Protein AF-A0A961AL95-F1 (afdb_monomer)

Nearest PDB structures (foldseek):
  3e0y-assembly1_A  TM=6.939E-01  e=6.080E-04  Geobacter sulfurreducens
  4g3v-assembly1_B  TM=6.421E-01  e=4.701E-04  Aquifex aeolicus VF5
  6zxc-assembly2_D  TM=5.792E-01  e=2.768E-01  Leptospira biflexa serovar Patoc strain 'Patoc 1 (Paris)'
  1lxj-assembly1_A  TM=4.535E-01  e=5.756E+00  Saccharomyces cerevisiae

Radius of gyration: 49.33 Å; Cα contacts (8 Å, |Δi|>4): 599; chains: 1; bounding box: 103×54×129 Å

Mean predicted aligned error: 15.71 Å

Sequence (423 aa):
MRSSLPSASALIRDTLVLAALLAGLNAWLDAGDPGWSELNPSPWLALPLVLGLRYGLVPGVTTGLLSAVGIGLWIAQHAEHSLPRVFDDQGYLLVCIVLAGLVGGEAHRRLGGRGKQLNEENHRLAADVDRLRAEVDLGHEYRSRLQRQLTLWQAPLAGLDEALRQSVSLEEEAFGPHLLQMLYQSCQVVSSAIYRVEGQRLVRWCSLHPVAALPEQLEVGASPLLEEALEKEVMTAAAMTTDESSEDPLLAVIPLALPNERRAVVILADMPWEAFHWGNLSVAETLVTWCGRLRGHVASLLAGRSSRGEVRPEVFRQLLKEALDLEARHQVTSTALRLETTTPGGPALRPMRRRLVQDLPAHAVWTHLPADRGYAVLCVATPGSQTAPLTLAVAEEPDWRAASFVVSEAATLDHLTEQLLEA

Foldseek 3Di:
DPPPQPDVVVLVVVLVVLLVVLQVVQCVVPVVDSQQPPDVVGSLLVRLLVLCLPRAQVSSLVSLQVSLVVSLVVCCVPVVDDSVVSCVVCVVNSVSSNVSNRVSRVNNVVVVVVVVVVVVVVVVVVVVVVVVVVVVVVVVVVVVVVVVVCVVVVVLVVVLLVLLLVLQLDDPLVNQVSLVVNCCSQLVQQWKFKWWDDPQKTATSDIHPDDPLHDRIDGCPNAPQSVCCVVVVAKGADDPDPPPPDPNQWGIKAWAAAAPRITMIMTGRDGDPVSPDPVSVVVSNVSRHSSRVSNNLLCVLCPPPQLQDADELVNVLVSLVSLLVCCVVPVQKKKKKAKFFPDFPDPVQVVVSVCSSVVPRSSKYKYAAPRRGHIMIIGRSDDVVSCVVVQVVQVVDPGMHMDMDMSHNVADSVRCSCVRHPD

Solvent-accessible surface area (backbone atoms only — not comparable to full-atom values): 22630 Å² total; per-residue (Å²): 132,82,76,77,71,72,56,67,69,59,56,53,49,54,50,51,54,51,50,52,51,52,50,52,54,28,48,70,76,37,80,87,49,90,37,80,84,85,46,84,80,40,71,67,39,52,55,11,21,54,41,0,41,72,71,21,41,68,54,0,32,53,46,8,48,52,49,32,52,53,52,54,53,49,50,31,69,75,66,77,43,58,66,71,56,52,46,73,78,42,37,66,59,42,50,48,22,28,48,31,0,44,52,18,7,54,49,25,52,54,52,53,50,50,53,51,53,52,50,53,50,50,55,49,52,52,52,52,51,55,51,52,51,54,54,50,52,52,52,52,51,53,50,51,52,51,48,52,51,47,53,69,56,46,65,61,44,66,58,43,57,54,51,53,39,49,51,56,71,43,54,77,83,54,30,54,57,49,53,50,50,47,36,29,74,77,44,49,40,59,17,36,36,36,27,36,60,58,89,70,35,28,42,53,73,39,68,38,66,77,49,90,83,58,56,68,63,44,53,50,83,73,40,72,49,48,40,52,11,68,74,68,68,39,74,27,59,60,68,96,60,89,68,88,80,68,88,61,69,54,46,34,26,31,50,28,54,44,58,90,84,40,49,30,36,39,38,34,52,41,58,53,72,92,49,68,43,70,73,41,52,52,49,47,48,48,51,46,43,49,50,20,49,52,36,29,50,55,44,56,78,39,59,98,45,68,72,63,33,83,42,55,63,70,58,48,54,51,52,52,48,52,40,43,53,41,18,70,76,66,74,40,41,18,24,33,37,30,38,35,40,80,55,63,72,46,82,66,56,59,62,50,52,51,46,52,72,68,73,46,59,60,71,28,39,32,25,72,28,68,80,54,30,37,38,28,36,39,30,64,50,31,55,63,78,77,48,43,64,58,44,50,61,41,52,72,38,91,58,39,46,56,48,82,43,77,45,42,85,92,56,50,70,65,57,53,44,39,70,49,56,67,116

Structure (mmCIF, N/CA/C/O backbone):
data_AF-A0A961AL95-F1
#
_entry.id   AF-A0A961AL95-F1
#
loop_
_atom_site.group_PDB
_atom_site.id
_atom_site.type_symbol
_atom_site.label_atom_id
_atom_site.label_alt_id
_atom_site.label_comp_id
_atom_site.label_asym_id
_atom_site.label_entity_id
_atom_site.label_seq_id
_atom_site.pdbx_PDB_ins_code
_atom_site.Cartn_x
_atom_site.Cartn_y
_atom_site.Cartn_z
_atom_site.occupancy
_atom_site.B_iso_or_equiv
_atom_site.auth_seq_id
_atom_site.auth_comp_id
_atom_site.auth_asym_id
_atom_site.auth_atom_id
_atom_site.pdbx_PDB_model_num
ATOM 1 N N . MET A 1 1 ? 19.018 -4.760 -54.242 1.00 38.72 1 MET A N 1
ATOM 2 C CA . MET A 1 1 ? 19.320 -3.310 -54.255 1.00 38.72 1 MET A CA 1
ATOM 3 C C . MET A 1 1 ? 20.179 -2.999 -55.470 1.00 38.72 1 MET A C 1
ATOM 5 O O . MET A 1 1 ? 21.358 -3.324 -55.464 1.00 38.72 1 MET A O 1
ATOM 9 N N . ARG A 1 2 ? 19.594 -2.434 -56.534 1.00 33.75 2 ARG A N 1
ATOM 10 C CA . ARG A 1 2 ? 20.369 -1.849 -57.636 1.00 33.75 2 ARG A CA 1
ATOM 11 C C . ARG A 1 2 ? 21.018 -0.588 -57.077 1.00 33.75 2 ARG A C 1
ATOM 13 O O . ARG A 1 2 ? 20.310 0.374 -56.804 1.00 33.75 2 ARG A O 1
ATOM 20 N N . SER A 1 3 ? 2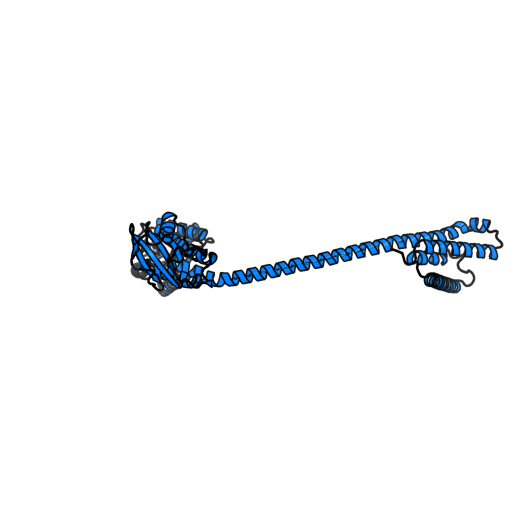2.328 -0.606 -56.843 1.00 44.12 3 SER A N 1
ATOM 21 C CA . SER A 1 3 ? 23.090 0.634 -56.734 1.00 44.12 3 SER A CA 1
ATOM 22 C C . SER A 1 3 ? 22.786 1.422 -58.003 1.00 44.12 3 SER A C 1
ATOM 24 O O . SER A 1 3 ? 23.129 0.964 -59.094 1.00 44.12 3 SER A O 1
ATOM 26 N N . SER A 1 4 ? 22.055 2.530 -57.889 1.00 48.56 4 SER A N 1
ATOM 27 C CA . SER A 1 4 ? 21.902 3.474 -58.988 1.00 48.56 4 SER A CA 1
ATOM 28 C C . SER A 1 4 ? 23.314 3.860 -59.401 1.00 48.56 4 SER A C 1
ATOM 30 O O . SER A 1 4 ? 23.995 4.574 -58.662 1.00 48.56 4 SER A O 1
ATOM 32 N N . LEU A 1 5 ? 23.790 3.304 -60.518 1.00 57.00 5 LEU A N 1
ATOM 33 C CA . LEU A 1 5 ? 25.026 3.761 -61.133 1.00 57.00 5 LEU A CA 1
ATOM 34 C C . LEU A 1 5 ? 24.894 5.286 -61.228 1.00 57.00 5 LEU A C 1
ATOM 36 O O . LEU A 1 5 ? 23.830 5.752 -61.655 1.00 57.00 5 LEU A O 1
ATOM 40 N N . PRO A 1 6 ? 25.887 6.063 -60.756 1.00 60.66 6 PRO A N 1
ATOM 41 C CA . PRO A 1 6 ? 25.838 7.509 -60.909 1.00 60.66 6 PRO A CA 1
ATOM 42 C C . PRO A 1 6 ? 25.526 7.798 -62.374 1.00 60.66 6 PRO A C 1
ATOM 44 O O . PRO A 1 6 ? 26.076 7.129 -63.255 1.00 60.66 6 PRO A O 1
ATOM 47 N N . SER A 1 7 ? 24.600 8.725 -62.643 1.00 74.19 7 SER A N 1
ATOM 48 C CA . SER A 1 7 ? 24.289 9.068 -64.027 1.00 74.19 7 SER A CA 1
ATOM 49 C C . SER A 1 7 ? 25.612 9.393 -64.708 1.00 74.19 7 SER A C 1
ATOM 51 O O . SER A 1 7 ? 26.388 10.201 -64.194 1.00 74.19 7 SER A O 1
ATOM 53 N N . ALA A 1 8 ? 25.914 8.717 -65.818 1.00 78.00 8 ALA A N 1
ATOM 54 C CA . ALA A 1 8 ? 27.208 8.858 -66.485 1.00 78.00 8 ALA A CA 1
ATOM 55 C C . ALA A 1 8 ? 27.545 10.341 -66.741 1.00 78.00 8 ALA A C 1
ATOM 57 O O . ALA A 1 8 ? 28.695 10.752 -66.633 1.00 78.00 8 ALA A O 1
ATOM 58 N N . SER A 1 9 ? 26.512 11.168 -66.945 1.00 82.81 9 SER A N 1
ATOM 59 C CA . SER A 1 9 ? 26.594 12.625 -67.042 1.00 82.81 9 SER A CA 1
ATOM 60 C C . SER A 1 9 ? 27.197 13.328 -65.819 1.00 82.81 9 SER A C 1
ATOM 62 O O . SER A 1 9 ? 27.983 14.255 -65.990 1.00 82.81 9 SER A O 1
ATOM 64 N N . ALA A 1 10 ? 26.866 12.910 -64.595 1.00 83.62 10 ALA A N 1
ATOM 65 C CA . ALA A 1 10 ? 27.391 13.515 -63.373 1.00 83.62 10 ALA A CA 1
ATOM 66 C C . ALA A 1 10 ? 28.867 13.161 -63.168 1.00 83.62 10 ALA A C 1
ATOM 68 O O . ALA A 1 10 ? 29.657 14.030 -62.819 1.00 83.62 10 ALA A O 1
ATOM 69 N N . LEU A 1 11 ? 29.244 11.910 -63.445 1.00 85.75 11 LEU A N 1
ATOM 70 C CA . LEU A 1 11 ? 30.637 11.473 -63.373 1.00 85.75 11 LEU A CA 1
ATOM 71 C C . LEU A 1 11 ? 31.503 12.203 -64.407 1.00 85.75 11 LEU A C 1
ATOM 73 O O . LEU A 1 11 ? 32.565 12.710 -64.056 1.00 85.75 11 LEU A O 1
ATOM 77 N N . ILE A 1 12 ? 31.037 12.308 -65.656 1.00 86.81 12 ILE A N 1
ATOM 78 C CA . ILE A 1 12 ? 31.756 13.023 -66.720 1.00 86.81 12 ILE A CA 1
ATOM 79 C C . ILE A 1 12 ? 31.921 14.499 -66.352 1.00 86.81 12 ILE A C 1
ATOM 81 O O . ILE A 1 12 ? 33.031 15.020 -66.414 1.00 86.81 12 ILE A O 1
ATOM 85 N N . ARG A 1 13 ? 30.843 15.167 -65.921 1.00 90.00 13 ARG A N 1
ATOM 86 C CA . ARG A 1 13 ? 30.893 16.576 -65.517 1.00 90.00 13 ARG A CA 1
ATOM 87 C C . ARG A 1 13 ? 31.884 16.797 -64.380 1.00 90.00 13 ARG A C 1
ATOM 89 O O . ARG A 1 13 ? 32.718 17.686 -64.478 1.00 90.00 13 ARG A O 1
ATOM 96 N N . ASP A 1 14 ? 31.806 15.998 -63.323 1.00 86.50 14 ASP A N 1
ATOM 97 C CA . ASP A 1 14 ? 32.644 16.191 -62.142 1.00 86.50 14 ASP A CA 1
ATOM 98 C C . ASP A 1 14 ? 34.116 15.847 -62.445 1.00 86.50 14 ASP A C 1
ATOM 100 O O . ASP A 1 14 ? 35.012 16.511 -61.932 1.00 86.50 14 ASP A O 1
ATOM 104 N N . THR A 1 15 ? 34.373 14.905 -63.363 1.00 88.00 15 THR A N 1
ATOM 105 C CA . THR A 1 15 ? 35.722 14.638 -63.896 1.00 88.00 15 THR A CA 1
ATOM 106 C C . THR A 1 15 ? 36.259 15.835 -64.680 1.00 88.00 15 THR A C 1
ATOM 108 O O . THR A 1 15 ? 37.386 16.257 -64.442 1.00 88.00 15 THR A O 1
ATOM 111 N N . LEU A 1 16 ? 35.456 16.417 -65.581 1.00 88.88 16 LEU A N 1
ATOM 112 C CA . LEU A 1 16 ? 35.851 17.582 -66.382 1.00 88.88 16 LEU A CA 1
ATOM 113 C C . LEU A 1 16 ? 36.095 18.821 -65.518 1.00 88.88 16 LEU A C 1
ATOM 115 O O . LEU A 1 16 ? 37.087 19.514 -65.715 1.00 88.88 16 LEU A O 1
ATOM 119 N N . VAL A 1 17 ? 35.218 19.087 -64.547 1.00 91.12 17 VAL A N 1
ATOM 120 C CA . VAL A 1 17 ? 35.357 20.221 -63.623 1.00 91.12 17 VAL A CA 1
ATOM 121 C C . VAL A 1 17 ? 36.606 20.063 -62.763 1.00 91.12 17 VAL A C 1
ATOM 123 O O . VAL A 1 17 ? 37.371 21.014 -62.628 1.00 91.12 17 VAL A O 1
ATOM 126 N N . LEU A 1 18 ? 36.846 18.869 -62.211 1.00 87.69 18 LEU A N 1
ATOM 127 C CA . LEU A 1 18 ? 38.015 18.620 -61.371 1.00 87.69 18 LEU A CA 1
ATOM 128 C C . LEU A 1 18 ? 39.315 18.676 -62.184 1.00 87.69 18 LEU A C 1
ATOM 130 O O . LEU A 1 18 ? 40.286 19.269 -61.726 1.00 87.69 18 LEU A O 1
ATOM 134 N N . ALA A 1 19 ? 39.319 18.132 -63.403 1.00 85.69 19 ALA A N 1
ATOM 135 C CA . ALA A 1 19 ? 40.455 18.232 -64.316 1.00 85.69 19 ALA A CA 1
ATOM 136 C C . ALA A 1 19 ? 40.744 19.688 -64.713 1.00 85.69 19 ALA A C 1
ATOM 138 O O . ALA A 1 19 ? 41.897 20.105 -64.678 1.00 85.69 19 ALA A O 1
ATOM 139 N N . ALA A 1 20 ? 39.714 20.479 -65.036 1.00 87.88 20 ALA A N 1
ATOM 140 C CA . ALA A 1 20 ? 39.865 21.895 -65.374 1.00 87.88 20 ALA A CA 1
ATOM 141 C C . ALA A 1 20 ? 40.372 22.723 -64.184 1.00 87.88 20 ALA A C 1
ATOM 143 O O . ALA A 1 20 ? 41.216 23.599 -64.359 1.00 87.88 20 ALA A O 1
ATOM 144 N N . LEU A 1 21 ? 39.895 22.427 -62.971 1.00 87.94 21 LEU A N 1
ATOM 145 C CA . LEU A 1 21 ? 40.345 23.089 -61.749 1.00 87.94 21 LEU A CA 1
ATOM 146 C C . LEU A 1 21 ? 41.804 22.750 -61.434 1.00 87.94 21 LEU A C 1
ATOM 148 O O . LEU A 1 21 ? 42.575 23.653 -61.124 1.00 87.94 21 LEU A O 1
ATOM 152 N N . LEU A 1 22 ? 42.197 21.477 -61.555 1.00 85.38 22 LEU A N 1
ATOM 153 C CA . LEU A 1 22 ? 43.587 21.054 -61.368 1.00 85.38 22 LEU A CA 1
ATOM 154 C C . LEU A 1 22 ? 44.506 21.668 -62.427 1.00 85.38 22 LEU A C 1
ATOM 156 O O . LEU A 1 22 ? 45.562 22.182 -62.076 1.00 85.38 22 LEU A O 1
ATOM 160 N N . ALA A 1 23 ? 44.084 21.690 -63.693 1.00 83.31 23 ALA A N 1
ATOM 161 C CA . ALA A 1 23 ? 44.836 22.324 -64.771 1.00 83.31 23 ALA A CA 1
ATOM 162 C C . ALA A 1 23 ? 45.002 23.837 -64.546 1.00 83.31 23 ALA A C 1
ATOM 164 O O . ALA A 1 23 ? 46.100 24.360 -64.707 1.00 83.31 23 ALA A O 1
ATOM 165 N N . GLY A 1 24 ? 43.939 24.536 -64.129 1.00 84.56 24 GLY A N 1
ATOM 166 C CA . GLY A 1 24 ? 43.985 25.970 -63.830 1.00 84.56 24 GLY A CA 1
ATOM 167 C C . GLY A 1 24 ? 44.845 26.302 -62.609 1.00 84.56 24 GLY A C 1
ATOM 168 O O . GLY A 1 24 ? 45.620 27.254 -62.650 1.00 84.56 24 GLY A O 1
ATOM 169 N N . LEU A 1 25 ? 44.751 25.498 -61.544 1.00 82.44 25 LEU A N 1
ATOM 170 C CA . LEU A 1 25 ? 45.602 25.637 -60.360 1.00 82.44 25 LEU A CA 1
ATOM 171 C C . LEU A 1 25 ? 47.071 25.414 -60.716 1.00 82.44 25 LEU A C 1
ATOM 173 O O . LEU A 1 25 ? 47.937 26.153 -60.259 1.00 82.44 25 LEU A O 1
ATOM 177 N N . ASN A 1 26 ? 47.343 24.415 -61.551 1.00 80.44 26 ASN A N 1
ATOM 178 C CA . ASN A 1 26 ? 48.697 24.094 -61.949 1.00 80.44 26 ASN A CA 1
ATOM 179 C C . ASN A 1 26 ? 49.303 25.184 -62.848 1.00 80.44 26 ASN A C 1
ATOM 181 O O . ASN A 1 26 ? 50.390 25.655 -62.551 1.00 80.44 26 ASN A O 1
ATOM 185 N N . ALA A 1 27 ? 48.564 25.669 -63.852 1.00 81.12 27 ALA A N 1
ATOM 186 C CA . ALA A 1 27 ? 48.998 26.782 -64.704 1.00 81.12 27 ALA A CA 1
ATOM 187 C C . ALA A 1 27 ? 49.251 28.087 -63.924 1.00 81.12 27 ALA A C 1
ATOM 189 O O . ALA A 1 27 ? 49.990 28.955 -64.386 1.00 81.12 27 ALA A O 1
ATOM 190 N N . TRP A 1 28 ? 48.620 28.244 -62.756 1.00 81.69 28 TRP A N 1
ATOM 191 C CA . TRP A 1 28 ? 48.863 29.371 -61.857 1.00 81.69 28 TRP A CA 1
ATOM 192 C C . TRP A 1 28 ? 50.130 29.205 -61.007 1.00 81.69 28 TRP A C 1
ATOM 194 O O . TRP A 1 28 ? 50.789 30.201 -60.712 1.00 81.69 28 TRP A O 1
ATOM 204 N N . LEU A 1 29 ? 50.467 27.973 -60.611 1.00 77.44 29 LEU A N 1
ATOM 205 C CA . LEU A 1 29 ? 51.655 27.668 -59.808 1.00 77.44 29 LEU A CA 1
ATOM 206 C C . LEU A 1 29 ? 52.930 27.626 -60.655 1.00 77.44 29 LEU A C 1
ATOM 208 O O . LEU A 1 29 ? 53.946 28.177 -60.239 1.00 77.44 29 LEU A O 1
ATOM 212 N N . ASP A 1 30 ? 52.862 27.011 -61.834 1.00 74.88 30 ASP A N 1
ATOM 213 C CA . ASP A 1 30 ? 53.936 26.997 -62.819 1.00 74.88 30 ASP A CA 1
ATOM 214 C C . ASP A 1 30 ? 53.345 26.936 -64.237 1.00 74.88 30 ASP A C 1
ATOM 216 O O . ASP A 1 30 ? 52.619 26.011 -64.601 1.00 74.88 30 ASP A O 1
ATOM 220 N N . ALA A 1 31 ? 53.635 27.952 -65.051 1.00 72.06 31 ALA A N 1
ATOM 221 C CA . ALA A 1 31 ? 53.156 28.022 -66.429 1.00 72.06 31 ALA A CA 1
ATOM 222 C C . ALA A 1 31 ? 53.970 27.128 -67.387 1.00 72.06 31 ALA A C 1
ATOM 224 O O . ALA A 1 31 ? 53.536 26.915 -68.520 1.00 72.06 31 ALA A O 1
ATOM 225 N N . GLY A 1 32 ? 55.146 26.648 -66.958 1.00 69.62 32 GLY A N 1
ATOM 226 C CA . GLY A 1 32 ? 56.070 25.850 -67.766 1.00 69.62 32 GLY A CA 1
ATOM 227 C C . GLY A 1 32 ? 55.871 24.337 -67.660 1.00 69.62 32 GLY A C 1
ATOM 228 O O . GLY A 1 32 ? 56.115 23.637 -68.642 1.00 69.62 32 GLY A O 1
ATOM 229 N N . ASP A 1 33 ? 55.382 23.835 -66.521 1.00 70.44 33 ASP A N 1
ATOM 230 C CA . ASP A 1 33 ? 55.083 22.413 -66.311 1.00 70.44 33 ASP A CA 1
ATOM 231 C C . ASP A 1 33 ? 53.577 22.224 -66.059 1.00 70.44 33 ASP A C 1
ATOM 233 O O . ASP A 1 33 ? 53.070 22.747 -65.069 1.00 70.44 33 ASP A O 1
ATOM 237 N N . PRO A 1 34 ? 52.840 21.438 -66.873 1.00 66.00 34 PRO A N 1
ATOM 238 C CA . PRO A 1 34 ? 51.448 21.033 -66.613 1.00 66.00 34 PRO A CA 1
ATOM 239 C C . PRO A 1 34 ? 51.235 20.147 -65.357 1.00 66.00 34 PRO A C 1
ATOM 241 O O . PRO A 1 34 ? 50.131 19.631 -65.130 1.00 66.00 34 PRO A O 1
ATOM 244 N N . GLY A 1 35 ? 52.250 20.016 -64.498 1.00 64.12 35 GLY A N 1
ATOM 245 C CA . GLY A 1 35 ? 52.187 19.353 -63.193 1.00 64.12 35 GLY A CA 1
ATOM 246 C C . GLY A 1 35 ? 52.414 17.853 -63.303 1.00 64.12 35 GLY A C 1
ATOM 247 O O . GLY A 1 35 ? 51.886 17.071 -62.499 1.00 64.12 35 GLY A O 1
ATOM 248 N N . TRP A 1 36 ? 53.126 17.447 -64.353 1.00 68.94 36 TRP A N 1
ATOM 249 C CA . TRP A 1 36 ? 53.280 16.054 -64.758 1.00 68.94 36 TRP A CA 1
ATOM 250 C C . TRP A 1 36 ? 54.664 15.492 -64.455 1.00 68.94 36 TRP A C 1
ATOM 252 O O . TRP A 1 36 ? 54.761 14.289 -64.219 1.00 68.94 36 TRP A O 1
ATOM 262 N N . SER A 1 37 ? 55.700 16.332 -64.395 1.00 63.12 37 SER A N 1
ATOM 263 C CA . SER A 1 37 ? 57.090 15.874 -64.269 1.00 63.12 37 SER A CA 1
ATOM 264 C C . SER A 1 37 ? 57.838 16.401 -63.044 1.00 63.12 37 SER A C 1
ATOM 266 O O . SER A 1 37 ? 58.570 15.627 -62.431 1.00 63.12 37 SER A O 1
ATOM 268 N N . GLU A 1 38 ? 57.669 17.668 -62.659 1.00 64.81 38 GLU A N 1
ATOM 269 C CA . GLU A 1 38 ? 58.522 18.309 -61.642 1.00 64.81 38 GLU A CA 1
ATOM 270 C C . GLU A 1 38 ? 57.859 18.398 -60.256 1.00 64.81 38 GLU A C 1
ATOM 272 O O . GLU A 1 38 ? 58.537 18.405 -59.226 1.00 64.81 38 GLU A O 1
ATOM 277 N N . LEU A 1 39 ? 56.524 18.374 -60.198 1.00 59.62 39 LEU A N 1
ATOM 278 C CA . LEU A 1 39 ? 55.752 18.400 -58.953 1.00 59.62 39 LEU A CA 1
ATOM 279 C C . LEU A 1 39 ? 55.499 16.978 -58.423 1.00 59.62 39 LEU A C 1
ATOM 281 O O . LEU A 1 39 ? 54.613 16.268 -58.899 1.00 59.62 39 LEU A O 1
ATOM 285 N N . ASN A 1 40 ? 56.255 16.568 -57.398 1.00 67.12 40 ASN A N 1
ATOM 286 C CA . ASN A 1 40 ? 56.029 15.326 -56.649 1.00 67.12 40 ASN A CA 1
ATOM 287 C C . ASN A 1 40 ? 55.581 15.635 -55.202 1.00 67.12 40 ASN A C 1
ATOM 289 O O . ASN A 1 40 ? 56.383 16.175 -54.435 1.00 67.12 40 ASN A O 1
ATOM 293 N N . PRO A 1 41 ? 54.348 15.280 -54.785 1.00 66.69 41 PRO A N 1
ATOM 294 C CA . PRO A 1 41 ? 53.347 14.484 -55.506 1.00 66.69 41 PRO A CA 1
ATOM 295 C C . PRO A 1 41 ? 52.604 15.260 -56.604 1.00 66.69 41 PRO A C 1
ATOM 297 O O . PRO A 1 41 ? 52.245 16.421 -56.416 1.00 66.69 41 PRO A O 1
ATOM 300 N N . SER A 1 42 ? 52.308 14.586 -57.724 1.00 80.88 42 SER A N 1
ATOM 301 C CA . SER A 1 42 ? 51.572 15.194 -58.841 1.00 80.88 42 SER A CA 1
ATOM 302 C C . SER A 1 42 ? 50.156 15.600 -58.406 1.00 80.88 42 SER A C 1
ATOM 304 O O . SER A 1 42 ? 49.426 14.757 -57.868 1.00 80.88 42 SER A O 1
ATOM 306 N N . PRO A 1 43 ? 49.709 16.840 -58.687 1.00 80.62 43 PRO A N 1
ATOM 307 C CA . PRO A 1 43 ? 48.345 17.296 -58.400 1.00 80.62 43 PRO A CA 1
ATOM 308 C C . PRO A 1 43 ? 47.264 16.382 -58.995 1.00 80.62 43 PRO A C 1
ATOM 310 O O . PRO A 1 43 ? 46.159 16.262 -58.461 1.00 80.62 43 PRO A O 1
ATOM 313 N N . TRP A 1 44 ? 47.602 15.672 -60.072 1.00 84.00 44 TRP A N 1
ATOM 314 C CA . TRP A 1 44 ? 46.722 14.742 -60.769 1.00 84.00 44 TRP A CA 1
ATOM 315 C C . TRP A 1 44 ? 46.382 13.483 -59.965 1.00 84.00 44 TRP A C 1
ATOM 317 O O . TRP A 1 44 ? 45.402 12.817 -60.288 1.00 84.00 44 TRP A O 1
ATOM 327 N N . LEU A 1 45 ? 47.095 13.200 -58.866 1.00 86.62 45 LEU A N 1
ATOM 328 C CA . LEU A 1 45 ? 46.722 12.165 -57.891 1.00 86.62 45 LEU A CA 1
ATOM 329 C C . LEU A 1 45 ? 45.375 12.449 -57.213 1.00 86.62 45 LEU A C 1
ATOM 331 O O . LEU A 1 45 ? 44.663 11.515 -56.837 1.00 86.62 45 LEU A O 1
ATOM 335 N N . ALA A 1 46 ? 45.000 13.724 -57.074 1.00 88.06 46 ALA A N 1
ATOM 336 C CA . ALA A 1 46 ? 43.740 14.111 -56.448 1.00 88.06 46 ALA A CA 1
ATOM 337 C C . ALA A 1 46 ? 42.525 13.651 -57.266 1.00 88.06 46 ALA A C 1
ATOM 339 O O . ALA A 1 46 ? 41.485 13.324 -56.695 1.00 88.06 46 ALA A O 1
ATOM 340 N N . LEU A 1 47 ? 42.655 13.578 -58.593 1.00 89.44 47 LEU A N 1
ATOM 341 C CA . LEU A 1 47 ? 41.552 13.257 -59.491 1.00 89.44 47 LEU A CA 1
ATOM 342 C C . LEU A 1 47 ? 40.989 11.837 -59.272 1.00 89.44 47 LEU A C 1
ATOM 344 O O . LEU A 1 47 ? 39.812 11.723 -58.912 1.00 89.44 47 LEU A O 1
ATOM 348 N N . PRO A 1 48 ? 41.782 10.753 -59.391 1.00 91.62 48 PRO A N 1
ATOM 349 C CA . PRO A 1 48 ? 41.284 9.408 -59.128 1.00 91.62 48 PRO A CA 1
ATOM 350 C C . PRO A 1 48 ? 40.947 9.171 -57.657 1.00 91.62 48 PRO A C 1
ATOM 352 O O . PRO A 1 48 ? 40.020 8.416 -57.363 1.00 91.62 48 PRO A O 1
ATOM 355 N N . LEU A 1 49 ? 41.638 9.838 -56.727 1.00 91.69 49 LEU A N 1
ATOM 356 C CA . LEU A 1 49 ? 41.368 9.717 -55.297 1.00 91.69 49 LEU A CA 1
ATOM 357 C C . LEU A 1 49 ? 39.984 10.271 -54.930 1.00 91.69 49 LEU A C 1
ATOM 359 O O . LEU A 1 49 ? 39.194 9.578 -54.290 1.00 91.69 49 LEU A O 1
ATOM 363 N N . VAL A 1 50 ? 39.671 11.500 -55.353 1.00 91.56 50 VAL A N 1
ATOM 364 C CA . VAL A 1 50 ? 38.394 12.169 -55.051 1.00 91.56 50 VAL A CA 1
ATOM 365 C C . VAL A 1 50 ? 37.237 11.474 -55.766 1.00 91.56 50 VAL A C 1
ATOM 367 O O . VAL A 1 50 ? 36.189 11.235 -55.159 1.00 91.56 50 VAL A O 1
ATOM 370 N N . LEU A 1 51 ? 37.423 11.092 -57.033 1.00 91.12 51 LEU A N 1
ATOM 371 C CA . LEU A 1 51 ? 36.400 10.364 -57.787 1.00 91.12 51 LEU A CA 1
ATOM 372 C C . LEU A 1 51 ? 36.182 8.954 -57.225 1.00 91.12 51 LEU A C 1
ATOM 374 O O . LEU A 1 51 ? 35.034 8.521 -57.115 1.00 91.12 51 LEU A O 1
ATOM 378 N N . GLY A 1 52 ? 37.243 8.276 -56.779 1.00 90.69 52 GLY A N 1
ATOM 379 C CA . GLY A 1 52 ? 37.159 6.998 -56.073 1.00 90.69 52 GLY A CA 1
ATOM 380 C C . GLY A 1 52 ? 36.424 7.107 -54.737 1.00 90.69 52 GLY A C 1
ATOM 381 O O . GLY A 1 52 ? 35.536 6.304 -54.454 1.00 90.69 52 GLY A O 1
ATOM 382 N N . LEU A 1 53 ? 36.725 8.140 -53.945 1.00 90.81 53 LEU A N 1
ATOM 383 C CA . LEU A 1 53 ? 36.074 8.397 -52.656 1.00 90.81 53 LEU A CA 1
ATOM 384 C C . LEU A 1 53 ? 34.576 8.702 -52.808 1.00 90.81 53 LEU A C 1
ATOM 386 O O . LEU A 1 53 ? 33.775 8.356 -51.939 1.00 90.81 53 LEU A O 1
ATOM 390 N N . ARG A 1 54 ? 34.183 9.354 -53.906 1.00 90.19 54 ARG A N 1
ATOM 391 C CA . ARG A 1 54 ? 32.800 9.785 -54.131 1.00 90.19 54 ARG A CA 1
ATOM 392 C C . ARG A 1 54 ? 31.942 8.748 -54.846 1.00 90.19 54 ARG A C 1
ATOM 394 O O . ARG A 1 54 ? 30.803 8.529 -54.442 1.00 90.19 54 ARG A O 1
ATOM 401 N N . TYR A 1 55 ? 32.463 8.147 -55.911 1.00 87.44 55 TYR A N 1
ATOM 402 C CA . TYR A 1 55 ? 31.702 7.268 -56.804 1.00 87.44 55 TYR A CA 1
ATOM 403 C C . TYR A 1 55 ? 32.057 5.784 -56.652 1.00 87.44 55 TYR A C 1
ATOM 405 O O . TYR A 1 55 ? 31.389 4.931 -57.237 1.00 87.44 55 TYR A O 1
ATOM 413 N N . GLY A 1 56 ? 33.074 5.464 -55.849 1.00 89.25 56 GLY A N 1
ATOM 414 C CA . GLY A 1 56 ? 33.495 4.102 -55.549 1.00 89.25 56 GLY A CA 1
ATOM 415 C C . GLY A 1 56 ? 34.647 3.603 -56.421 1.00 89.25 56 GLY A C 1
ATOM 416 O O . GLY A 1 56 ? 35.237 4.324 -57.225 1.00 89.25 56 GLY A O 1
ATOM 417 N N . LEU A 1 57 ? 34.971 2.322 -56.240 1.00 91.81 57 LEU A N 1
ATOM 418 C CA . LEU A 1 57 ? 36.190 1.695 -56.756 1.00 91.81 57 LEU A CA 1
ATOM 419 C C . LEU A 1 57 ? 36.340 1.762 -58.279 1.00 91.81 57 LEU A C 1
ATOM 421 O O . LEU A 1 57 ? 37.391 2.156 -58.772 1.00 91.81 57 LEU A O 1
ATOM 425 N N . VAL A 1 58 ? 35.296 1.381 -59.020 1.00 91.31 58 VAL A N 1
ATOM 426 C CA . VAL A 1 58 ? 35.355 1.284 -60.487 1.00 91.31 58 VAL A CA 1
ATOM 427 C C . VAL A 1 58 ? 35.623 2.662 -61.120 1.00 91.31 58 VAL A C 1
ATOM 429 O O . VAL A 1 58 ? 36.606 2.786 -61.851 1.00 91.31 58 VAL A O 1
ATOM 432 N N . PRO A 1 59 ? 34.856 3.722 -60.799 1.00 89.44 59 PRO A N 1
ATOM 433 C CA . PRO A 1 59 ? 35.187 5.094 -61.182 1.00 89.44 59 PRO A CA 1
ATOM 434 C C . PRO A 1 59 ? 36.612 5.521 -60.827 1.00 89.44 59 PRO A C 1
ATOM 436 O O . PRO A 1 59 ? 37.340 5.938 -61.718 1.00 89.44 59 PRO A O 1
ATOM 439 N N . GLY A 1 60 ? 37.046 5.351 -59.572 1.00 91.12 60 GLY A N 1
ATOM 440 C CA . GLY A 1 60 ? 38.384 5.772 -59.137 1.00 91.12 60 GLY A CA 1
ATOM 441 C C . GLY A 1 60 ? 39.511 5.106 -59.931 1.00 91.12 60 GLY A C 1
ATOM 442 O O . GLY A 1 60 ? 40.396 5.789 -60.447 1.00 91.12 60 GLY A O 1
ATOM 443 N N . VAL A 1 61 ? 39.445 3.782 -60.104 1.00 92.94 61 VAL A N 1
ATOM 444 C CA . VAL A 1 61 ? 40.454 3.013 -60.852 1.00 92.94 61 VAL A CA 1
ATOM 445 C C . VAL A 1 61 ? 40.437 3.365 -62.340 1.00 92.94 61 VAL A C 1
ATOM 447 O O . VAL A 1 61 ? 41.499 3.579 -62.918 1.00 92.94 61 VAL A O 1
ATOM 450 N N . THR A 1 62 ? 39.258 3.475 -62.963 1.00 91.94 62 THR A N 1
ATOM 451 C CA . THR A 1 62 ? 39.159 3.847 -64.390 1.00 91.94 62 THR A CA 1
ATOM 452 C C . THR A 1 62 ? 39.702 5.249 -64.648 1.00 91.94 62 THR A C 1
ATOM 454 O O . THR A 1 62 ? 40.459 5.439 -65.596 1.00 91.94 62 THR A O 1
ATOM 457 N N . THR A 1 63 ? 39.401 6.215 -63.776 1.00 90.31 63 THR A N 1
ATOM 458 C CA . THR A 1 63 ? 39.955 7.570 -63.879 1.00 90.31 63 THR A CA 1
ATOM 459 C C . THR A 1 63 ? 41.460 7.585 -63.647 1.00 90.31 63 THR A C 1
ATOM 461 O O . THR A 1 63 ? 42.168 8.257 -64.385 1.00 90.31 63 THR A O 1
ATOM 464 N N . GLY A 1 64 ? 41.973 6.780 -62.710 1.00 90.69 64 GLY A N 1
ATOM 465 C CA . GLY A 1 64 ? 43.411 6.676 -62.458 1.00 90.69 64 GLY A CA 1
ATOM 466 C C . GLY A 1 64 ? 44.158 6.062 -63.636 1.00 90.69 64 GLY A C 1
ATOM 467 O O . GLY A 1 64 ? 45.217 6.552 -64.014 1.00 90.69 64 GLY A O 1
ATOM 468 N N . LEU A 1 65 ? 43.574 5.042 -64.271 1.00 92.44 65 LEU A N 1
ATOM 469 C CA . LEU A 1 65 ? 44.131 4.425 -65.471 1.00 92.44 65 LEU A CA 1
ATOM 470 C C . LEU A 1 65 ? 44.144 5.406 -66.650 1.00 92.44 65 LEU A C 1
ATOM 472 O O . LEU A 1 65 ? 45.162 5.533 -67.322 1.00 92.44 65 LEU A O 1
ATOM 476 N N . LEU A 1 66 ? 43.044 6.131 -66.880 1.00 90.62 66 LEU A N 1
ATOM 477 C CA . LEU A 1 66 ? 42.963 7.136 -67.944 1.00 90.62 66 LEU A CA 1
ATOM 478 C C . LEU A 1 66 ? 43.944 8.292 -67.716 1.00 90.62 66 LEU A C 1
ATOM 480 O O . LEU A 1 66 ? 44.603 8.716 -68.662 1.00 90.62 66 LEU A O 1
ATOM 484 N N . SER A 1 67 ? 44.086 8.766 -66.476 1.00 87.75 67 SER A N 1
ATOM 485 C CA . SER A 1 67 ? 45.072 9.789 -66.120 1.00 87.75 67 SER A CA 1
ATOM 486 C C . SER A 1 67 ? 46.504 9.292 -66.310 1.00 87.75 67 SER A C 1
ATOM 488 O O . SER A 1 67 ? 47.302 9.999 -66.911 1.00 87.75 67 SER A O 1
ATOM 490 N N . ALA A 1 68 ? 46.825 8.068 -65.879 1.00 88.38 68 ALA A N 1
ATOM 491 C CA . ALA A 1 68 ? 48.149 7.481 -66.076 1.00 88.38 68 ALA A CA 1
ATOM 492 C C . ALA A 1 68 ? 48.493 7.320 -67.569 1.00 88.38 68 ALA A C 1
ATOM 494 O O . ALA A 1 68 ? 49.590 7.672 -67.994 1.00 88.38 68 ALA A O 1
ATOM 495 N N . VAL A 1 69 ? 47.542 6.853 -68.387 1.00 89.38 69 VAL A N 1
ATOM 496 C CA . VAL A 1 69 ? 47.726 6.747 -69.844 1.00 89.38 69 VAL A CA 1
ATOM 497 C C . VAL A 1 69 ? 47.896 8.127 -70.481 1.00 89.38 69 VAL A C 1
ATOM 499 O O . VAL A 1 69 ? 48.793 8.306 -71.300 1.00 89.38 69 VAL A O 1
ATOM 502 N N . GLY A 1 70 ? 47.074 9.108 -70.098 1.00 86.50 70 GLY A N 1
ATOM 503 C CA . GLY A 1 70 ? 47.160 10.474 -70.621 1.00 86.50 70 GLY A CA 1
ATOM 504 C C . GLY A 1 70 ? 48.502 11.141 -70.312 1.00 86.50 70 GLY A C 1
ATOM 505 O O . GLY A 1 70 ? 49.126 11.697 -71.212 1.00 86.50 70 GLY A O 1
ATOM 506 N N . ILE A 1 71 ? 48.975 11.012 -69.070 1.00 83.75 71 ILE A N 1
ATOM 507 C CA . ILE A 1 71 ? 50.271 11.542 -68.628 1.00 83.75 71 ILE A CA 1
ATOM 508 C C . ILE A 1 71 ? 51.414 10.828 -69.360 1.00 83.75 71 ILE A C 1
ATOM 510 O O . ILE A 1 71 ? 52.266 11.484 -69.952 1.00 83.75 71 ILE A O 1
ATOM 514 N N . GLY A 1 72 ? 51.401 9.491 -69.410 1.00 83.81 72 GLY A N 1
ATOM 515 C CA . GLY A 1 72 ? 52.442 8.718 -70.095 1.00 83.81 72 GLY A CA 1
ATOM 516 C C . GLY A 1 72 ? 52.550 9.033 -71.593 1.00 83.81 72 GLY A C 1
ATOM 517 O O . GLY A 1 72 ? 53.656 9.145 -72.120 1.00 83.81 72 GLY A O 1
ATOM 518 N N . LEU A 1 73 ? 51.415 9.233 -72.276 1.00 84.81 73 LEU A N 1
ATOM 519 C CA . LEU A 1 73 ? 51.389 9.637 -73.687 1.00 84.81 73 LEU A CA 1
ATOM 520 C C . LEU A 1 73 ? 51.943 11.047 -73.898 1.00 84.81 73 LEU A C 1
ATOM 522 O O . LEU A 1 73 ? 52.676 11.269 -74.860 1.00 84.81 73 LEU A O 1
ATOM 526 N N . TRP A 1 74 ? 51.616 11.992 -73.016 1.00 81.69 74 TRP A N 1
ATOM 527 C CA . TRP A 1 74 ? 52.110 13.358 -73.147 1.00 81.69 74 TRP A CA 1
ATOM 528 C C . TRP A 1 74 ? 53.625 13.446 -72.946 1.00 81.69 74 TRP A C 1
ATOM 530 O O . TRP A 1 74 ? 54.310 14.099 -73.737 1.00 81.69 74 TRP A O 1
ATOM 540 N N . ILE A 1 75 ? 54.153 12.729 -71.949 1.00 79.19 75 ILE A N 1
ATOM 541 C CA . ILE A 1 75 ? 55.591 12.688 -71.653 1.00 79.19 75 ILE A CA 1
ATOM 542 C C . ILE A 1 75 ? 56.358 12.045 -72.810 1.00 79.19 75 ILE A C 1
ATOM 544 O O . ILE A 1 75 ? 57.373 12.583 -73.246 1.00 79.19 75 ILE A O 1
ATOM 548 N N . ALA A 1 76 ? 55.837 10.957 -73.386 1.00 81.44 76 ALA A N 1
ATOM 549 C CA . ALA A 1 76 ? 56.431 10.333 -74.568 1.00 81.44 76 ALA A CA 1
ATOM 550 C C . ALA A 1 76 ? 56.480 11.278 -75.786 1.00 81.44 76 ALA A C 1
ATOM 552 O O . ALA A 1 76 ? 57.430 11.229 -76.563 1.00 81.44 76 ALA A O 1
ATOM 553 N N . GLN A 1 77 ? 55.480 12.154 -75.948 1.00 81.75 77 GLN A N 1
ATOM 554 C CA . GLN A 1 77 ? 55.436 13.126 -77.046 1.00 81.75 77 GLN A CA 1
ATOM 555 C C . GLN A 1 77 ? 56.393 14.309 -76.853 1.00 81.75 77 GLN A C 1
ATOM 557 O O . GLN A 1 77 ? 56.973 14.765 -77.834 1.00 81.75 77 GLN A O 1
ATOM 562 N N . HIS A 1 78 ? 56.560 14.809 -75.626 1.00 75.31 78 HIS A N 1
ATOM 563 C CA . HIS A 1 78 ? 57.344 16.026 -75.362 1.00 75.31 78 HIS A CA 1
ATOM 564 C C . HIS A 1 78 ? 58.813 15.750 -75.044 1.00 75.31 78 HIS A C 1
ATOM 566 O O . HIS A 1 78 ? 59.655 16.611 -75.279 1.00 75.31 78 HIS A O 1
ATOM 572 N N . ALA A 1 79 ? 59.138 14.559 -74.538 1.00 68.00 79 ALA A N 1
ATOM 573 C CA . ALA A 1 79 ? 60.502 14.215 -74.157 1.00 68.00 79 ALA A CA 1
ATOM 574 C C . ALA A 1 79 ? 61.285 13.471 -75.260 1.00 68.00 79 ALA A C 1
ATOM 576 O O . ALA A 1 79 ? 62.432 13.120 -75.023 1.00 68.00 79 ALA A O 1
ATOM 577 N N . GLU A 1 80 ? 60.699 13.171 -76.427 1.00 62.91 80 GLU A N 1
ATOM 578 C CA . GLU A 1 80 ? 61.293 12.303 -77.475 1.00 62.91 80 GLU A CA 1
ATOM 579 C C . GLU A 1 80 ? 61.696 10.889 -76.983 1.00 62.91 80 GLU A C 1
ATOM 581 O O . GLU A 1 80 ? 62.515 10.195 -77.591 1.00 62.91 80 GLU A O 1
ATOM 586 N N . HIS A 1 81 ? 61.111 10.421 -75.876 1.00 68.75 81 HIS A N 1
ATOM 587 C CA . HIS A 1 81 ? 61.389 9.102 -75.304 1.00 68.75 81 HIS A CA 1
ATOM 588 C C . HIS A 1 81 ? 60.418 8.043 -75.843 1.00 68.75 81 HIS A C 1
ATOM 590 O O . HIS A 1 81 ? 59.223 8.282 -76.017 1.00 68.75 81 HIS A O 1
ATOM 596 N N . SER A 1 82 ? 60.911 6.820 -76.057 1.00 74.81 82 SER A N 1
ATOM 597 C CA . SER A 1 82 ? 60.046 5.670 -76.325 1.00 74.81 82 SER A CA 1
ATOM 598 C C . SER A 1 82 ? 59.247 5.298 -75.066 1.00 74.81 82 SER A C 1
ATOM 600 O O . SER A 1 82 ? 59.770 5.363 -73.955 1.00 74.81 82 SER A O 1
ATOM 602 N N . LEU A 1 83 ? 57.987 4.865 -75.229 1.00 73.00 83 LEU A N 1
ATOM 603 C CA . LEU A 1 83 ? 57.097 4.480 -74.116 1.00 73.00 83 LEU A CA 1
ATOM 604 C C . LEU A 1 83 ? 57.744 3.559 -73.059 1.00 73.00 83 LEU A C 1
ATOM 606 O O . LEU A 1 83 ? 57.504 3.798 -71.878 1.00 73.00 83 LEU A O 1
ATOM 610 N N . PRO A 1 84 ? 58.584 2.560 -73.411 1.00 77.81 84 PRO A N 1
ATOM 611 C CA . PRO A 1 84 ? 59.251 1.725 -72.412 1.00 77.81 84 PRO A CA 1
ATOM 612 C C . PRO A 1 84 ? 60.148 2.520 -71.454 1.00 77.81 84 PRO A C 1
ATOM 614 O O . PRO A 1 84 ? 60.145 2.242 -70.263 1.00 77.81 84 PRO A O 1
ATOM 617 N N . ARG A 1 85 ? 60.845 3.559 -71.939 1.00 75.12 85 ARG A N 1
ATOM 618 C CA . ARG A 1 85 ? 61.715 4.398 -71.095 1.00 75.12 85 ARG A CA 1
ATOM 619 C C . ARG A 1 85 ? 60.925 5.279 -70.130 1.00 75.12 85 ARG A C 1
ATOM 621 O O . ARG A 1 85 ? 61.355 5.480 -69.005 1.00 75.12 85 ARG A O 1
ATOM 628 N N . VAL A 1 86 ? 59.736 5.739 -70.528 1.00 76.00 86 VAL A N 1
ATOM 629 C CA . VAL A 1 86 ? 58.836 6.500 -69.638 1.00 76.00 86 VAL A CA 1
ATOM 630 C C . VAL A 1 86 ? 58.366 5.634 -68.461 1.00 76.00 86 VAL A C 1
ATOM 632 O O . VAL A 1 86 ? 58.245 6.121 -67.338 1.00 76.00 86 VAL A O 1
ATOM 635 N N . PHE A 1 87 ? 58.137 4.337 -68.694 1.00 78.62 87 PHE A N 1
ATOM 636 C CA . PHE A 1 87 ? 57.817 3.394 -67.621 1.00 78.62 87 PHE A CA 1
ATOM 637 C C . PHE A 1 87 ? 59.010 3.101 -66.707 1.00 78.62 87 PHE A C 1
ATOM 639 O O . PHE A 1 87 ? 58.800 2.959 -65.503 1.00 78.62 87 PHE A O 1
ATOM 646 N N . ASP A 1 88 ? 60.230 3.050 -67.242 1.00 79.19 88 ASP A N 1
ATOM 647 C CA . ASP A 1 88 ? 61.438 2.850 -66.433 1.00 79.19 88 ASP A CA 1
ATOM 648 C C . ASP A 1 88 ? 61.739 4.072 -65.545 1.00 79.19 88 ASP A C 1
ATOM 650 O O . ASP A 1 88 ? 62.017 3.910 -64.357 1.00 79.19 88 ASP A O 1
ATOM 654 N N . ASP A 1 89 ? 61.599 5.291 -66.078 1.00 78.56 89 ASP A N 1
ATOM 655 C CA . ASP A 1 89 ? 61.938 6.524 -65.352 1.00 78.56 89 ASP A CA 1
ATOM 656 C C . ASP A 1 89 ? 60.826 6.991 -64.396 1.00 78.56 89 ASP A C 1
ATOM 658 O O . ASP A 1 89 ? 61.103 7.551 -63.334 1.00 78.56 89 ASP A O 1
ATOM 662 N N . GLN A 1 90 ? 59.552 6.773 -64.745 1.00 80.31 90 GLN A N 1
ATOM 663 C CA . GLN A 1 90 ? 58.406 7.336 -64.015 1.00 80.31 90 GLN A CA 1
ATOM 664 C C . GLN A 1 90 ? 57.305 6.321 -63.680 1.00 80.31 90 GLN A C 1
ATOM 666 O O . GLN A 1 90 ? 56.212 6.698 -63.242 1.00 80.31 90 GLN A O 1
ATOM 671 N N . GLY A 1 91 ? 57.581 5.021 -63.812 1.00 80.69 91 GLY A N 1
ATOM 672 C CA . GLY A 1 91 ? 56.616 3.958 -63.520 1.00 80.69 91 GLY A CA 1
ATOM 673 C C . GLY A 1 91 ? 56.013 4.047 -62.116 1.00 80.69 91 GLY A C 1
ATOM 674 O O . GLY A 1 91 ? 54.827 3.769 -61.938 1.00 80.69 91 GLY A O 1
ATOM 675 N N . TYR A 1 92 ? 56.782 4.526 -61.133 1.00 83.88 92 TYR A N 1
ATOM 676 C CA . TYR A 1 92 ? 56.293 4.758 -59.772 1.00 83.88 92 TYR A CA 1
ATOM 677 C C . TYR A 1 92 ? 55.108 5.739 -59.728 1.00 83.88 92 TYR A C 1
ATOM 679 O O . TYR A 1 92 ? 54.092 5.438 -59.104 1.00 83.88 92 TYR A O 1
ATOM 687 N N . LEU A 1 93 ? 55.183 6.873 -60.435 1.00 82.81 93 LEU A N 1
ATOM 688 C CA . LEU A 1 93 ? 54.130 7.894 -60.442 1.00 82.81 93 LEU A CA 1
ATOM 689 C C . LEU A 1 93 ? 52.848 7.370 -61.101 1.00 82.81 93 LEU A C 1
ATOM 691 O O . LEU A 1 93 ? 51.756 7.533 -60.551 1.00 82.81 93 LEU A O 1
ATOM 695 N N . LEU A 1 94 ? 52.978 6.679 -62.236 1.00 85.38 94 LEU A N 1
ATOM 696 C CA . LEU A 1 94 ? 51.844 6.088 -62.956 1.00 85.38 94 LEU A CA 1
ATOM 697 C C . LEU A 1 94 ? 51.119 5.037 -62.105 1.00 85.38 94 LEU A C 1
ATOM 699 O O . LEU A 1 94 ? 49.887 5.022 -62.038 1.00 85.38 94 LEU A O 1
ATOM 703 N N . VAL A 1 95 ? 51.879 4.196 -61.398 1.00 89.31 95 VAL A N 1
ATOM 704 C CA . VAL A 1 95 ? 51.326 3.211 -60.461 1.00 89.31 95 VAL A CA 1
ATOM 705 C C . VAL A 1 95 ? 50.661 3.907 -59.271 1.00 89.31 95 VAL A C 1
ATOM 707 O O . VAL A 1 95 ? 49.549 3.531 -58.896 1.00 89.31 95 VAL A O 1
ATOM 710 N N . CYS A 1 96 ? 51.267 4.960 -58.712 1.00 89.19 96 CYS A N 1
ATOM 711 C CA . CYS A 1 96 ? 50.681 5.739 -57.620 1.00 89.19 96 CYS A CA 1
ATOM 712 C C . CYS A 1 96 ? 49.327 6.366 -57.987 1.00 89.19 96 CYS A C 1
ATOM 714 O O . CYS A 1 96 ? 48.427 6.368 -57.149 1.00 89.19 96 CYS A O 1
ATOM 716 N N . ILE A 1 97 ? 49.140 6.844 -59.223 1.00 88.69 97 ILE A N 1
ATOM 717 C CA . ILE A 1 97 ? 47.864 7.420 -59.693 1.00 88.69 97 ILE A CA 1
ATOM 718 C C . ILE A 1 97 ? 46.746 6.373 -59.709 1.00 88.69 97 ILE A C 1
ATOM 720 O O . ILE A 1 97 ? 45.637 6.630 -59.231 1.00 88.69 97 ILE A O 1
ATOM 724 N N . VAL A 1 98 ? 47.035 5.166 -60.192 1.00 91.19 98 VAL A N 1
ATOM 725 C CA . VAL A 1 98 ? 46.062 4.065 -60.183 1.00 91.19 98 VAL A CA 1
ATOM 726 C C . VAL A 1 98 ? 45.775 3.602 -58.750 1.00 91.19 98 VAL A C 1
ATOM 728 O O . VAL A 1 98 ? 44.614 3.402 -58.380 1.00 91.19 98 VAL A O 1
ATOM 731 N N . LEU A 1 99 ? 46.813 3.488 -57.914 1.00 93.12 99 LEU A N 1
ATOM 732 C CA . LEU A 1 99 ? 46.673 3.115 -56.505 1.00 93.12 99 LEU A CA 1
ATOM 733 C C . LEU A 1 99 ? 45.876 4.151 -55.703 1.00 93.12 99 LEU A C 1
ATOM 735 O O . LEU A 1 99 ? 45.076 3.763 -54.855 1.00 93.12 99 LEU A O 1
ATOM 739 N N . ALA A 1 100 ? 46.017 5.446 -55.991 1.00 91.25 100 ALA A N 1
ATOM 740 C CA . ALA A 1 100 ? 45.224 6.496 -55.355 1.00 91.25 100 ALA A CA 1
ATOM 741 C C . ALA A 1 100 ? 43.719 6.308 -55.621 1.00 91.25 100 ALA A C 1
ATOM 743 O O . ALA A 1 100 ? 42.906 6.416 -54.700 1.00 91.25 100 ALA A O 1
ATOM 744 N N . GLY A 1 101 ? 43.345 5.926 -56.848 1.00 91.81 101 GLY A N 1
ATOM 745 C CA . GLY A 1 101 ? 41.967 5.559 -57.188 1.00 91.81 101 GLY A CA 1
ATOM 746 C C . GLY A 1 101 ? 41.460 4.324 -56.440 1.00 91.81 101 GLY A C 1
ATOM 747 O O . GLY A 1 101 ? 40.322 4.309 -55.963 1.00 91.81 101 GLY A O 1
ATOM 748 N N . LEU A 1 102 ? 42.317 3.310 -56.275 1.00 93.50 102 LEU A N 1
ATOM 749 C CA . LEU A 1 102 ? 42.009 2.102 -55.504 1.00 93.50 102 LEU A CA 1
ATOM 750 C C . LEU A 1 102 ? 41.766 2.423 -54.019 1.00 93.50 102 LEU A C 1
ATOM 752 O O . LEU A 1 102 ? 40.763 1.992 -53.446 1.00 93.50 102 LEU A O 1
ATOM 756 N N . VAL A 1 103 ? 42.656 3.213 -53.409 1.00 94.31 103 VAL A N 1
ATOM 757 C CA . VAL A 1 103 ? 42.565 3.634 -52.002 1.00 94.31 103 VAL A CA 1
ATOM 758 C C . VAL A 1 103 ? 41.309 4.472 -51.768 1.00 94.31 103 VAL A C 1
ATOM 760 O O . VAL A 1 103 ? 40.570 4.199 -50.821 1.00 94.31 103 VAL A O 1
ATOM 763 N N . GLY A 1 104 ? 41.018 5.437 -52.648 1.00 92.81 104 GLY A N 1
ATOM 764 C CA . GLY A 1 104 ? 39.791 6.236 -52.579 1.00 92.81 104 GLY A CA 1
ATOM 765 C C . GLY A 1 104 ? 38.532 5.370 -52.666 1.00 92.81 104 GLY A C 1
ATOM 766 O O . GLY A 1 104 ? 37.610 5.519 -51.864 1.00 92.81 104 GLY A O 1
ATOM 767 N N . GLY A 1 105 ? 38.519 4.401 -53.582 1.00 91.44 105 GLY A N 1
ATOM 768 C CA . GLY A 1 105 ? 37.414 3.460 -53.751 1.00 91.44 105 GLY A CA 1
ATOM 769 C C . GLY A 1 105 ? 37.160 2.549 -52.549 1.00 91.44 105 GLY A C 1
ATOM 770 O O . GLY A 1 105 ? 36.012 2.347 -52.147 1.00 91.44 105 GLY A O 1
ATOM 771 N N . GLU A 1 106 ? 38.214 2.003 -51.943 1.00 92.06 106 GLU A N 1
ATOM 772 C CA . GLU A 1 106 ? 38.081 1.166 -50.746 1.00 92.06 106 GLU A CA 1
ATOM 773 C C . GLU A 1 106 ? 37.676 2.004 -49.520 1.00 92.06 106 GLU A C 1
ATOM 775 O O . GLU A 1 106 ? 36.863 1.563 -48.700 1.00 92.06 106 GLU A O 1
ATOM 780 N N . ALA A 1 107 ? 38.158 3.248 -49.424 1.00 91.75 107 ALA A N 1
ATOM 781 C CA . ALA A 1 107 ? 37.712 4.198 -48.409 1.00 91.75 107 ALA A CA 1
ATOM 782 C C . ALA A 1 107 ? 36.210 4.505 -48.541 1.00 91.75 107 ALA A C 1
ATOM 784 O O . ALA A 1 107 ? 35.493 4.440 -47.541 1.00 91.75 107 ALA A O 1
ATOM 785 N N . HIS A 1 108 ? 35.706 4.734 -49.762 1.00 90.88 108 HIS A N 1
ATOM 786 C CA . HIS A 1 108 ? 34.272 4.895 -50.027 1.00 90.88 108 HIS A CA 1
ATOM 787 C C . HIS A 1 108 ? 33.462 3.705 -49.506 1.00 90.88 108 HIS A C 1
ATOM 789 O O . HIS A 1 108 ? 32.460 3.879 -48.811 1.00 90.88 108 HIS A O 1
ATOM 795 N N . ARG A 1 109 ? 33.916 2.479 -49.794 1.00 88.69 109 ARG A N 1
ATOM 796 C CA . ARG A 1 109 ? 33.240 1.254 -49.353 1.00 88.69 109 ARG A CA 1
ATOM 797 C C . ARG A 1 109 ? 33.170 1.160 -47.828 1.00 88.69 109 ARG A C 1
ATOM 799 O O . ARG A 1 109 ? 32.110 0.850 -47.285 1.00 88.69 109 ARG A O 1
ATOM 806 N N . ARG A 1 110 ? 34.274 1.450 -47.132 1.00 88.62 110 ARG A N 1
ATOM 807 C CA . ARG A 1 110 ? 34.325 1.424 -45.660 1.00 88.62 110 ARG A CA 1
ATOM 808 C C . ARG A 1 110 ? 33.449 2.506 -45.030 1.00 88.62 110 ARG A C 1
ATOM 810 O O . ARG A 1 110 ? 32.732 2.218 -44.074 1.00 88.62 110 ARG A O 1
ATOM 817 N N . LEU A 1 111 ? 33.473 3.723 -45.571 1.00 87.81 111 LEU A N 1
ATOM 818 C CA . LEU A 1 111 ? 32.661 4.840 -45.077 1.00 87.81 111 LEU A CA 1
ATOM 819 C C . LEU A 1 111 ? 31.167 4.613 -45.342 1.00 87.81 111 LEU A C 1
ATOM 821 O O . LEU A 1 111 ? 30.351 4.793 -44.441 1.00 87.81 111 LEU A O 1
ATOM 825 N N . GLY A 1 112 ? 30.811 4.128 -46.533 1.00 86.44 112 GLY A N 1
ATOM 826 C CA . GLY A 1 112 ? 29.433 3.790 -46.886 1.00 86.44 112 GLY A CA 1
ATOM 827 C C . GLY A 1 112 ? 28.868 2.635 -46.055 1.00 86.44 112 GLY A C 1
ATOM 828 O O . GLY A 1 112 ? 27.702 2.672 -45.669 1.00 86.44 112 GLY A O 1
ATOM 829 N N . GLY A 1 113 ? 29.693 1.631 -45.732 1.00 85.62 113 GLY A N 1
ATOM 830 C CA . GLY A 1 113 ? 29.312 0.535 -44.835 1.00 85.62 113 GLY A CA 1
ATOM 831 C C . GLY A 1 113 ? 29.009 1.018 -43.415 1.00 85.62 113 GLY A C 1
ATOM 832 O O . GLY A 1 113 ? 27.953 0.699 -42.874 1.00 85.62 113 GLY A O 1
ATOM 833 N N . ARG A 1 114 ? 29.883 1.860 -42.848 1.00 83.81 114 ARG A N 1
ATOM 834 C CA . ARG A 1 114 ? 29.675 2.461 -41.519 1.00 83.81 114 ARG A CA 1
ATOM 835 C C . ARG A 1 114 ? 28.443 3.358 -41.468 1.00 83.81 114 ARG A C 1
ATOM 837 O O . ARG A 1 114 ? 27.704 3.298 -40.497 1.00 83.81 114 ARG A O 1
ATOM 844 N N . GLY A 1 115 ? 28.192 4.147 -42.514 1.00 88.12 115 GLY A N 1
ATOM 845 C CA . GLY A 1 115 ? 27.004 5.001 -42.585 1.00 88.12 115 GLY A CA 1
ATOM 846 C C . GLY A 1 115 ? 25.700 4.200 -42.547 1.00 88.12 115 GLY A C 1
ATOM 847 O O . GLY A 1 115 ? 24.769 4.576 -41.843 1.00 88.12 115 GLY A O 1
ATOM 848 N N . LYS A 1 116 ? 25.650 3.059 -43.246 1.00 87.25 116 LYS A N 1
ATOM 849 C CA . LYS A 1 116 ? 24.489 2.158 -43.197 1.00 87.25 116 LYS A CA 1
ATOM 850 C C . LYS A 1 116 ? 24.309 1.531 -41.822 1.00 87.25 116 LYS A C 1
ATOM 852 O O . LYS A 1 116 ? 23.203 1.567 -41.300 1.00 87.25 116 LYS A O 1
ATOM 857 N N . GLN A 1 117 ? 25.391 1.021 -41.234 1.00 90.88 117 GLN A N 1
ATOM 858 C CA . GLN A 1 117 ? 25.342 0.415 -39.906 1.00 90.88 117 GLN A CA 1
ATOM 859 C C . GLN A 1 117 ? 24.873 1.420 -38.845 1.00 90.88 117 GLN A C 1
ATOM 861 O O . GLN A 1 117 ? 23.962 1.118 -38.085 1.00 90.88 117 GLN A O 1
ATOM 866 N N . LEU A 1 118 ? 25.423 2.639 -38.845 1.00 91.19 118 LEU A N 1
ATOM 867 C CA . LEU A 1 118 ? 24.998 3.701 -37.929 1.00 91.19 118 LEU A CA 1
ATOM 868 C C . LEU A 1 118 ? 23.529 4.077 -38.129 1.00 91.19 118 LEU A C 1
ATOM 870 O O . LEU A 1 118 ? 22.826 4.338 -37.159 1.00 91.19 118 LEU A O 1
ATOM 874 N N . ASN A 1 119 ? 23.046 4.094 -39.372 1.00 93.25 119 ASN A N 1
ATOM 875 C CA . ASN A 1 119 ? 21.643 4.384 -39.642 1.00 93.25 119 ASN A CA 1
ATOM 876 C C . ASN A 1 119 ? 20.718 3.256 -39.150 1.00 93.25 119 ASN A C 1
ATOM 878 O O . ASN A 1 119 ? 19.664 3.531 -38.586 1.00 93.25 119 ASN A O 1
ATOM 882 N N . GLU A 1 120 ? 21.116 1.994 -39.324 1.00 94.94 120 GLU A N 1
ATOM 883 C CA . GLU A 1 120 ? 20.388 0.836 -38.787 1.00 94.94 120 GLU A CA 1
ATOM 884 C C . GLU A 1 120 ? 20.371 0.831 -37.251 1.00 94.94 120 GLU A C 1
ATOM 886 O O . GLU A 1 120 ? 19.321 0.599 -36.655 1.00 94.94 120 GLU A O 1
ATOM 891 N N . GLU A 1 121 ? 21.500 1.130 -36.605 1.00 93.94 121 GLU A N 1
ATOM 892 C CA . GLU A 1 121 ? 21.596 1.264 -35.146 1.00 93.94 121 GLU A CA 1
ATOM 893 C C . GLU A 1 121 ? 20.727 2.414 -34.627 1.00 93.94 121 GLU A C 1
ATOM 895 O O . GLU A 1 121 ? 19.984 2.231 -33.665 1.00 93.94 121 GLU A O 1
ATOM 900 N N . ASN A 1 122 ? 20.744 3.569 -35.295 1.00 95.06 122 ASN A N 1
ATOM 901 C CA . ASN A 1 122 ? 19.915 4.712 -34.919 1.00 95.06 122 ASN A CA 1
ATOM 902 C C . ASN A 1 122 ? 18.414 4.395 -35.047 1.00 95.06 122 ASN A C 1
ATOM 904 O O . ASN A 1 122 ? 17.637 4.695 -34.145 1.00 95.06 122 ASN A O 1
ATOM 908 N N . HIS A 1 123 ? 18.002 3.705 -36.117 1.00 95.12 123 HIS A N 1
ATOM 909 C CA . HIS A 1 123 ? 16.617 3.245 -36.256 1.00 95.12 123 HIS A CA 1
ATOM 910 C C . HIS A 1 123 ? 16.202 2.255 -35.160 1.00 95.12 123 HIS A C 1
ATOM 912 O O . HIS A 1 123 ? 15.077 2.340 -34.671 1.00 95.12 123 HIS A O 1
ATOM 918 N N . ARG A 1 124 ? 17.090 1.338 -34.753 1.00 96.50 124 ARG A N 1
ATOM 919 C CA . ARG A 1 124 ? 16.820 0.409 -33.641 1.00 96.50 124 ARG A CA 1
ATOM 920 C C . ARG A 1 124 ? 16.673 1.147 -32.313 1.00 96.50 124 ARG A C 1
ATOM 922 O O . ARG A 1 124 ? 15.679 0.950 -31.627 1.00 96.50 124 ARG A O 1
ATOM 929 N N . LEU A 1 125 ? 17.608 2.042 -31.997 1.00 95.00 125 LEU A N 1
ATOM 930 C CA . LEU A 1 125 ? 17.566 2.837 -30.768 1.00 95.00 125 LEU A CA 1
ATOM 931 C C . LEU A 1 125 ? 16.320 3.727 -30.696 1.00 95.00 125 LEU A C 1
ATOM 933 O O . LEU A 1 125 ? 15.723 3.851 -29.631 1.00 95.00 125 LEU A O 1
ATOM 937 N N . ALA A 1 126 ? 15.899 4.316 -31.817 1.00 96.62 126 ALA A N 1
ATOM 938 C CA . ALA A 1 126 ? 14.664 5.094 -31.872 1.00 96.62 126 ALA A CA 1
ATOM 939 C C . ALA A 1 126 ? 13.433 4.234 -31.531 1.00 96.62 126 ALA A C 1
ATOM 941 O O . ALA A 1 126 ? 12.611 4.643 -30.714 1.00 96.62 126 ALA A O 1
ATOM 942 N N . ALA A 1 127 ? 13.346 3.020 -32.086 1.00 96.25 127 ALA A N 1
ATOM 943 C CA . ALA A 1 127 ? 12.259 2.091 -31.782 1.00 96.25 127 ALA A CA 1
ATOM 944 C C . ALA A 1 127 ? 12.250 1.657 -30.304 1.00 96.25 127 ALA A C 1
ATOM 946 O O . ALA A 1 127 ? 11.183 1.562 -29.697 1.00 96.25 127 ALA A O 1
ATOM 947 N N . ASP A 1 128 ? 13.425 1.439 -29.708 1.00 95.44 128 ASP A N 1
ATOM 948 C CA . ASP A 1 128 ? 13.544 1.086 -28.290 1.00 95.44 128 ASP A CA 1
ATOM 949 C C . ASP A 1 128 ? 13.109 2.238 -27.372 1.00 95.44 128 ASP A C 1
ATOM 951 O O . ASP A 1 128 ? 12.407 2.014 -26.385 1.00 95.44 128 ASP A O 1
ATOM 955 N N . VAL A 1 129 ? 13.468 3.482 -27.705 1.00 97.06 129 VAL A N 1
ATOM 956 C CA . VAL A 1 129 ? 13.027 4.669 -26.953 1.00 97.06 129 VAL A CA 1
ATOM 957 C C . VAL A 1 129 ? 11.508 4.815 -26.995 1.00 97.06 129 VAL A C 1
ATOM 959 O O . VAL A 1 129 ? 10.894 5.071 -25.958 1.00 97.06 129 VAL A O 1
ATOM 962 N N . ASP A 1 130 ? 10.894 4.634 -28.163 1.00 96.38 130 ASP A N 1
ATOM 963 C CA . ASP A 1 130 ? 9.439 4.727 -28.302 1.00 96.38 130 ASP A CA 1
ATOM 964 C C . ASP A 1 130 ? 8.724 3.618 -27.522 1.00 96.38 130 ASP A C 1
ATOM 966 O O . ASP A 1 130 ? 7.730 3.877 -26.840 1.00 96.38 130 ASP A O 1
ATOM 970 N N . ARG A 1 131 ? 9.273 2.397 -27.533 1.00 96.69 131 ARG A N 1
ATOM 971 C CA . ARG A 1 131 ? 8.771 1.294 -26.708 1.00 96.69 131 ARG A CA 1
ATOM 972 C C . ARG A 1 131 ? 8.849 1.615 -25.214 1.00 96.69 131 ARG A C 1
ATOM 974 O O . ARG A 1 131 ? 7.863 1.435 -24.505 1.00 96.69 131 ARG A O 1
ATOM 981 N N . LEU A 1 132 ? 9.998 2.089 -24.732 1.00 94.56 132 LEU A N 1
ATOM 982 C CA . LEU A 1 132 ? 10.188 2.411 -23.313 1.00 94.56 132 LEU A CA 1
ATOM 983 C C . LEU A 1 132 ? 9.259 3.537 -22.850 1.00 94.56 132 LEU A C 1
ATOM 985 O O . LEU A 1 132 ? 8.737 3.483 -21.739 1.00 94.56 132 LEU A O 1
ATOM 989 N N . ARG A 1 133 ? 9.007 4.538 -23.702 1.00 94.75 133 ARG A N 1
ATOM 990 C CA . ARG A 1 133 ? 8.025 5.594 -23.414 1.00 94.75 133 ARG A CA 1
ATOM 991 C C . ARG A 1 133 ? 6.624 5.023 -23.219 1.00 94.75 133 ARG A C 1
ATOM 993 O O . ARG A 1 133 ? 5.991 5.331 -22.216 1.00 94.75 133 ARG A O 1
ATOM 1000 N N . ALA A 1 134 ? 6.188 4.134 -24.111 1.00 94.25 134 ALA A N 1
ATOM 1001 C CA . ALA A 1 134 ? 4.891 3.477 -23.981 1.00 94.25 134 ALA A CA 1
ATOM 1002 C C . ALA A 1 134 ? 4.781 2.642 -22.689 1.00 94.25 134 ALA A C 1
ATOM 1004 O O . ALA A 1 134 ? 3.743 2.661 -22.030 1.00 94.25 134 ALA A O 1
ATOM 1005 N N . GLU A 1 135 ? 5.847 1.941 -22.287 1.00 95.25 135 GLU A N 1
ATOM 1006 C CA . GLU A 1 135 ? 5.875 1.185 -21.025 1.00 95.25 135 GLU A CA 1
ATOM 1007 C C . GLU A 1 135 ? 5.761 2.107 -19.791 1.00 95.25 135 GLU A C 1
ATOM 1009 O O . GLU A 1 135 ? 5.023 1.796 -18.851 1.00 95.25 135 GLU A O 1
ATOM 1014 N N . VAL A 1 136 ? 6.432 3.264 -19.800 1.00 95.00 136 VAL A N 1
ATOM 1015 C CA . VAL A 1 136 ? 6.345 4.265 -18.719 1.00 95.00 136 VAL A CA 1
ATOM 1016 C C . VAL A 1 136 ? 4.947 4.876 -18.626 1.00 95.00 136 VAL A C 1
ATOM 1018 O O . VAL A 1 136 ? 4.401 4.986 -17.524 1.00 95.00 136 VAL A O 1
ATOM 1021 N N . ASP A 1 137 ? 4.344 5.226 -19.761 1.00 95.25 137 ASP A N 1
ATOM 1022 C CA . ASP A 1 137 ? 3.000 5.808 -19.809 1.00 95.25 137 ASP A CA 1
ATOM 1023 C C . ASP A 1 137 ? 1.951 4.839 -19.244 1.00 95.25 137 ASP A C 1
ATOM 1025 O O . ASP A 1 137 ? 1.133 5.226 -18.403 1.00 95.25 137 ASP A O 1
ATOM 1029 N N . LEU A 1 138 ? 2.041 3.553 -19.605 1.00 92.56 138 LEU A N 1
ATOM 1030 C CA . LEU A 1 138 ? 1.206 2.501 -19.018 1.00 92.56 138 LEU A CA 1
ATOM 1031 C C . LEU A 1 138 ? 1.397 2.414 -17.498 1.00 92.56 138 LEU A C 1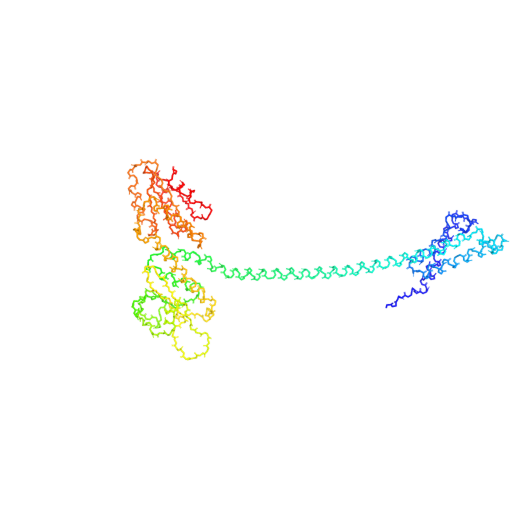
ATOM 1033 O O . LEU A 1 138 ? 0.421 2.333 -16.750 1.00 92.56 138 LEU A O 1
ATOM 1037 N N . GLY A 1 139 ? 2.641 2.472 -17.016 1.00 91.25 139 GLY A N 1
ATOM 1038 C CA . GLY A 1 139 ? 2.939 2.475 -15.582 1.00 91.25 139 GLY A CA 1
ATOM 1039 C C . GLY A 1 139 ? 2.286 3.646 -14.836 1.00 91.25 139 GLY A C 1
ATOM 1040 O O . GLY A 1 139 ? 1.719 3.462 -13.752 1.00 91.25 139 GLY A O 1
ATOM 1041 N N . HIS A 1 140 ? 2.309 4.844 -15.422 1.00 87.06 140 HIS A N 1
ATOM 1042 C CA . HIS A 1 140 ? 1.639 6.017 -14.860 1.00 87.06 140 HIS A CA 1
ATOM 1043 C C . HIS A 1 140 ? 0.117 5.862 -14.818 1.00 87.06 140 HIS A C 1
ATOM 1045 O O . HIS A 1 140 ? -0.504 6.221 -13.812 1.00 87.06 140 HIS A O 1
ATOM 1051 N N . GLU A 1 141 ? -0.484 5.292 -15.862 1.00 91.88 141 GLU A N 1
ATOM 1052 C CA . GLU A 1 141 ? -1.922 5.034 -15.908 1.00 91.88 141 GLU A CA 1
ATOM 1053 C C . GLU A 1 141 ? -2.353 4.034 -14.824 1.00 91.88 141 GLU A C 1
ATOM 1055 O O . GLU A 1 141 ? -3.279 4.318 -14.055 1.00 91.88 141 GLU A O 1
ATOM 1060 N N . TYR A 1 142 ? -1.632 2.915 -14.677 1.00 80.50 142 TYR A N 1
ATOM 1061 C CA . TYR A 1 142 ? -1.887 1.936 -13.616 1.00 80.50 142 TYR A CA 1
ATOM 1062 C C . TYR A 1 142 ? -1.781 2.555 -12.228 1.00 80.50 142 TYR A C 1
ATOM 1064 O O . TYR A 1 142 ? -2.660 2.351 -11.387 1.00 80.50 142 TYR A O 1
ATOM 1072 N N . ARG A 1 143 ? -0.739 3.356 -11.988 1.00 79.62 143 ARG A N 1
ATOM 1073 C CA . ARG A 1 143 ? -0.573 4.059 -10.716 1.00 79.62 143 ARG A CA 1
ATOM 1074 C C . ARG A 1 143 ? -1.726 5.024 -10.457 1.00 79.62 143 ARG A C 1
ATOM 1076 O O . ARG A 1 143 ? -2.245 5.040 -9.346 1.00 79.62 143 ARG A O 1
ATOM 1083 N N . SER A 1 144 ? -2.150 5.805 -11.452 1.00 77.88 144 SER A N 1
ATOM 1084 C CA . SER A 1 144 ? -3.280 6.729 -11.295 1.00 77.88 144 SER A CA 1
ATOM 1085 C C . SER A 1 144 ? -4.577 5.977 -10.989 1.00 77.88 144 SER A C 1
ATOM 1087 O O . SER A 1 144 ? -5.339 6.393 -10.118 1.00 77.88 144 SER A O 1
ATOM 1089 N N . ARG A 1 145 ? -4.812 4.837 -11.648 1.00 71.31 145 ARG A N 1
ATOM 1090 C CA . ARG A 1 145 ? -5.980 3.983 -11.405 1.00 71.31 145 ARG A CA 1
ATOM 1091 C C . ARG A 1 145 ? -5.971 3.390 -9.999 1.00 71.31 145 ARG A C 1
ATOM 1093 O O . ARG A 1 145 ? -6.987 3.474 -9.316 1.00 71.31 145 ARG A O 1
ATOM 1100 N N . LEU A 1 146 ? -4.827 2.870 -9.553 1.00 65.19 146 LEU A N 1
ATOM 1101 C CA . LEU A 1 146 ? -4.645 2.373 -8.189 1.00 65.19 146 LEU A CA 1
ATOM 1102 C C . LEU A 1 146 ? -4.813 3.486 -7.164 1.00 65.19 146 LEU A C 1
ATOM 1104 O O . LEU A 1 146 ? -5.492 3.279 -6.173 1.00 65.19 146 LEU A O 1
ATOM 1108 N N . GLN A 1 147 ? -4.263 4.676 -7.402 1.00 66.44 147 GLN A N 1
ATOM 1109 C CA . GLN A 1 147 ? -4.461 5.811 -6.504 1.00 66.44 147 GLN A CA 1
ATOM 1110 C C . GLN A 1 147 ? -5.929 6.224 -6.441 1.00 66.44 147 GLN A C 1
ATOM 1112 O O . GLN A 1 147 ? -6.425 6.424 -5.346 1.00 66.44 147 GLN A O 1
ATOM 1117 N N . ARG A 1 148 ? -6.656 6.283 -7.564 1.00 67.56 148 ARG A N 1
ATOM 1118 C CA . ARG A 1 148 ? -8.102 6.570 -7.548 1.00 67.56 148 ARG A CA 1
ATOM 1119 C C . ARG A 1 148 ? -8.884 5.502 -6.798 1.00 67.56 148 ARG A C 1
ATOM 1121 O O . ARG A 1 148 ? -9.755 5.849 -6.013 1.00 67.56 148 ARG A O 1
ATOM 1128 N N . GLN A 1 149 ? -8.567 4.226 -7.012 1.00 67.25 149 GLN A N 1
ATOM 1129 C CA . GLN A 1 149 ? -9.171 3.135 -6.250 1.00 67.25 149 GLN A CA 1
ATOM 1130 C C . GLN A 1 149 ? -8.837 3.281 -4.764 1.00 67.25 149 GLN A C 1
ATOM 1132 O O . GLN A 1 149 ? -9.740 3.344 -3.949 1.00 67.25 149 GLN A O 1
ATOM 1137 N N . LEU A 1 150 ? -7.577 3.471 -4.394 1.00 58.25 150 LEU A N 1
ATOM 1138 C CA . LEU A 1 150 ? -7.189 3.685 -3.004 1.00 58.25 150 LEU A CA 1
ATOM 1139 C C . LEU A 1 150 ? -7.842 4.929 -2.404 1.00 58.25 150 LEU A C 1
ATOM 1141 O O . LEU A 1 150 ? -8.276 4.852 -1.274 1.00 58.25 150 LEU A O 1
ATOM 1145 N N . THR A 1 151 ? -7.998 6.041 -3.120 1.00 56.00 151 THR A N 1
ATOM 1146 C CA . THR A 1 151 ? -8.700 7.230 -2.607 1.00 56.00 151 THR A CA 1
ATOM 1147 C C . THR A 1 151 ? -10.191 6.962 -2.397 1.00 56.00 151 THR A C 1
ATOM 1149 O O . THR A 1 151 ? -10.739 7.366 -1.375 1.00 56.00 151 THR A O 1
ATOM 1152 N N . LEU A 1 152 ? -10.838 6.242 -3.321 1.00 57.34 152 LEU A N 1
ATOM 1153 C CA . LEU A 1 152 ? -12.234 5.819 -3.174 1.00 57.34 152 LEU A CA 1
ATOM 1154 C C . LEU A 1 152 ? -12.422 4.871 -1.978 1.00 57.34 152 LEU A C 1
ATOM 1156 O O . LEU A 1 152 ? -13.447 4.939 -1.310 1.00 57.34 152 LEU A O 1
ATOM 1160 N N . TRP A 1 153 ? -11.430 4.026 -1.687 1.00 55.19 153 TRP A N 1
ATOM 1161 C CA . TRP A 1 153 ? -11.481 3.045 -0.598 1.00 55.19 153 TRP A CA 1
ATOM 1162 C C . TRP A 1 153 ? -10.938 3.585 0.741 1.00 55.19 153 TRP A C 1
ATOM 1164 O O . TRP A 1 153 ? -11.395 3.162 1.793 1.00 55.19 153 TRP A O 1
ATOM 1174 N N . GLN A 1 154 ? -10.008 4.545 0.745 1.00 48.81 154 GLN A N 1
ATOM 1175 C CA . GLN A 1 154 ? -9.410 5.139 1.952 1.00 48.81 154 GLN A CA 1
ATOM 1176 C C . GLN A 1 154 ? -10.306 6.191 2.608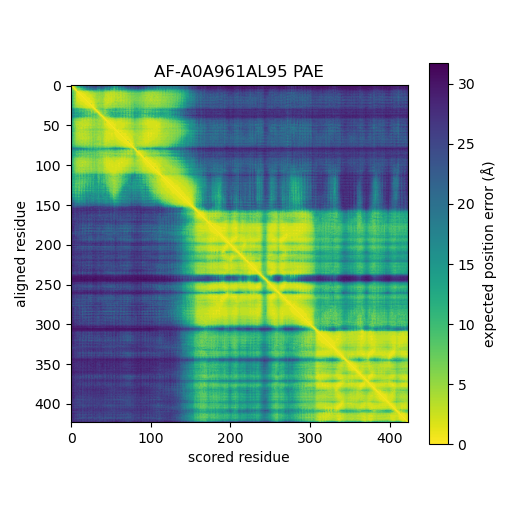 1.00 48.81 154 GLN A C 1
ATOM 1178 O O . GLN A 1 154 ? -10.235 6.359 3.824 1.00 48.81 154 GLN A O 1
ATOM 1183 N N . ALA A 1 155 ? -11.167 6.873 1.843 1.00 48.41 155 ALA A N 1
ATOM 1184 C CA . ALA A 1 155 ? -12.134 7.818 2.400 1.00 48.41 155 ALA A CA 1
ATOM 1185 C C . ALA A 1 155 ? -13.070 7.182 3.460 1.00 48.41 155 ALA A C 1
ATOM 1187 O O . ALA A 1 155 ? -13.253 7.802 4.507 1.00 48.41 155 ALA A O 1
ATOM 1188 N N . PRO A 1 156 ? -13.608 5.956 3.272 1.00 55.44 156 PRO A N 1
ATOM 1189 C CA . PRO A 1 156 ? -14.353 5.267 4.330 1.00 55.44 156 PRO A CA 1
ATOM 1190 C C . PRO A 1 156 ? -13.471 4.623 5.418 1.00 55.44 156 PRO A C 1
ATOM 1192 O O . PRO A 1 156 ? -13.935 4.497 6.546 1.00 55.44 156 PRO A O 1
ATOM 1195 N N . LEU A 1 157 ? -12.210 4.259 5.139 1.00 53.97 157 LEU A N 1
ATOM 1196 C CA . LEU A 1 157 ? -11.335 3.568 6.108 1.00 53.97 157 LEU A CA 1
ATOM 1197 C C . LEU A 1 157 ? -10.853 4.464 7.264 1.00 53.97 157 LEU A C 1
ATOM 1199 O O . LEU A 1 157 ? -10.788 4.004 8.398 1.00 53.97 157 LEU A O 1
ATOM 1203 N N . ALA A 1 158 ? -10.573 5.750 7.024 1.00 56.53 158 ALA A N 1
ATOM 1204 C CA . ALA A 1 158 ? -10.113 6.645 8.096 1.00 56.53 158 ALA A CA 1
ATOM 1205 C C . ALA A 1 158 ? -11.183 6.879 9.184 1.00 56.53 158 ALA A C 1
ATOM 1207 O O . ALA A 1 158 ? -10.859 6.988 10.365 1.00 56.53 158 ALA A O 1
ATOM 1208 N N . GLY A 1 159 ? -12.464 6.937 8.796 1.00 64.25 159 GLY A N 1
ATOM 1209 C CA . GLY A 1 159 ? -13.578 6.991 9.751 1.00 64.25 159 GLY A CA 1
ATOM 1210 C C . GLY A 1 159 ? -13.836 5.645 10.430 1.00 64.25 159 GLY A C 1
ATOM 1211 O O . GLY A 1 159 ? -14.273 5.605 11.578 1.00 64.25 159 GLY A O 1
ATOM 1212 N N . LEU A 1 160 ? -13.523 4.551 9.736 1.00 68.88 160 LEU A N 1
ATOM 1213 C CA . LEU A 1 160 ? -13.702 3.191 10.222 1.00 68.88 160 LEU A CA 1
ATOM 1214 C C . LEU A 1 160 ? -12.748 2.855 11.367 1.00 68.88 160 LEU A C 1
ATOM 1216 O O . LEU A 1 160 ? -13.193 2.324 12.376 1.00 68.88 160 LEU A O 1
ATOM 1220 N N . ASP A 1 161 ? -11.468 3.212 11.253 1.00 68.06 161 ASP A N 1
ATOM 1221 C CA . ASP A 1 161 ? -10.486 2.974 12.318 1.00 68.06 161 ASP A CA 1
ATOM 1222 C C . ASP A 1 161 ? -10.877 3.684 13.621 1.00 68.06 161 ASP A C 1
ATOM 1224 O O . ASP A 1 161 ? -10.799 3.107 14.708 1.00 68.06 161 ASP A O 1
ATOM 1228 N N . GLU A 1 162 ? -11.348 4.929 13.521 1.00 71.31 162 GLU A N 1
ATOM 1229 C CA . GLU A 1 162 ? -11.839 5.682 14.676 1.00 71.31 162 GLU A CA 1
ATOM 1230 C C . GLU A 1 162 ? -13.116 5.052 15.251 1.00 71.31 162 GLU A C 1
ATOM 1232 O O . GLU A 1 162 ? -13.226 4.876 16.465 1.00 71.31 162 GLU A O 1
ATOM 1237 N N . ALA A 1 163 ? -14.056 4.634 14.400 1.00 75.00 163 ALA A N 1
ATOM 1238 C CA . ALA A 1 163 ? -15.282 3.981 14.844 1.00 75.00 163 ALA A CA 1
ATOM 1239 C C . ALA A 1 163 ? -15.011 2.611 15.503 1.00 75.00 163 ALA A C 1
ATOM 1241 O O . ALA A 1 163 ? -15.620 2.287 16.529 1.00 75.00 163 ALA A O 1
ATOM 1242 N N . LEU A 1 164 ? -14.048 1.839 14.986 1.00 75.19 164 LEU A N 1
ATOM 1243 C CA . LEU A 1 164 ? -13.576 0.591 15.588 1.00 75.19 164 LEU A CA 1
ATOM 1244 C C . LEU A 1 164 ? -12.951 0.847 16.961 1.00 75.19 164 LEU A C 1
ATOM 1246 O O . LEU A 1 164 ? -13.281 0.145 17.916 1.00 75.19 164 LEU A O 1
ATOM 1250 N N . ARG A 1 165 ? -12.105 1.874 17.099 1.00 70.94 165 ARG A N 1
ATOM 1251 C CA . ARG A 1 165 ? -11.511 2.253 18.393 1.00 70.94 165 ARG A CA 1
ATOM 1252 C C . ARG A 1 165 ? -12.571 2.675 19.404 1.00 70.94 165 ARG A C 1
ATOM 1254 O O . ARG A 1 165 ? -12.552 2.200 20.536 1.00 70.94 165 ARG A O 1
ATOM 1261 N N . GLN A 1 166 ? -13.541 3.486 18.986 1.00 77.81 166 GLN A N 1
ATOM 1262 C CA . GLN A 1 166 ? -14.678 3.859 19.831 1.00 77.81 166 GLN A CA 1
ATOM 1263 C C . GLN A 1 166 ? -15.472 2.630 20.287 1.00 77.81 166 GLN A C 1
ATOM 1265 O O . GLN A 1 166 ? -15.857 2.547 21.446 1.00 77.81 166 GLN A O 1
ATOM 1270 N N . SER A 1 167 ? -15.650 1.615 19.433 1.00 79.81 167 SER A N 1
ATOM 1271 C CA . SER A 1 167 ? -16.393 0.400 19.806 1.00 79.81 167 SER A CA 1
ATOM 1272 C C . SER A 1 167 ? -15.804 -0.350 21.012 1.00 79.81 167 SER A C 1
ATOM 1274 O O . SER A 1 167 ? -16.536 -1.019 21.750 1.00 79.81 167 SER A O 1
ATOM 1276 N N . VAL A 1 168 ? -14.495 -0.212 21.240 1.00 74.06 168 VAL A N 1
ATOM 1277 C CA . VAL A 1 168 ? -13.778 -0.844 22.352 1.00 74.06 168 VAL A CA 1
ATOM 1278 C C . VAL A 1 168 ? -14.004 -0.099 23.668 1.00 74.06 168 VAL A C 1
ATOM 1280 O O . VAL A 1 168 ? -14.099 -0.740 24.714 1.00 74.06 168 VAL A O 1
ATOM 1283 N N . SER A 1 169 ? -14.122 1.231 23.626 1.00 70.12 169 SER A N 1
ATOM 1284 C CA . SER A 1 169 ? -14.340 2.066 24.812 1.00 70.12 169 SER A CA 1
ATOM 1285 C C . SER A 1 169 ? -15.806 2.158 25.247 1.00 70.12 169 SER A C 1
ATOM 1287 O O . SER A 1 169 ? -16.088 2.630 26.349 1.00 70.12 169 SER A O 1
ATOM 1289 N N . LEU A 1 170 ? -16.745 1.709 24.409 1.00 77.44 170 LEU A N 1
ATOM 1290 C CA . LEU A 1 170 ? -18.174 1.761 24.703 1.00 77.44 170 LEU A CA 1
ATOM 1291 C C . LEU A 1 170 ? -18.616 0.720 25.739 1.00 77.44 170 LEU A C 1
ATOM 1293 O O . LEU A 1 170 ? -18.243 -0.462 25.699 1.00 77.44 170 LEU A O 1
ATOM 1297 N N . GLU A 1 171 ? -19.522 1.155 26.615 1.00 78.38 171 GLU A N 1
ATOM 1298 C CA . GLU A 1 171 ? -20.255 0.288 27.536 1.00 78.38 171 GLU A CA 1
ATOM 1299 C C . GLU A 1 171 ? -21.012 -0.819 26.783 1.00 78.38 171 GLU A C 1
ATOM 1301 O O . GLU A 1 171 ? -21.278 -0.719 25.584 1.00 78.38 171 GLU A O 1
ATOM 1306 N N . GLU A 1 172 ? -21.339 -1.915 27.479 1.00 79.94 172 GLU A N 1
ATOM 1307 C CA . GLU A 1 172 ? -22.009 -3.074 26.869 1.00 79.94 172 GLU A CA 1
ATOM 1308 C C . GLU A 1 172 ? -23.284 -2.666 26.131 1.00 79.94 172 GLU A C 1
ATOM 1310 O O . GLU A 1 172 ? -23.430 -2.999 24.960 1.00 79.94 172 GLU A O 1
ATOM 1315 N N . GLU A 1 173 ? -24.140 -1.855 26.743 1.00 83.12 173 GLU A N 1
ATOM 1316 C CA . GLU A 1 173 ? -25.412 -1.432 26.148 1.00 83.12 173 GLU A CA 1
ATOM 1317 C C . GLU A 1 173 ? -25.247 -0.574 24.881 1.00 83.12 173 GLU A C 1
ATOM 1319 O O . GLU A 1 173 ? -26.041 -0.693 23.949 1.00 83.12 173 GLU A O 1
ATOM 1324 N N . ALA A 1 174 ? -24.194 0.246 24.811 1.00 86.00 174 ALA A N 1
ATOM 1325 C CA . ALA A 1 174 ? -23.945 1.151 23.687 1.00 86.00 174 ALA A CA 1
ATOM 1326 C C . ALA A 1 174 ? -23.222 0.478 22.507 1.00 86.00 174 ALA A C 1
ATOM 1328 O O . ALA A 1 174 ? -23.286 0.964 21.376 1.00 86.00 174 ALA A O 1
ATOM 1329 N N . PHE A 1 175 ? -22.554 -0.653 22.746 1.00 89.12 175 PHE A N 1
ATOM 1330 C CA . PHE A 1 175 ? -21.781 -1.365 21.730 1.00 89.12 175 PHE A CA 1
ATOM 1331 C C . PHE A 1 175 ? -22.630 -1.853 20.560 1.00 89.12 175 PHE A C 1
ATOM 1333 O O . PHE A 1 175 ? -22.262 -1.651 19.404 1.00 89.12 175 PHE A O 1
ATOM 1340 N N . GLY A 1 176 ? -23.757 -2.500 20.859 1.00 90.88 176 GLY A N 1
ATOM 1341 C CA . GLY A 1 176 ? -24.620 -3.076 19.835 1.00 90.88 176 GLY A CA 1
ATOM 1342 C C . GLY A 1 176 ? -25.130 -2.025 18.840 1.00 90.88 176 GLY A C 1
ATOM 1343 O O . GLY A 1 176 ? -24.875 -2.164 17.643 1.00 90.88 176 GLY A O 1
ATOM 1344 N N . PRO A 1 177 ? -25.771 -0.936 19.311 1.00 93.06 177 PRO A N 1
ATOM 1345 C CA . PRO A 1 177 ? -26.186 0.173 18.455 1.00 93.06 177 PRO A CA 1
ATOM 1346 C C . PRO A 1 177 ? -25.042 0.778 17.633 1.00 93.06 177 PRO A C 1
ATOM 1348 O O . PRO A 1 177 ? -25.223 1.040 16.447 1.00 93.06 177 PRO A O 1
ATOM 1351 N N . HIS A 1 178 ? -23.855 0.955 18.227 1.00 90.94 178 HIS A N 1
ATOM 1352 C CA . HIS A 1 178 ? -22.689 1.497 17.521 1.00 90.94 178 HIS A CA 1
ATOM 1353 C C . HIS A 1 178 ? -22.189 0.567 16.411 1.00 90.94 178 HIS A C 1
ATOM 1355 O O . HIS A 1 178 ? -21.915 1.025 15.305 1.00 90.94 178 HIS A O 1
ATOM 1361 N N . LEU A 1 179 ? -22.132 -0.746 16.662 1.00 93.06 179 LEU A N 1
ATOM 1362 C CA . LEU A 1 179 ? -21.774 -1.734 15.641 1.00 93.06 179 LEU A CA 1
ATOM 1363 C C . LEU A 1 179 ? -22.756 -1.711 14.465 1.00 93.06 179 LEU A C 1
ATOM 1365 O O . LEU A 1 179 ? -22.327 -1.676 13.314 1.00 93.06 179 LEU A O 1
ATOM 1369 N N . LEU A 1 180 ? -24.061 -1.666 14.738 1.00 94.12 180 LEU A N 1
ATOM 1370 C CA . LEU A 1 180 ? -25.065 -1.567 13.677 1.00 94.12 180 LEU A CA 1
ATOM 1371 C C . LEU A 1 180 ? -24.959 -0.240 12.907 1.00 94.12 180 LEU A C 1
ATOM 1373 O O . LEU A 1 180 ? -25.082 -0.226 11.684 1.00 94.12 180 LEU A O 1
ATOM 1377 N N . GLN A 1 181 ? -24.664 0.866 13.594 1.00 92.75 181 GLN A N 1
ATOM 1378 C CA . GLN A 1 181 ? -24.448 2.166 12.960 1.00 92.75 181 GLN A CA 1
ATOM 1379 C C . GLN A 1 181 ? -23.209 2.172 12.049 1.00 92.75 181 GLN A C 1
ATOM 1381 O O . GLN A 1 181 ? -23.255 2.761 10.967 1.00 92.75 181 GLN A O 1
ATOM 1386 N N . MET A 1 182 ? -22.125 1.496 12.445 1.00 90.94 182 MET A N 1
ATOM 1387 C CA . MET A 1 182 ? -20.949 1.299 11.590 1.00 90.94 182 MET A CA 1
ATOM 1388 C C . MET A 1 182 ? -21.302 0.490 10.340 1.00 90.94 182 MET A C 1
ATOM 1390 O O . MET A 1 182 ? -20.935 0.884 9.238 1.00 90.94 182 MET A O 1
ATOM 1394 N N . LEU A 1 183 ? -22.073 -0.592 10.480 1.00 92.50 183 LEU A N 1
ATOM 1395 C CA . LEU A 1 183 ? -22.533 -1.383 9.332 1.00 92.50 183 LEU A CA 1
ATOM 1396 C C . LEU A 1 183 ? -23.417 -0.567 8.378 1.00 92.50 183 LEU A C 1
ATOM 1398 O O . LEU A 1 183 ? -23.289 -0.688 7.160 1.00 92.50 183 LEU A O 1
ATOM 1402 N N . TYR A 1 184 ? -24.263 0.317 8.907 1.00 92.44 184 TYR A N 1
ATOM 1403 C CA . TYR A 1 184 ? -25.043 1.247 8.092 1.00 92.44 184 TYR A CA 1
ATOM 1404 C C . TYR A 1 184 ? -24.156 2.230 7.319 1.00 92.44 184 TYR A C 1
ATOM 1406 O O . TYR A 1 184 ? -24.341 2.422 6.121 1.00 92.44 184 TYR A O 1
ATOM 1414 N N . GLN A 1 185 ? -23.165 2.836 7.976 1.00 89.81 185 GLN A N 1
ATOM 1415 C CA . GLN A 1 185 ? -22.305 3.847 7.353 1.00 89.81 185 GLN A CA 1
ATOM 1416 C C . GLN A 1 185 ? -21.304 3.253 6.356 1.00 89.81 185 GLN A C 1
ATOM 1418 O O . GLN A 1 185 ? -21.075 3.833 5.297 1.00 89.81 185 GLN A O 1
ATOM 1423 N N . SER A 1 186 ? -20.699 2.115 6.695 1.00 86.94 186 SER A N 1
ATOM 1424 C CA . SER A 1 186 ? -19.607 1.515 5.925 1.00 86.94 186 SER A CA 1
ATOM 1425 C C . SER A 1 186 ? -20.093 0.520 4.878 1.00 86.94 186 SER A C 1
ATOM 1427 O O . SER A 1 186 ? -19.484 0.423 3.816 1.00 86.94 186 SER A O 1
ATOM 1429 N N . CYS A 1 187 ? -21.190 -0.190 5.157 1.00 89.19 187 CYS A N 1
ATOM 1430 C CA . CYS A 1 187 ? -21.700 -1.261 4.301 1.00 89.19 187 CYS A CA 1
ATOM 1431 C C . CYS A 1 187 ? -23.108 -0.990 3.750 1.00 89.19 187 CYS A C 1
ATOM 1433 O O . CYS A 1 187 ? -23.640 -1.839 3.038 1.00 89.19 187 CYS A O 1
ATOM 1435 N N . GLN A 1 188 ? -23.712 0.168 4.051 1.00 90.81 188 GLN A N 1
ATOM 1436 C CA . GLN A 1 188 ? -25.074 0.533 3.628 1.00 90.81 188 GLN A CA 1
ATOM 1437 C C . GLN A 1 188 ? -26.141 -0.488 4.056 1.00 90.81 188 GLN A C 1
ATOM 1439 O O . GLN A 1 188 ? -27.160 -0.659 3.391 1.00 90.81 188 GLN A O 1
ATOM 1444 N N . VAL A 1 189 ? -25.914 -1.174 5.179 1.00 92.75 189 VAL A N 1
ATOM 1445 C CA . VAL A 1 189 ? -26.899 -2.089 5.764 1.00 92.75 189 VAL A CA 1
ATOM 1446 C C . VAL A 1 189 ? -28.043 -1.264 6.342 1.00 92.75 189 VAL A C 1
ATOM 1448 O O . VAL A 1 189 ? -27.852 -0.577 7.342 1.00 92.75 189 VAL A O 1
ATOM 1451 N N . VAL A 1 190 ? -29.228 -1.339 5.738 1.00 93.19 190 VAL A N 1
ATOM 1452 C CA . VAL A 1 190 ? -30.393 -0.532 6.131 1.00 93.19 190 VAL A CA 1
ATOM 1453 C C . VAL A 1 190 ? -31.052 -1.114 7.374 1.00 93.19 190 VAL A C 1
ATOM 1455 O O . VAL A 1 190 ? -31.254 -0.384 8.346 1.00 93.19 190 VAL A O 1
ATOM 1458 N N . SER A 1 191 ? -31.314 -2.423 7.370 1.00 94.31 191 SER A N 1
ATOM 1459 C CA . SER A 1 191 ? -31.961 -3.121 8.483 1.00 94.31 191 SER A CA 1
ATOM 1460 C C . SER A 1 191 ? -31.125 -4.291 8.969 1.00 94.31 191 SER A C 1
ATOM 1462 O O . SER A 1 191 ? -30.776 -5.199 8.213 1.00 94.31 191 SER A O 1
ATOM 1464 N N . SER A 1 192 ? -30.819 -4.278 10.263 1.00 95.94 192 SER A N 1
ATOM 1465 C CA . SER A 1 192 ? -30.035 -5.326 10.914 1.00 95.94 192 SER A CA 1
ATOM 1466 C C . SER A 1 192 ? -30.326 -5.409 12.405 1.00 95.94 192 SER A C 1
ATOM 1468 O O . SER A 1 192 ? -30.830 -4.466 13.019 1.00 95.94 192 SER A O 1
ATOM 1470 N N . ALA A 1 193 ? -30.025 -6.551 13.012 1.00 96.19 193 ALA A N 1
ATOM 1471 C CA . ALA A 1 193 ? -30.149 -6.729 14.451 1.00 96.19 193 ALA A CA 1
ATOM 1472 C C . ALA A 1 193 ? -29.080 -7.670 14.996 1.00 96.19 193 ALA A C 1
ATOM 1474 O O . ALA A 1 193 ? -28.598 -8.559 14.299 1.00 96.19 193 ALA A O 1
ATOM 1475 N N . ILE A 1 194 ? -28.732 -7.475 16.266 1.00 95.06 194 ILE A N 1
ATOM 1476 C CA . ILE A 1 194 ? -27.839 -8.365 17.004 1.00 95.06 194 ILE A CA 1
ATOM 1477 C C . ILE A 1 194 ? -28.687 -9.203 17.946 1.00 95.06 194 ILE A C 1
ATOM 1479 O O . ILE A 1 194 ? -29.464 -8.657 18.733 1.00 95.06 194 ILE A O 1
ATOM 1483 N N . TYR A 1 195 ? -28.506 -10.516 17.903 1.00 94.94 195 TYR A N 1
ATOM 1484 C CA . TYR A 1 195 ? -29.154 -11.457 18.803 1.00 94.94 195 TYR A CA 1
ATOM 1485 C C . TYR A 1 195 ? -28.130 -12.150 19.686 1.00 94.94 195 TYR A C 1
ATOM 1487 O O . TYR A 1 195 ? -27.037 -12.489 19.237 1.00 94.94 195 TYR A O 1
ATOM 1495 N N . ARG A 1 196 ? -28.497 -12.386 20.943 1.00 93.31 196 ARG A N 1
ATOM 1496 C CA . ARG A 1 196 ? -27.739 -13.223 21.874 1.00 93.31 196 ARG A CA 1
ATOM 1497 C C . ARG A 1 196 ? -28.289 -14.639 21.841 1.00 93.31 196 ARG A C 1
ATOM 1499 O O . ARG A 1 196 ? -29.504 -14.826 21.832 1.00 93.31 196 ARG A O 1
ATOM 1506 N N . VAL A 1 197 ? -27.389 -15.616 21.838 1.00 92.12 197 VAL A N 1
ATOM 1507 C CA . VAL A 1 197 ? -27.741 -17.036 21.870 1.00 92.12 197 VAL A CA 1
ATOM 1508 C C . VAL A 1 197 ? -28.018 -17.449 23.314 1.00 92.12 197 VAL A C 1
ATOM 1510 O O . VAL A 1 197 ? -27.113 -17.477 24.146 1.00 92.12 197 VAL A O 1
ATOM 1513 N N . GLU A 1 198 ? -29.272 -17.787 23.608 1.00 90.88 198 GLU A N 1
ATOM 1514 C CA . GLU A 1 198 ? -29.743 -18.289 24.900 1.00 90.88 198 GLU A CA 1
ATOM 1515 C C . GLU A 1 198 ? -30.328 -19.698 24.716 1.00 90.88 198 GLU A C 1
ATOM 1517 O O . GLU A 1 198 ? -31.525 -19.904 24.501 1.00 90.88 198 GLU A O 1
ATOM 1522 N N . GLY A 1 199 ? -29.451 -20.705 24.759 1.00 86.56 199 GLY A N 1
ATOM 1523 C CA . GLY A 1 199 ? -29.826 -22.092 24.487 1.00 86.56 199 GLY A CA 1
ATOM 1524 C C . GLY A 1 199 ? -30.244 -22.285 23.027 1.00 86.56 199 GLY A C 1
ATOM 1525 O O . GLY A 1 199 ? -29.416 -22.163 22.134 1.00 86.56 199 GLY A O 1
ATOM 1526 N N . GLN A 1 200 ? -31.523 -22.596 22.797 1.00 86.94 200 GLN A N 1
ATOM 1527 C CA . GLN A 1 200 ? -32.118 -22.797 21.461 1.00 86.94 200 GLN A CA 1
ATOM 1528 C C . GLN A 1 200 ? -32.871 -21.560 20.941 1.00 86.94 200 GLN A C 1
ATOM 1530 O O . GLN A 1 200 ? -33.567 -21.621 19.926 1.00 86.94 200 GLN A O 1
ATOM 1535 N N . ARG A 1 201 ? -32.779 -20.436 21.659 1.00 92.00 201 ARG A N 1
ATOM 1536 C CA . ARG A 1 201 ? -33.458 -19.188 21.312 1.00 92.00 201 ARG A CA 1
ATOM 1537 C C . ARG A 1 201 ? -32.453 -18.067 21.136 1.00 92.00 201 ARG A C 1
ATOM 1539 O O . ARG A 1 201 ? -31.432 -18.005 21.816 1.00 92.00 201 ARG A O 1
ATOM 1546 N N . LEU A 1 202 ? -32.782 -17.165 20.231 1.00 91.38 202 LEU A N 1
ATOM 1547 C CA . LEU A 1 202 ? -32.060 -15.938 19.970 1.00 91.38 202 LEU A CA 1
ATOM 1548 C C . LEU A 1 202 ? -32.887 -14.782 20.507 1.00 91.38 202 LEU A C 1
ATOM 1550 O O . LEU A 1 202 ? -33.997 -14.541 20.035 1.00 91.38 202 LEU A O 1
ATOM 1554 N N . VAL A 1 203 ? -32.347 -14.069 21.489 1.00 93.75 203 VAL A N 1
ATOM 1555 C CA . VAL A 1 203 ? -32.996 -12.890 22.070 1.00 93.75 203 VAL A CA 1
ATOM 1556 C C . VAL A 1 203 ? -32.372 -11.646 21.463 1.00 93.75 203 VAL A C 1
ATOM 1558 O O . VAL A 1 203 ? -31.150 -11.468 21.503 1.00 93.75 203 VAL A O 1
ATOM 1561 N N . ARG A 1 204 ? -33.203 -10.784 20.877 1.00 93.94 204 ARG A N 1
ATOM 1562 C CA . ARG A 1 204 ? -32.747 -9.557 20.228 1.00 93.94 204 ARG A CA 1
ATOM 1563 C C . ARG A 1 204 ? -32.154 -8.615 21.267 1.00 93.94 204 ARG A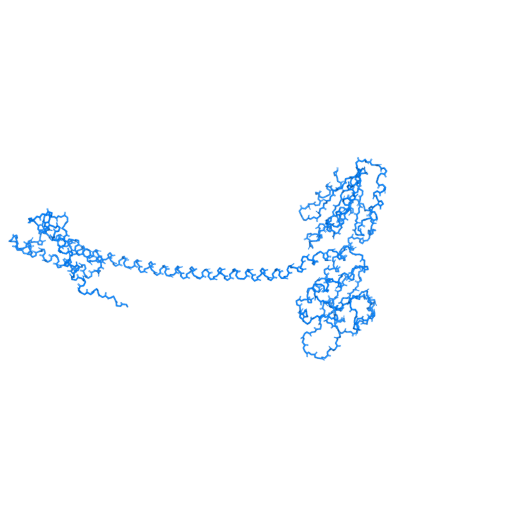 C 1
ATOM 1565 O O . ARG A 1 204 ? -32.841 -8.167 22.179 1.00 93.94 204 ARG A O 1
ATOM 1572 N N . TRP A 1 205 ? -30.879 -8.295 21.105 1.00 92.69 205 TRP A N 1
ATOM 1573 C CA . TRP A 1 205 ? -30.164 -7.375 21.978 1.00 92.69 205 TRP A CA 1
ATOM 1574 C C . TRP A 1 205 ? -30.309 -5.926 21.512 1.00 92.69 205 TRP A C 1
ATOM 1576 O O . TRP A 1 205 ? -30.586 -5.039 22.315 1.00 92.69 205 TRP A O 1
ATOM 1586 N N . CYS A 1 206 ? -30.168 -5.684 20.210 1.00 92.94 206 CYS A N 1
ATOM 1587 C CA . CYS A 1 206 ? -30.387 -4.375 19.603 1.00 92.94 206 CYS A CA 1
ATOM 1588 C C . CYS A 1 206 ? -30.766 -4.517 18.126 1.00 92.94 206 CYS A C 1
ATOM 1590 O O . CYS A 1 206 ? -30.473 -5.533 17.495 1.00 92.94 206 CYS A O 1
ATOM 1592 N N . SER A 1 207 ? -31.395 -3.487 17.563 1.00 94.75 207 SER A N 1
ATOM 1593 C CA . SER A 1 207 ? -31.803 -3.452 16.156 1.00 94.75 207 SER A CA 1
ATOM 1594 C C . SER A 1 207 ? -31.655 -2.061 15.564 1.00 94.75 207 SER A C 1
ATOM 1596 O O . SER A 1 207 ? -31.943 -1.071 16.236 1.00 94.75 207 SER A O 1
ATOM 1598 N N . LEU A 1 208 ? -31.300 -2.011 14.287 1.00 91.88 208 LEU A N 1
ATOM 1599 C CA . LEU A 1 208 ? -31.308 -0.831 13.442 1.00 91.88 208 LEU A CA 1
ATOM 1600 C C . LEU A 1 208 ? -32.412 -1.007 12.393 1.00 91.88 208 LEU A C 1
ATOM 1602 O O . LEU A 1 208 ? -32.417 -2.008 11.682 1.00 91.88 208 LEU A O 1
ATOM 1606 N N . HIS A 1 209 ? -33.352 -0.056 12.343 1.00 89.56 209 HIS A N 1
ATOM 1607 C CA . HIS A 1 209 ? -34.549 -0.079 11.486 1.00 89.56 209 HIS A CA 1
ATOM 1608 C C . HIS A 1 209 ? -35.274 -1.445 11.492 1.00 89.56 209 HIS A C 1
ATOM 1610 O O . HIS A 1 209 ? -35.207 -2.183 10.507 1.00 89.56 209 HIS A O 1
ATOM 1616 N N . PRO A 1 210 ? -35.939 -1.821 12.604 1.00 79.88 210 PRO A N 1
ATOM 1617 C CA . PRO A 1 210 ? -36.542 -3.143 12.752 1.00 79.88 210 PRO A CA 1
ATOM 1618 C C . PRO A 1 210 ? -37.634 -3.392 11.703 1.00 79.88 210 PRO A C 1
ATOM 1620 O O . PRO A 1 210 ? -38.535 -2.577 11.515 1.00 79.88 210 PRO A O 1
ATOM 1623 N N . VAL A 1 211 ? -37.559 -4.556 11.061 1.00 86.75 211 VAL A N 1
ATOM 1624 C CA . VAL A 1 211 ? -38.515 -5.052 10.057 1.00 86.75 211 VAL A CA 1
ATOM 1625 C C . VAL A 1 211 ? -39.198 -6.301 10.617 1.00 86.75 211 VAL A C 1
ATOM 1627 O O . VAL A 1 211 ? -38.702 -6.900 11.570 1.00 86.75 211 VAL A O 1
ATOM 1630 N N . ALA A 1 212 ? -40.317 -6.732 10.029 1.00 81.38 212 ALA A N 1
ATOM 1631 C CA . ALA A 1 212 ? -41.027 -7.949 10.440 1.00 81.38 212 ALA A CA 1
ATOM 1632 C C . ALA A 1 212 ? -40.131 -9.209 10.469 1.00 81.38 212 ALA A C 1
ATOM 1634 O O . ALA A 1 212 ? -40.348 -10.088 11.296 1.00 81.38 212 ALA A O 1
ATOM 1635 N N . ALA A 1 213 ? -39.094 -9.256 9.624 1.00 81.31 213 ALA A N 1
ATOM 1636 C CA . ALA A 1 213 ? -38.088 -10.321 9.587 1.00 81.31 213 ALA A CA 1
ATOM 1637 C C . ALA A 1 213 ? -37.151 -10.358 10.814 1.00 81.31 213 ALA A C 1
ATOM 1639 O O . ALA A 1 213 ? -36.415 -11.322 10.997 1.00 81.31 213 ALA A O 1
ATOM 1640 N N . LEU A 1 214 ? -37.161 -9.322 11.664 1.00 89.00 214 LEU A N 1
ATOM 1641 C CA . LEU A 1 214 ? -36.302 -9.190 12.845 1.00 89.00 214 LEU A CA 1
ATOM 1642 C C . LEU A 1 214 ? -37.136 -9.114 14.147 1.00 89.00 214 LEU A C 1
ATOM 1644 O O . LEU A 1 214 ? -37.170 -8.052 14.786 1.00 89.00 214 LEU A O 1
ATOM 1648 N N . PRO A 1 215 ? -37.829 -10.201 14.550 1.00 90.88 215 PRO A N 1
ATOM 1649 C CA . PRO A 1 215 ? -38.644 -10.241 15.768 1.00 90.88 215 PRO A CA 1
ATOM 1650 C C . PRO A 1 215 ? -37.802 -10.137 17.054 1.00 90.88 215 PRO A C 1
ATOM 1652 O O . PRO A 1 215 ? -36.584 -10.247 17.038 1.00 90.88 215 PRO A O 1
ATOM 1655 N N . GLU A 1 216 ? -38.434 -9.925 18.212 1.00 90.38 216 GLU A N 1
ATOM 1656 C CA . GLU A 1 216 ? -37.709 -9.869 19.499 1.00 90.38 216 GLU A CA 1
ATOM 1657 C C . GLU A 1 216 ? -37.078 -11.204 19.907 1.00 90.38 216 GLU A C 1
ATOM 1659 O O . GLU A 1 216 ? -36.052 -11.226 20.589 1.00 90.38 216 GLU A O 1
ATOM 1664 N N . GLN A 1 217 ? -37.689 -12.311 19.489 1.00 90.19 217 GLN A N 1
ATOM 1665 C CA . GLN A 1 217 ? -37.202 -13.661 19.726 1.00 90.19 217 GLN A CA 1
ATOM 1666 C C . GLN A 1 217 ? -37.247 -14.442 18.419 1.00 90.19 217 GLN A C 1
ATOM 1668 O O . GLN A 1 217 ? -38.255 -14.408 17.713 1.00 90.19 217 GLN A O 1
ATOM 1673 N N . LEU A 1 218 ? -36.159 -15.145 18.120 1.00 90.31 218 LEU A N 1
ATOM 1674 C CA . LEU A 1 218 ? -36.021 -15.991 16.941 1.00 90.31 218 LEU A CA 1
ATOM 1675 C C . LEU A 1 218 ? -35.572 -17.392 17.378 1.00 90.31 218 LEU A C 1
ATOM 1677 O O . LEU A 1 218 ? -34.765 -17.536 18.297 1.00 90.31 218 LEU A O 1
ATOM 1681 N N . GLU A 1 219 ? -36.117 -18.436 16.764 1.00 89.38 219 GLU A N 1
ATOM 1682 C CA . GLU A 1 219 ? -35.657 -19.808 17.006 1.00 89.38 219 GLU A CA 1
ATOM 1683 C C . GLU A 1 219 ? -34.439 -20.108 16.126 1.00 89.38 219 GLU A C 1
ATOM 1685 O O . GLU A 1 219 ? -34.364 -19.636 14.994 1.00 89.38 219 GLU A O 1
ATOM 1690 N N . VAL A 1 220 ? -33.479 -20.893 16.629 1.00 83.31 220 VAL A N 1
ATOM 1691 C CA . VAL A 1 220 ? -32.241 -21.213 15.887 1.00 83.31 220 VAL A CA 1
ATOM 1692 C C . VAL A 1 220 ? -32.532 -21.893 14.539 1.00 83.31 220 VAL A C 1
ATOM 1694 O O . VAL A 1 220 ? -31.842 -21.618 13.566 1.00 83.31 220 VAL A O 1
ATOM 1697 N N . GLY A 1 221 ? -33.599 -22.697 14.458 1.00 81.94 221 GLY A N 1
ATOM 1698 C CA . GLY A 1 221 ? -34.054 -23.357 13.226 1.00 81.94 221 GLY A CA 1
ATOM 1699 C C . GLY A 1 221 ? -35.044 -22.549 12.377 1.00 81.94 221 GLY A C 1
ATOM 1700 O O . GLY A 1 221 ? -35.682 -23.117 11.495 1.00 81.94 221 GLY A O 1
ATOM 1701 N N . ALA A 1 222 ? -35.237 -21.253 12.648 1.00 83.81 222 ALA A N 1
ATOM 1702 C CA . ALA A 1 222 ? -36.169 -20.422 11.877 1.00 83.81 222 ALA A CA 1
ATOM 1703 C C . ALA A 1 222 ? -35.669 -20.110 10.453 1.00 83.81 222 ALA A C 1
ATOM 1705 O O . ALA A 1 222 ? -36.476 -19.788 9.585 1.00 83.81 222 ALA A O 1
ATOM 1706 N N . SER A 1 223 ? -34.355 -20.192 10.223 1.00 86.56 223 SER A N 1
ATOM 1707 C CA . SER A 1 223 ? -33.705 -19.927 8.937 1.00 86.56 223 SER A CA 1
ATOM 1708 C C . SER A 1 223 ? -32.526 -20.892 8.739 1.00 86.56 223 SER A C 1
ATOM 1710 O O . SER A 1 223 ? -31.744 -21.086 9.675 1.00 86.56 223 SER A O 1
ATOM 1712 N N . PRO A 1 224 ? -32.348 -21.473 7.537 1.00 87.44 224 PRO A N 1
ATOM 1713 C CA . PRO A 1 224 ? -31.196 -22.322 7.235 1.00 87.44 224 PRO A CA 1
ATOM 1714 C C . PRO A 1 224 ? -29.865 -21.556 7.306 1.00 87.44 224 PRO A C 1
ATOM 1716 O O . PRO A 1 224 ? -28.860 -22.119 7.734 1.00 87.44 224 PRO A O 1
ATOM 1719 N N . LEU A 1 225 ? -29.853 -20.262 6.951 1.00 88.75 225 LEU A N 1
ATOM 1720 C CA . LEU A 1 225 ? -28.653 -19.417 7.027 1.00 88.75 225 LEU A CA 1
ATOM 1721 C C . LEU A 1 225 ? -28.173 -19.249 8.470 1.00 88.75 225 LEU A C 1
ATOM 1723 O O . LEU A 1 225 ? -26.976 -19.182 8.744 1.00 88.75 225 LEU A O 1
ATOM 1727 N N . LEU A 1 226 ? -29.125 -19.164 9.395 1.00 89.75 226 LEU A N 1
ATOM 1728 C CA . LEU A 1 226 ? -28.858 -19.004 10.812 1.00 89.75 226 LEU A CA 1
ATOM 1729 C C . LEU A 1 226 ? -28.286 -20.279 11.435 1.00 89.75 226 LEU A C 1
ATOM 1731 O O . LEU A 1 226 ? -27.319 -20.202 12.193 1.00 89.75 226 LEU A O 1
ATOM 1735 N N . GLU A 1 227 ? -28.871 -21.431 11.105 1.00 89.25 227 GLU A N 1
ATOM 1736 C CA . GLU A 1 227 ? -28.389 -22.738 11.555 1.00 89.25 227 GLU A CA 1
ATOM 1737 C C . GLU A 1 227 ? -26.962 -22.988 11.051 1.00 89.25 227 GLU A C 1
ATOM 1739 O O . GLU A 1 227 ? -26.071 -23.293 11.846 1.00 89.25 227 GLU A O 1
ATOM 1744 N N . GLU A 1 228 ? -26.709 -22.738 9.763 1.00 88.38 228 GLU A N 1
ATOM 1745 C CA . GLU A 1 228 ? -25.388 -22.909 9.157 1.00 88.38 228 GLU A CA 1
ATOM 1746 C C . GLU A 1 228 ? -24.334 -21.971 9.769 1.00 88.38 228 GLU A C 1
ATOM 1748 O O . GLU A 1 228 ? -23.230 -22.416 10.100 1.00 88.38 228 GLU A O 1
ATOM 1753 N N . ALA A 1 229 ? -24.667 -20.692 9.983 1.00 90.12 229 ALA A N 1
ATOM 1754 C CA . ALA A 1 229 ? -23.746 -19.727 10.583 1.00 90.12 229 ALA A CA 1
ATOM 1755 C C . ALA A 1 229 ? -23.399 -20.069 12.042 1.00 90.12 229 ALA A C 1
ATOM 1757 O O . ALA A 1 229 ? -22.261 -19.863 12.474 1.00 90.12 229 ALA A O 1
ATOM 1758 N N . LEU A 1 230 ? -24.363 -20.592 12.807 1.00 90.25 230 LEU A N 1
ATOM 1759 C CA . LEU A 1 230 ? -24.158 -21.004 14.197 1.00 90.25 230 LEU A CA 1
ATOM 1760 C C . LEU A 1 230 ? -23.393 -22.327 14.315 1.00 90.25 230 LEU A C 1
ATOM 1762 O O . LEU A 1 230 ? -22.602 -22.474 15.246 1.00 90.25 230 LEU A O 1
ATOM 1766 N N . GLU A 1 231 ? -23.610 -23.274 13.399 1.00 89.00 231 GLU A N 1
ATOM 1767 C CA . GLU A 1 231 ? -22.901 -24.558 13.384 1.00 89.00 231 GLU A CA 1
ATOM 1768 C C . GLU A 1 231 ? -21.447 -24.395 12.926 1.00 89.00 231 GLU A C 1
ATOM 1770 O O . GLU A 1 231 ? -20.532 -24.935 13.551 1.00 89.00 231 GLU A O 1
ATOM 1775 N N . LYS A 1 232 ? -21.223 -23.638 11.845 1.00 86.88 232 LYS A N 1
ATOM 1776 C CA . LYS A 1 232 ? -19.894 -23.479 11.237 1.00 86.88 232 LYS A CA 1
ATOM 1777 C C . LYS A 1 232 ? -19.070 -22.349 11.846 1.00 86.88 232 LYS A C 1
ATOM 1779 O O . LYS A 1 232 ? -17.868 -22.309 11.606 1.00 86.88 232 LYS A O 1
ATOM 1784 N N . GLU A 1 233 ? -19.691 -21.439 12.598 1.00 88.06 233 GLU A N 1
ATOM 1785 C CA . GLU A 1 233 ? -19.072 -20.198 13.089 1.00 88.06 233 GLU A CA 1
ATOM 1786 C C . GLU A 1 233 ? -18.441 -19.354 11.955 1.00 88.06 233 GLU A C 1
ATOM 1788 O O . GLU A 1 233 ? -17.419 -18.693 12.141 1.00 88.06 233 GLU A O 1
ATOM 1793 N N . VAL A 1 234 ? -19.069 -19.347 10.772 1.00 87.94 234 VAL A N 1
ATOM 1794 C CA . VAL A 1 234 ? -18.654 -18.569 9.587 1.00 87.94 234 VAL A CA 1
ATOM 1795 C C . VAL A 1 234 ? -19.835 -17.740 9.075 1.00 87.94 234 VAL A C 1
ATOM 1797 O O . VAL A 1 234 ? -20.989 -18.143 9.235 1.00 87.94 234 VAL A O 1
ATOM 1800 N N . MET A 1 235 ? -19.570 -16.579 8.461 1.00 91.06 235 MET A N 1
ATOM 1801 C CA . MET A 1 235 ? -20.621 -15.812 7.791 1.00 91.06 235 MET A CA 1
ATOM 1802 C C . MET A 1 235 ? -21.333 -16.676 6.745 1.00 91.06 235 MET A C 1
ATOM 1804 O O . MET A 1 235 ? -20.703 -17.243 5.852 1.00 91.06 235 MET A O 1
ATOM 1808 N N . THR A 1 236 ? -22.661 -16.702 6.820 1.00 89.88 236 THR A N 1
ATOM 1809 C CA . THR A 1 236 ? -23.511 -17.343 5.814 1.00 89.88 236 THR A CA 1
ATOM 1810 C C . THR A 1 236 ? -24.397 -16.278 5.184 1.00 89.88 236 THR A C 1
ATOM 1812 O O . THR A 1 236 ? -24.992 -15.465 5.889 1.00 89.88 236 THR A O 1
ATOM 1815 N N . ALA A 1 237 ? -24.456 -16.238 3.857 1.00 89.38 237 ALA A N 1
ATOM 1816 C CA . ALA A 1 237 ? -25.250 -15.272 3.108 1.00 89.38 237 ALA A CA 1
ATOM 1817 C C . ALA A 1 237 ? -26.185 -16.003 2.148 1.00 89.38 237 ALA A C 1
ATOM 1819 O O . ALA A 1 237 ? -25.824 -17.058 1.622 1.00 89.38 237 ALA A O 1
ATOM 1820 N N . ALA A 1 238 ? -27.362 -15.427 1.904 1.00 84.69 238 ALA A N 1
ATOM 1821 C CA . ALA A 1 238 ? -28.260 -15.895 0.864 1.00 84.69 238 ALA A CA 1
ATOM 1822 C C . ALA A 1 238 ? -27.493 -15.926 -0.464 1.00 84.69 238 ALA A C 1
ATOM 1824 O O . ALA A 1 238 ? -26.846 -14.946 -0.856 1.00 84.69 238 ALA A O 1
ATOM 1825 N N . ALA A 1 239 ? -27.504 -17.078 -1.133 1.00 67.81 239 ALA A N 1
ATOM 1826 C CA . ALA A 1 239 ? -26.774 -17.236 -2.376 1.00 67.81 239 ALA A CA 1
ATOM 1827 C C . ALA A 1 239 ? -27.308 -16.231 -3.408 1.00 67.81 239 ALA A C 1
ATOM 1829 O O . ALA A 1 239 ? -28.510 -16.134 -3.629 1.00 67.81 239 ALA A O 1
ATOM 1830 N N . MET A 1 240 ? -26.417 -15.518 -4.102 1.00 54.50 240 MET A N 1
ATOM 1831 C CA . MET A 1 240 ? -26.800 -14.633 -5.220 1.00 54.50 240 MET A CA 1
ATOM 1832 C C . MET A 1 240 ? -27.302 -15.402 -6.455 1.00 54.50 240 MET A C 1
ATOM 1834 O O . MET A 1 240 ? -27.484 -14.825 -7.525 1.00 54.50 240 MET A O 1
ATOM 1838 N N . THR A 1 241 ? -27.470 -16.718 -6.334 1.00 44.62 241 THR A N 1
ATOM 1839 C CA . THR A 1 241 ? -27.937 -17.612 -7.385 1.00 44.62 241 THR A CA 1
ATOM 1840 C C . THR A 1 241 ? -29.452 -17.739 -7.329 1.00 44.62 241 THR A C 1
ATOM 1842 O O . THR A 1 241 ? -30.017 -18.058 -6.291 1.00 44.62 241 THR A O 1
ATOM 1845 N N . THR A 1 242 ? -30.068 -17.524 -8.486 1.00 45.44 242 THR A N 1
ATOM 1846 C CA . THR A 1 242 ? -31.495 -17.525 -8.859 1.00 45.44 242 THR A CA 1
ATOM 1847 C C . THR A 1 242 ? -32.314 -18.788 -8.539 1.00 45.44 242 THR A C 1
ATOM 1849 O O . THR A 1 242 ? -33.332 -19.012 -9.188 1.00 45.44 242 THR A O 1
ATOM 1852 N N . ASP A 1 243 ? -31.922 -19.624 -7.577 1.00 45.44 243 ASP A N 1
ATOM 1853 C CA . ASP A 1 243 ? -32.811 -20.687 -7.102 1.00 45.44 243 ASP A CA 1
ATOM 1854 C C . ASP A 1 243 ? -33.854 -20.068 -6.165 1.00 45.44 243 ASP A C 1
ATOM 1856 O O . ASP A 1 243 ? -33.628 -19.872 -4.974 1.00 45.44 243 ASP A O 1
ATOM 1860 N N . GLU A 1 244 ? -35.023 -19.773 -6.737 1.00 45.59 244 GLU A N 1
ATOM 1861 C CA . GLU A 1 244 ? -36.251 -19.224 -6.129 1.00 45.59 244 GLU A CA 1
ATOM 1862 C C . GLU A 1 244 ? -36.847 -20.088 -4.988 1.00 45.59 244 GLU A C 1
ATOM 1864 O O . GLU A 1 244 ? -38.011 -19.947 -4.630 1.00 45.59 244 GLU A O 1
ATOM 1869 N N . SER A 1 245 ? -36.082 -21.025 -4.422 1.00 45.88 245 SER A N 1
ATOM 1870 C CA . SER A 1 245 ? -36.585 -22.087 -3.539 1.00 45.88 245 SER A CA 1
ATOM 1871 C C . SER A 1 245 ? -36.384 -21.823 -2.045 1.00 45.88 245 SER A C 1
ATOM 1873 O O . SER A 1 245 ? -36.888 -22.590 -1.228 1.00 45.88 245 SER A O 1
ATOM 1875 N N . SER A 1 246 ? -35.672 -20.760 -1.665 1.00 53.38 246 SER A N 1
ATOM 1876 C CA . SER A 1 246 ? -35.566 -20.329 -0.269 1.00 53.38 246 SER A CA 1
ATOM 1877 C C . SER A 1 246 ? -36.041 -18.885 -0.141 1.00 53.38 246 SER A C 1
ATOM 1879 O O . SER A 1 246 ? -35.261 -17.953 -0.321 1.00 53.38 246 SER A O 1
ATOM 1881 N N . GLU A 1 247 ? -37.325 -18.703 0.178 1.00 65.31 247 GLU A N 1
ATOM 1882 C CA . GLU A 1 247 ? -37.911 -17.430 0.629 1.00 65.31 247 GLU A CA 1
ATOM 1883 C C . GLU A 1 247 ? -37.399 -17.067 2.039 1.00 65.31 247 GLU A C 1
ATOM 1885 O O . GLU A 1 247 ? -38.181 -16.821 2.957 1.00 65.31 247 GLU A O 1
ATOM 1890 N N . ASP A 1 248 ? -36.084 -17.104 2.261 1.00 75.38 248 ASP A N 1
ATOM 1891 C CA . ASP A 1 248 ? -35.514 -16.647 3.521 1.00 75.38 248 ASP A CA 1
ATOM 1892 C C . ASP A 1 248 ? -35.510 -15.111 3.511 1.00 75.38 248 ASP A C 1
ATOM 1894 O O . ASP A 1 248 ? -34.891 -14.509 2.629 1.00 75.38 248 ASP A O 1
ATOM 1898 N N . PRO A 1 249 ? -36.211 -14.440 4.443 1.00 83.44 249 PRO A N 1
ATOM 1899 C CA . PRO A 1 249 ? -36.237 -12.982 4.495 1.00 83.44 249 PRO A CA 1
ATOM 1900 C C . PRO A 1 249 ? -34.906 -12.373 4.973 1.00 83.44 249 PRO A C 1
ATOM 1902 O O . PRO A 1 249 ? -34.811 -11.152 5.102 1.00 83.44 249 PRO A O 1
ATOM 1905 N N . LEU A 1 250 ? -33.900 -13.195 5.292 1.00 88.81 250 LEU A N 1
ATOM 1906 C CA . LEU A 1 250 ? -32.584 -12.769 5.757 1.00 88.81 250 LEU A CA 1
ATOM 1907 C C . LEU A 1 250 ? -31.562 -12.764 4.614 1.00 88.81 250 LEU A C 1
ATOM 1909 O O . LEU A 1 250 ? -31.467 -13.703 3.830 1.00 88.81 250 LEU A O 1
ATOM 1913 N N . LEU A 1 251 ? -30.739 -11.716 4.556 1.00 90.75 251 LEU A N 1
ATOM 1914 C CA . LEU A 1 251 ? -29.694 -11.572 3.541 1.00 90.75 251 LEU A CA 1
ATOM 1915 C C . LEU A 1 251 ? -28.388 -12.242 3.961 1.00 90.75 251 LEU A C 1
ATOM 1917 O O . LEU A 1 251 ? -27.736 -12.899 3.152 1.00 90.75 251 LEU A O 1
ATOM 1921 N N . ALA A 1 252 ? -27.979 -12.052 5.216 1.00 92.88 252 ALA A N 1
ATOM 1922 C CA . ALA A 1 252 ? -26.779 -12.673 5.760 1.00 92.88 252 ALA A CA 1
ATOM 1923 C C . ALA A 1 252 ? -26.816 -12.758 7.286 1.00 92.88 252 ALA A C 1
ATOM 1925 O O . ALA A 1 252 ? -27.426 -11.929 7.965 1.00 92.88 252 ALA A O 1
ATOM 1926 N N . VAL A 1 253 ? -26.098 -13.740 7.819 1.00 94.50 253 VAL A N 1
ATOM 1927 C CA . VAL A 1 253 ? -25.890 -13.958 9.247 1.00 94.50 253 VAL A CA 1
ATOM 1928 C C . VAL A 1 253 ? -24.390 -14.018 9.509 1.00 94.50 253 VAL A C 1
ATOM 1930 O O . VAL A 1 253 ? -23.670 -14.809 8.899 1.00 94.50 253 VAL A O 1
ATOM 1933 N N . ILE A 1 254 ? -23.917 -13.172 10.421 1.00 95.25 254 ILE A N 1
ATOM 1934 C CA . ILE A 1 254 ? -22.508 -13.067 10.800 1.00 95.25 254 ILE A CA 1
ATOM 1935 C C . ILE A 1 254 ? -22.369 -13.434 12.284 1.00 95.25 254 ILE A C 1
ATOM 1937 O O . ILE A 1 254 ? -22.971 -12.766 13.133 1.00 95.25 254 ILE A O 1
ATOM 1941 N N . PRO A 1 255 ? -21.578 -14.458 12.640 1.00 93.56 255 PRO A N 1
ATOM 1942 C CA . PRO A 1 255 ? -21.328 -14.795 14.035 1.00 93.56 255 PRO A CA 1
ATOM 1943 C C . PRO A 1 255 ? -20.498 -13.705 14.728 1.00 93.56 255 PRO A C 1
ATOM 1945 O O . PRO A 1 255 ? -19.537 -13.168 14.180 1.00 93.56 255 PRO A O 1
ATOM 1948 N N . LEU A 1 256 ? -20.865 -13.387 15.968 1.00 92.69 256 LEU A N 1
ATOM 1949 C CA . LEU A 1 256 ? -20.215 -12.389 16.809 1.00 92.69 256 LEU A CA 1
ATOM 1950 C C . LEU A 1 256 ? -19.809 -13.023 18.142 1.00 92.69 256 LEU A C 1
ATOM 1952 O O . LEU A 1 256 ? -20.646 -13.403 18.964 1.00 92.69 256 LEU A O 1
ATOM 1956 N N . ALA A 1 257 ? -18.502 -13.083 18.385 1.00 86.75 257 ALA A N 1
ATOM 1957 C CA . ALA A 1 257 ? -17.961 -13.483 19.676 1.00 86.75 257 ALA A CA 1
ATOM 1958 C C . ALA A 1 257 ? -18.011 -12.298 20.653 1.00 86.75 257 ALA A C 1
ATOM 1960 O O . ALA A 1 257 ? -17.378 -11.266 20.416 1.00 86.75 257 ALA A O 1
ATOM 1961 N N . LEU A 1 258 ? -18.755 -12.442 21.752 1.00 84.31 258 LEU A N 1
ATOM 1962 C CA . LEU A 1 258 ? -18.768 -11.481 22.854 1.00 84.31 258 LEU A CA 1
ATOM 1963 C C . LEU A 1 258 ? -17.878 -11.971 24.014 1.00 84.31 258 LEU A C 1
ATOM 1965 O O . LEU A 1 258 ? -17.568 -13.161 24.108 1.00 84.31 258 LEU A O 1
ATOM 1969 N N . PRO A 1 259 ? -17.467 -11.071 24.928 1.00 78.06 259 PRO A N 1
ATOM 1970 C CA . PRO A 1 259 ? -16.750 -11.456 26.142 1.00 78.06 259 PRO A CA 1
ATOM 1971 C C . PRO A 1 259 ? -17.504 -12.505 26.980 1.00 78.06 259 PRO A C 1
ATOM 1973 O O . PRO A 1 259 ? -18.736 -12.546 26.973 1.00 78.06 259 PRO A O 1
ATOM 1976 N N . ASN A 1 260 ? -16.763 -13.294 27.768 1.00 72.12 260 ASN A N 1
ATOM 1977 C CA . ASN A 1 260 ? -17.285 -14.324 28.685 1.00 72.12 260 ASN A CA 1
ATOM 1978 C C . ASN A 1 260 ? -18.042 -15.472 27.993 1.00 72.12 260 ASN A C 1
ATOM 1980 O O . ASN A 1 260 ? -19.093 -15.889 28.475 1.00 72.12 260 ASN A O 1
ATOM 1984 N N . GLU A 1 261 ? -17.530 -15.949 26.853 1.00 67.81 261 GLU A N 1
ATOM 1985 C CA . GLU A 1 261 ? -18.094 -17.080 26.089 1.00 67.81 261 GLU A CA 1
ATOM 1986 C C . GLU A 1 261 ? -19.537 -16.863 25.600 1.00 67.81 261 GLU A C 1
ATOM 1988 O O . GLU A 1 261 ? -20.213 -17.792 25.156 1.00 67.81 261 GLU A O 1
ATOM 1993 N N . ARG A 1 262 ? -20.027 -15.618 25.630 1.00 78.25 262 ARG A N 1
ATOM 1994 C CA . ARG A 1 262 ? -21.343 -15.279 25.094 1.00 78.25 262 ARG A CA 1
ATOM 1995 C C . ARG A 1 262 ? -21.280 -15.304 23.570 1.00 78.25 262 ARG A C 1
ATOM 1997 O O . ARG A 1 262 ? -20.522 -14.558 22.951 1.00 78.25 262 ARG A O 1
ATOM 2004 N N . ARG A 1 263 ? -22.114 -16.143 22.962 1.00 87.94 263 ARG A N 1
ATOM 2005 C CA . ARG A 1 263 ? -22.301 -16.181 21.511 1.00 87.94 263 ARG A CA 1
ATOM 2006 C C . ARG A 1 263 ? -23.412 -15.217 21.114 1.00 87.94 263 ARG A C 1
ATOM 2008 O O . ARG A 1 263 ? -24.482 -15.198 21.725 1.00 87.94 263 ARG A O 1
ATOM 2015 N N . ALA A 1 264 ? -23.148 -14.415 20.096 1.00 92.44 264 ALA A N 1
ATOM 2016 C CA . ALA A 1 264 ? -24.128 -13.556 19.461 1.00 92.44 264 ALA A CA 1
ATOM 2017 C C . ALA A 1 264 ? -24.057 -13.724 17.944 1.00 92.44 264 ALA A C 1
ATOM 2019 O O . ALA A 1 264 ? -23.090 -14.258 17.407 1.00 92.44 264 ALA A O 1
ATOM 2020 N N . VAL A 1 265 ? -25.090 -13.264 17.254 1.00 94.31 265 VAL A N 1
ATOM 2021 C CA . VAL A 1 265 ? -25.141 -13.218 15.792 1.00 94.31 265 VAL A CA 1
ATOM 2022 C C . VAL A 1 265 ? -25.656 -11.861 15.352 1.00 94.31 265 VAL A C 1
ATOM 2024 O O . VAL A 1 265 ? -26.552 -11.292 15.978 1.00 94.31 265 VAL A O 1
ATOM 2027 N N . VAL A 1 266 ? -25.076 -11.336 14.281 1.00 96.19 266 VAL A N 1
ATOM 2028 C CA . VAL A 1 266 ? -25.553 -10.147 13.58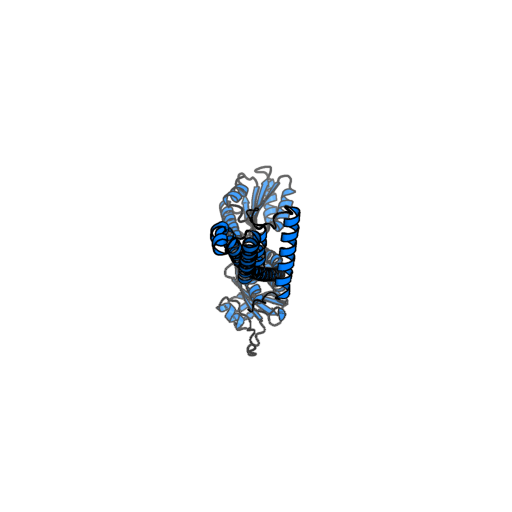3 1.00 96.19 266 VAL A CA 1
ATOM 2029 C C . VAL A 1 266 ? -26.317 -10.619 12.357 1.00 96.19 266 VAL A C 1
ATOM 2031 O O . VAL A 1 266 ? -25.764 -11.313 11.509 1.00 96.19 266 VAL A O 1
ATOM 2034 N N . ILE A 1 267 ? -27.590 -10.256 12.277 1.00 95.56 267 ILE A N 1
ATOM 2035 C CA . ILE A 1 267 ? -28.480 -10.614 11.176 1.00 95.56 267 ILE A CA 1
ATOM 2036 C C . ILE A 1 267 ? -28.704 -9.375 10.312 1.00 95.56 267 ILE A C 1
ATOM 2038 O O . ILE A 1 267 ? -29.095 -8.324 10.826 1.00 95.56 267 ILE A O 1
ATOM 2042 N N . LEU A 1 268 ? -28.465 -9.509 9.009 1.00 95.12 268 LEU A N 1
ATOM 2043 C CA . LEU A 1 268 ? -28.715 -8.489 7.993 1.00 95.12 268 LEU A CA 1
ATOM 2044 C C . LEU A 1 268 ? -30.010 -8.848 7.259 1.00 95.12 268 LEU A C 1
ATOM 2046 O O . LEU A 1 268 ? -30.112 -9.938 6.697 1.00 95.12 268 LEU A O 1
ATOM 2050 N N . ALA A 1 269 ? -30.992 -7.949 7.274 1.00 93.00 269 ALA A N 1
ATOM 2051 C CA . ALA A 1 269 ? -32.301 -8.177 6.655 1.00 93.00 269 ALA A CA 1
ATOM 2052 C C . ALA A 1 269 ? -32.537 -7.309 5.415 1.00 93.00 269 ALA A C 1
ATOM 2054 O O . ALA A 1 269 ? -33.270 -7.725 4.528 1.00 93.00 269 ALA A O 1
ATOM 2055 N N . ASP A 1 270 ? -31.937 -6.116 5.343 1.00 92.44 270 ASP A N 1
ATOM 2056 C CA . ASP A 1 270 ? -32.153 -5.210 4.210 1.00 92.44 270 ASP A CA 1
ATOM 2057 C C . ASP A 1 270 ? -30.905 -4.384 3.874 1.00 92.44 270 ASP A C 1
ATOM 2059 O O . ASP A 1 270 ? -30.203 -3.897 4.771 1.00 92.44 270 ASP A O 1
ATOM 2063 N N . MET A 1 271 ? -30.650 -4.213 2.577 1.00 92.62 271 MET A N 1
ATOM 2064 C CA . MET A 1 271 ? -29.609 -3.353 2.014 1.00 92.62 271 MET A CA 1
ATOM 2065 C C . MET A 1 271 ? -29.899 -3.027 0.535 1.00 92.62 271 MET A C 1
ATOM 2067 O O . MET A 1 271 ? -30.527 -3.832 -0.155 1.00 92.62 271 MET A O 1
ATOM 2071 N N . PRO A 1 272 ? -29.408 -1.891 0.001 1.00 91.25 272 PRO A N 1
ATOM 2072 C CA . PRO A 1 272 ? -29.537 -1.568 -1.417 1.00 91.25 272 PRO A CA 1
ATOM 2073 C C . PRO A 1 272 ? -28.879 -2.631 -2.299 1.00 91.25 272 PRO A C 1
ATOM 2075 O O . PRO A 1 272 ? -27.813 -3.157 -1.964 1.00 91.25 272 PRO A O 1
ATOM 2078 N N . TRP A 1 273 ? -29.476 -2.903 -3.459 1.00 86.44 273 TRP A N 1
ATOM 2079 C CA . TRP A 1 273 ? -28.976 -3.911 -4.398 1.00 86.44 273 TRP A CA 1
ATOM 2080 C C . TRP A 1 273 ? -27.528 -3.643 -4.831 1.00 86.44 273 TRP A C 1
ATOM 2082 O O . TRP A 1 273 ? -26.728 -4.566 -4.946 1.00 86.44 273 TRP A O 1
ATOM 2092 N N . GLU A 1 274 ? -27.154 -2.376 -5.004 1.00 86.50 274 GLU A N 1
ATOM 2093 C CA . GLU A 1 274 ? -25.800 -1.966 -5.382 1.00 86.50 274 GLU A CA 1
ATOM 2094 C C . GLU A 1 274 ? -24.758 -2.304 -4.310 1.00 86.50 274 GLU A C 1
ATOM 2096 O O . GLU A 1 274 ? -23.591 -2.523 -4.632 1.00 86.50 274 GLU A O 1
ATOM 2101 N N . ALA A 1 275 ? -25.174 -2.345 -3.043 1.00 85.75 275 ALA A N 1
ATOM 2102 C CA . ALA A 1 275 ? -24.329 -2.695 -1.912 1.00 85.75 275 ALA A CA 1
ATOM 2103 C C . ALA A 1 275 ? -24.308 -4.213 -1.657 1.00 85.75 275 ALA A C 1
ATOM 2105 O O . ALA A 1 275 ? -23.404 -4.704 -0.975 1.00 85.75 275 ALA A O 1
ATOM 2106 N N . PHE A 1 276 ? -25.277 -4.973 -2.181 1.00 89.81 276 PHE A N 1
ATOM 2107 C CA . PHE A 1 276 ? -25.353 -6.423 -2.012 1.00 89.81 276 PHE A CA 1
ATOM 2108 C C . PHE A 1 276 ? -24.395 -7.129 -2.982 1.00 89.81 276 PHE A C 1
ATOM 2110 O O . PHE A 1 276 ? -24.765 -7.588 -4.057 1.00 89.81 276 PHE A O 1
ATOM 2117 N N . HIS A 1 277 ? -23.121 -7.212 -2.597 1.00 85.75 277 HIS A N 1
ATOM 2118 C CA . HIS A 1 277 ? -22.096 -8.002 -3.281 1.00 85.75 277 HIS A CA 1
ATOM 2119 C C . HIS A 1 277 ? -21.118 -8.604 -2.263 1.00 85.75 277 HIS A C 1
ATOM 2121 O O . HIS A 1 277 ? -20.887 -8.037 -1.192 1.00 85.75 277 HIS A O 1
ATOM 2127 N N . TRP A 1 278 ? -20.473 -9.723 -2.613 1.00 85.69 278 TRP A N 1
ATOM 2128 C CA . TRP A 1 278 ? -19.551 -10.448 -1.720 1.00 85.69 278 TRP A CA 1
ATOM 2129 C C . TRP A 1 278 ? -18.465 -9.575 -1.090 1.00 85.69 278 TRP A C 1
ATOM 2131 O O . TRP A 1 278 ? -18.172 -9.713 0.093 1.00 85.69 278 TRP A O 1
ATOM 2141 N N . GLY A 1 279 ? -17.893 -8.644 -1.860 1.00 80.69 279 GLY A N 1
ATOM 2142 C CA . GLY A 1 279 ? -16.894 -7.710 -1.334 1.00 80.69 279 GLY A CA 1
ATOM 2143 C C . GLY A 1 279 ? -17.395 -6.880 -0.145 1.00 80.69 279 GLY A C 1
ATOM 2144 O O . GLY A 1 279 ? -16.670 -6.731 0.829 1.00 80.69 279 GLY A O 1
ATOM 2145 N N . ASN A 1 280 ? -18.634 -6.382 -0.186 1.00 85.75 280 ASN A N 1
ATOM 2146 C CA . ASN A 1 280 ? -19.191 -5.554 0.883 1.00 85.75 280 ASN A CA 1
ATOM 2147 C C . ASN A 1 280 ? -19.622 -6.398 2.093 1.00 85.75 280 ASN A C 1
ATOM 2149 O O . ASN A 1 280 ? -19.374 -6.015 3.233 1.00 85.75 280 ASN A O 1
ATOM 2153 N N . LEU A 1 281 ? -20.182 -7.590 1.855 1.00 89.00 281 LEU A N 1
ATOM 2154 C CA . LEU A 1 281 ? -20.492 -8.547 2.924 1.00 89.00 281 LEU A CA 1
ATOM 2155 C C . LEU A 1 281 ? -19.227 -9.003 3.666 1.00 89.00 281 LEU A C 1
ATOM 2157 O O . LEU A 1 281 ? -19.227 -9.077 4.889 1.00 89.00 281 LEU A O 1
ATOM 2161 N N . SER A 1 282 ? -18.123 -9.219 2.946 1.00 83.69 282 SER A N 1
ATOM 2162 C CA . SER A 1 282 ? -16.826 -9.545 3.552 1.00 83.69 282 SER A CA 1
ATOM 2163 C C . SER A 1 282 ? -16.280 -8.400 4.415 1.00 83.69 282 SER A C 1
ATOM 2165 O O . SER A 1 282 ? -15.696 -8.643 5.474 1.00 83.69 282 SER A O 1
ATOM 2167 N N . VAL A 1 283 ? -16.510 -7.142 4.018 1.00 84.56 283 VAL A N 1
ATOM 2168 C CA . VAL A 1 283 ? -16.200 -5.983 4.871 1.00 84.56 283 VAL A CA 1
ATOM 2169 C C . VAL A 1 283 ? -17.067 -6.013 6.129 1.00 84.56 283 VAL A C 1
ATOM 2171 O O . VAL A 1 283 ? -16.518 -5.920 7.223 1.00 84.56 283 VAL A O 1
ATOM 2174 N N . ALA A 1 284 ? -18.382 -6.219 6.011 1.00 89.19 284 ALA A N 1
ATOM 2175 C CA . ALA A 1 284 ? -19.280 -6.322 7.165 1.00 89.19 284 ALA A CA 1
ATOM 2176 C C . ALA A 1 284 ? -18.849 -7.431 8.144 1.00 89.19 284 ALA A C 1
ATOM 2178 O O . ALA A 1 284 ? -18.741 -7.184 9.346 1.00 89.19 284 ALA A O 1
ATOM 2179 N N . GLU A 1 285 ? -18.529 -8.625 7.635 1.00 90.38 285 GLU A N 1
ATOM 2180 C CA . GLU A 1 285 ? -17.992 -9.741 8.424 1.00 90.38 285 GLU A CA 1
ATOM 2181 C C . GLU A 1 285 ? -16.709 -9.352 9.156 1.00 90.38 285 GLU A C 1
ATOM 2183 O O . GLU A 1 285 ? -16.565 -9.604 10.357 1.00 90.38 285 GLU A O 1
ATOM 2188 N N . THR A 1 286 ? -15.789 -8.702 8.442 1.00 83.25 286 THR A N 1
ATOM 2189 C CA . THR A 1 286 ? -14.530 -8.223 9.009 1.00 83.25 286 THR A CA 1
ATOM 2190 C C . THR A 1 286 ? -14.809 -7.254 10.157 1.00 83.25 286 THR A C 1
ATOM 2192 O O . THR A 1 286 ? -14.274 -7.447 11.245 1.00 83.25 286 THR A O 1
ATOM 2195 N N . LEU A 1 287 ? -15.697 -6.273 9.984 1.00 87.56 287 LEU A N 1
ATOM 2196 C CA . LEU A 1 287 ? -16.028 -5.305 11.036 1.00 87.56 287 LEU A CA 1
ATOM 2197 C C . LEU A 1 287 ? -16.604 -5.966 12.284 1.00 87.56 287 LEU A C 1
ATOM 2199 O O . LEU A 1 287 ? -16.109 -5.732 13.386 1.00 87.56 287 LEU A O 1
ATOM 2203 N N . VAL A 1 288 ? -17.605 -6.831 12.115 1.00 90.81 288 VAL A N 1
ATOM 2204 C CA . VAL A 1 288 ? -18.234 -7.560 13.226 1.00 90.81 288 VAL A CA 1
ATOM 2205 C C . VAL A 1 288 ? -17.198 -8.406 13.966 1.00 90.81 288 VAL A C 1
ATOM 2207 O O . VAL A 1 288 ? -17.106 -8.348 15.196 1.00 90.81 288 VAL A O 1
ATOM 2210 N N . THR A 1 289 ? -16.366 -9.135 13.221 1.00 86.88 289 THR A N 1
ATOM 2211 C CA . THR A 1 289 ? -15.321 -9.996 13.780 1.00 86.88 289 THR A CA 1
ATOM 2212 C C . THR A 1 289 ? -14.273 -9.188 14.541 1.00 86.88 289 THR A C 1
ATOM 2214 O O . THR A 1 289 ? -13.903 -9.554 15.659 1.00 86.88 289 THR A O 1
ATOM 2217 N N . TRP A 1 290 ? -13.794 -8.082 13.968 1.00 82.56 290 TRP A N 1
ATOM 2218 C CA . TRP A 1 290 ? -12.791 -7.225 14.598 1.00 82.56 290 TRP A CA 1
ATOM 2219 C C . TRP A 1 290 ? -13.335 -6.550 15.855 1.00 82.56 290 TRP A C 1
ATOM 2221 O O . TRP A 1 290 ? -12.677 -6.609 16.893 1.00 82.56 290 TRP A O 1
ATOM 2231 N N . CYS A 1 291 ? -14.550 -5.999 15.815 1.00 86.44 291 CYS A N 1
ATOM 2232 C CA . CYS A 1 291 ? -15.205 -5.427 16.991 1.00 86.44 291 CYS A CA 1
ATOM 2233 C C . CYS A 1 291 ? -15.355 -6.451 18.121 1.00 86.44 291 CYS A C 1
ATOM 2235 O O . CYS A 1 291 ? -15.000 -6.163 19.265 1.00 86.44 291 CYS A O 1
ATOM 2237 N N . GLY A 1 292 ? -15.835 -7.658 17.805 1.00 85.75 292 GLY A N 1
ATOM 2238 C CA . GLY A 1 292 ? -15.971 -8.738 18.783 1.00 85.75 292 GLY A CA 1
ATOM 2239 C C . GLY A 1 292 ? -14.628 -9.149 19.389 1.00 85.75 292 GLY A C 1
ATOM 2240 O O . GLY A 1 292 ? -14.486 -9.201 20.611 1.00 85.75 292 GLY A O 1
ATOM 2241 N N . ARG A 1 293 ? -13.606 -9.370 18.551 1.00 81.88 293 ARG A N 1
ATOM 2242 C CA . ARG A 1 293 ? -12.265 -9.784 18.997 1.00 81.88 293 ARG A CA 1
ATOM 2243 C C . ARG A 1 293 ? -11.558 -8.720 19.824 1.00 81.88 293 ARG A C 1
ATOM 2245 O O . ARG A 1 293 ? -11.029 -9.053 20.880 1.00 81.88 293 ARG A O 1
ATOM 2252 N N . LEU A 1 294 ? -11.554 -7.464 19.378 1.00 78.69 294 LEU A N 1
ATOM 2253 C CA . LEU A 1 294 ? -10.923 -6.365 20.112 1.00 78.69 294 LEU A CA 1
ATOM 2254 C C . LEU A 1 294 ? -11.579 -6.181 21.479 1.00 78.69 294 LEU A C 1
ATOM 2256 O O . LEU A 1 294 ? -10.887 -6.095 22.493 1.00 78.69 294 LEU A O 1
ATOM 2260 N N . ARG A 1 295 ? -12.914 -6.214 21.528 1.00 81.81 295 ARG A N 1
ATOM 2261 C CA . ARG A 1 295 ? -13.664 -6.140 22.782 1.00 81.81 295 ARG A CA 1
ATOM 2262 C C . ARG A 1 295 ? -13.398 -7.345 23.678 1.00 81.81 295 ARG A C 1
ATOM 2264 O O . ARG A 1 295 ? -13.209 -7.170 24.875 1.00 81.81 295 ARG A O 1
ATOM 2271 N N . GLY A 1 296 ? -13.355 -8.554 23.119 1.00 80.25 296 GLY A N 1
ATOM 2272 C CA . GLY A 1 296 ? -13.000 -9.775 23.842 1.00 80.25 296 GLY A CA 1
ATOM 2273 C C . GLY A 1 296 ? -11.590 -9.709 24.428 1.00 80.25 296 GLY A C 1
ATOM 2274 O O . GLY A 1 296 ? -11.394 -10.057 25.590 1.00 80.25 296 GLY A O 1
ATOM 2275 N N . HIS A 1 297 ? -10.629 -9.185 23.666 1.00 75.81 297 HIS A N 1
ATOM 2276 C CA . HIS A 1 297 ? -9.259 -8.997 24.123 1.00 75.81 297 HIS A CA 1
ATOM 2277 C C . HIS A 1 297 ? -9.188 -7.971 25.258 1.00 75.81 297 HIS A C 1
ATOM 2279 O O . HIS A 1 297 ? -8.684 -8.298 26.328 1.00 75.81 297 HIS A O 1
ATOM 2285 N N . VAL A 1 298 ? -9.782 -6.784 25.101 1.00 74.94 298 VAL A N 1
ATOM 2286 C CA . VAL A 1 298 ? -9.830 -5.773 26.174 1.00 74.94 298 VAL A CA 1
ATOM 2287 C C . VAL A 1 298 ? -10.567 -6.287 27.408 1.00 74.94 298 VAL A C 1
ATOM 2289 O O . VAL A 1 298 ? -10.079 -6.129 28.524 1.00 74.94 298 VAL A O 1
ATOM 2292 N N . ALA A 1 299 ? -11.689 -6.982 27.231 1.00 77.56 299 ALA A N 1
ATOM 2293 C CA . ALA A 1 299 ? -12.391 -7.610 28.339 1.00 77.56 299 ALA A CA 1
ATOM 2294 C C . ALA A 1 299 ? -11.529 -8.672 29.036 1.00 77.56 299 ALA A C 1
ATOM 2296 O O . ALA A 1 299 ? -11.570 -8.744 30.255 1.00 77.56 299 ALA A O 1
ATOM 2297 N N . SER A 1 300 ? -10.717 -9.449 28.309 1.00 75.19 300 SER A N 1
ATOM 2298 C CA . SER A 1 300 ? -9.794 -10.428 28.902 1.00 75.19 300 SER A CA 1
ATOM 2299 C C . SER A 1 300 ? -8.640 -9.780 29.674 1.00 75.19 300 SER A C 1
ATOM 2301 O O . SER A 1 300 ? -8.283 -10.271 30.741 1.00 75.19 300 SER A O 1
ATOM 2303 N N . LEU A 1 301 ? -8.120 -8.639 29.201 1.00 70.50 301 LEU A N 1
ATOM 2304 C CA . LEU A 1 301 ? -7.106 -7.849 29.914 1.00 70.50 301 LEU A CA 1
ATOM 2305 C C . LEU A 1 301 ? -7.644 -7.319 31.254 1.00 70.50 301 LEU A C 1
ATOM 2307 O O . LEU A 1 301 ? -6.912 -7.207 32.243 1.00 70.50 301 LEU A O 1
ATOM 2311 N N . LEU A 1 302 ? -8.943 -7.010 31.280 1.00 70.12 302 LEU A N 1
ATOM 2312 C CA . LEU A 1 302 ? -9.658 -6.495 32.446 1.00 70.12 302 LEU A CA 1
ATOM 2313 C C . LEU A 1 302 ? -10.320 -7.602 33.291 1.00 70.12 302 LEU A C 1
ATOM 2315 O O . LEU A 1 302 ? -10.664 -7.362 34.448 1.00 70.12 302 LEU A O 1
ATOM 2319 N N . ALA A 1 303 ? -10.494 -8.818 32.768 1.00 66.25 303 ALA A N 1
ATOM 2320 C CA . ALA A 1 303 ? -11.192 -9.905 33.450 1.00 66.25 303 ALA A CA 1
ATOM 2321 C C . ALA A 1 303 ? -10.445 -10.318 34.729 1.00 66.25 303 ALA A C 1
ATOM 2323 O O . ALA A 1 303 ? -9.270 -10.676 34.710 1.00 66.25 303 ALA A O 1
ATOM 2324 N N . GLY A 1 304 ? -11.140 -10.258 35.868 1.00 58.81 304 GLY A N 1
ATOM 2325 C CA . GLY A 1 304 ? -10.572 -10.546 37.192 1.00 58.81 304 GLY A CA 1
ATOM 2326 C C . GLY A 1 304 ? -9.934 -9.342 37.893 1.00 58.81 304 GLY A C 1
ATOM 2327 O O . GLY A 1 304 ? -9.448 -9.475 39.017 1.00 58.81 304 GLY A O 1
ATOM 2328 N N . ARG A 1 305 ? -9.958 -8.160 37.271 1.00 59.59 305 ARG A N 1
ATOM 2329 C CA . ARG A 1 305 ? -9.471 -6.901 37.842 1.00 59.59 305 ARG A CA 1
ATOM 2330 C C . ARG A 1 305 ? -10.655 -5.940 37.855 1.00 59.59 305 ARG A C 1
ATOM 2332 O O . ARG A 1 305 ? -11.289 -5.747 36.827 1.00 59.59 305 ARG A O 1
ATOM 2339 N N . SER A 1 306 ? -11.025 -5.411 39.024 1.00 54.59 306 SER A N 1
ATOM 2340 C CA . SER A 1 306 ? -12.187 -4.522 39.161 1.00 54.59 306 SER A CA 1
ATOM 2341 C C . SER A 1 306 ? -12.165 -3.470 38.051 1.00 54.59 306 SER A C 1
ATOM 2343 O O . SER A 1 306 ? -11.172 -2.757 37.913 1.00 54.59 306 SER A O 1
ATOM 2345 N N . SER A 1 307 ? -13.236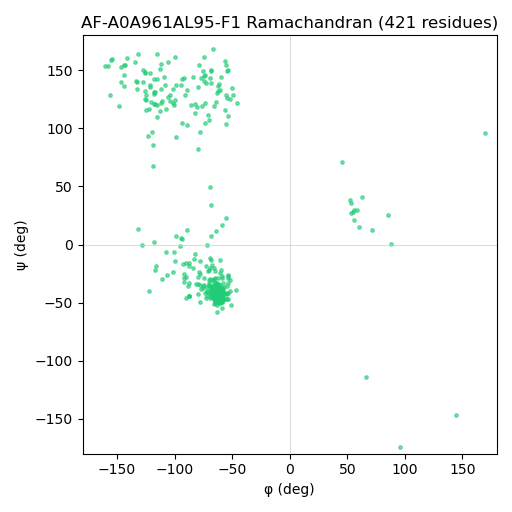 -3.424 37.254 1.00 54.62 307 SER A N 1
ATOM 2346 C CA . SER A 1 307 ? -13.432 -2.700 35.983 1.00 54.62 307 SER A CA 1
ATOM 2347 C C . SER A 1 307 ? -13.474 -1.168 36.121 1.00 54.62 307 SER A C 1
ATOM 2349 O O . SER A 1 307 ? -14.282 -0.501 35.496 1.00 54.62 307 SER A O 1
ATOM 2351 N N . ARG A 1 308 ? -12.696 -0.654 37.066 1.00 61.44 308 ARG A N 1
ATOM 2352 C CA . ARG A 1 308 ? -12.417 0.717 37.493 1.00 61.44 308 ARG A CA 1
ATOM 2353 C C . ARG A 1 308 ? -11.643 0.509 38.781 1.00 61.44 308 ARG A C 1
ATOM 2355 O O . ARG A 1 308 ? -12.228 0.204 39.824 1.00 61.44 308 ARG A O 1
ATOM 2362 N N . GLY A 1 309 ? -10.324 0.526 38.694 1.00 69.75 309 GLY A N 1
ATOM 2363 C CA . GLY A 1 309 ? -9.548 -0.073 39.762 1.00 69.75 309 GLY A CA 1
ATOM 2364 C C . GLY A 1 309 ? -8.151 0.472 39.871 1.00 69.75 309 GLY A C 1
ATOM 2365 O O . GLY A 1 309 ? -7.386 0.469 38.911 1.00 69.75 309 GLY A O 1
ATOM 2366 N N . GLU A 1 310 ? -7.831 0.868 41.094 1.00 83.50 310 GLU A N 1
ATOM 2367 C CA . GLU A 1 310 ? -6.464 0.886 41.574 1.00 83.50 310 GLU A CA 1
ATOM 2368 C C . GLU A 1 310 ? -5.877 -0.523 41.422 1.00 83.50 310 GLU A C 1
ATOM 2370 O O . GLU A 1 310 ? -6.364 -1.481 42.029 1.00 83.50 310 GLU A O 1
ATOM 2375 N N . VAL A 1 311 ? -4.857 -0.660 40.586 1.00 87.75 311 VAL A N 1
ATOM 2376 C CA . VAL A 1 311 ? -4.098 -1.895 40.403 1.00 87.75 311 VAL A CA 1
ATOM 2377 C C . VAL A 1 311 ? -2.740 -1.764 41.076 1.00 87.75 311 VAL A C 1
ATOM 2379 O O . VAL A 1 311 ? -2.236 -0.665 41.298 1.00 87.75 311 VAL A O 1
ATOM 2382 N N . ARG A 1 312 ? -2.128 -2.902 41.409 1.00 87.81 312 ARG A N 1
ATOM 2383 C CA . ARG A 1 312 ? -0.749 -2.908 41.907 1.00 87.81 312 ARG A CA 1
ATOM 2384 C C . ARG A 1 312 ? 0.222 -2.496 40.789 1.00 87.81 312 ARG A C 1
ATOM 2386 O O . ARG A 1 312 ? -0.052 -2.828 39.631 1.00 87.81 312 ARG A O 1
ATOM 2393 N N . PRO A 1 313 ? 1.368 -1.867 41.105 1.00 89.25 313 PRO A N 1
ATOM 2394 C CA . PRO A 1 313 ? 2.349 -1.454 40.101 1.00 89.25 313 PRO A CA 1
ATOM 2395 C C . PRO A 1 313 ? 2.813 -2.593 39.181 1.00 89.25 313 PRO A C 1
ATOM 2397 O O . PRO A 1 313 ? 3.005 -2.382 37.987 1.00 89.25 313 PRO A O 1
ATOM 2400 N N . GLU A 1 314 ? 2.939 -3.821 39.693 1.00 87.56 314 GLU A N 1
ATOM 2401 C CA . GLU A 1 314 ? 3.347 -4.985 38.895 1.00 87.56 314 GLU A CA 1
ATOM 2402 C C . GLU A 1 314 ? 2.282 -5.361 37.858 1.00 87.56 314 GLU A C 1
ATOM 2404 O O . GLU A 1 314 ? 2.595 -5.663 36.707 1.00 87.56 314 GLU A O 1
ATOM 2409 N N . VAL A 1 315 ? 1.010 -5.287 38.256 1.00 85.56 315 VAL A N 1
ATOM 2410 C CA . VAL A 1 315 ? -0.134 -5.531 37.371 1.00 85.56 315 VAL A CA 1
ATOM 2411 C C . VAL A 1 315 ? -0.239 -4.425 36.324 1.00 85.56 315 VAL A C 1
ATOM 2413 O O . VAL A 1 315 ? -0.508 -4.710 35.161 1.00 85.56 315 VAL A O 1
ATOM 2416 N N . PHE A 1 316 ? 0.028 -3.176 36.712 1.00 89.62 316 PHE A N 1
ATOM 2417 C CA . PHE A 1 316 ? 0.075 -2.048 35.785 1.00 89.62 316 PHE A CA 1
ATOM 2418 C C . PHE A 1 316 ? 1.165 -2.231 34.718 1.00 89.62 316 PHE A C 1
ATOM 2420 O O . PHE A 1 316 ? 0.892 -2.048 33.536 1.00 89.62 316 PHE A O 1
ATOM 2427 N N . ARG A 1 317 ? 2.374 -2.668 35.106 1.00 89.62 317 ARG A N 1
ATOM 2428 C CA . ARG A 1 317 ? 3.463 -2.990 34.162 1.00 89.62 317 ARG A CA 1
ATOM 2429 C C . ARG A 1 317 ? 3.078 -4.114 33.200 1.00 89.62 317 ARG A C 1
ATOM 2431 O O . ARG A 1 317 ? 3.376 -4.026 32.012 1.00 89.62 317 ARG A O 1
ATOM 2438 N N . GLN A 1 318 ? 2.398 -5.152 33.690 1.00 87.19 318 GLN A N 1
ATOM 2439 C CA . GLN A 1 318 ? 1.902 -6.229 32.833 1.00 87.19 318 GLN A CA 1
ATOM 2440 C C . GLN A 1 318 ? 0.869 -5.713 31.819 1.00 87.19 318 GLN A C 1
ATOM 2442 O O . GLN A 1 318 ? 0.990 -6.010 30.636 1.00 87.19 318 GLN A O 1
ATOM 2447 N N . LEU A 1 319 ? -0.090 -4.895 32.261 1.00 86.44 319 LEU A N 1
ATOM 2448 C CA . LEU A 1 319 ? -1.097 -4.290 31.383 1.00 86.44 319 LEU A CA 1
ATOM 2449 C C . LEU A 1 319 ? -0.478 -3.346 30.349 1.00 86.44 319 LEU A C 1
ATOM 2451 O O . LEU A 1 319 ? -0.920 -3.312 29.207 1.00 86.44 319 LEU A O 1
ATOM 2455 N N . LEU A 1 320 ? 0.568 -2.609 30.724 1.00 90.12 320 LEU A N 1
ATOM 2456 C CA . LEU A 1 320 ? 1.319 -1.758 29.804 1.00 90.12 320 LEU A CA 1
ATOM 2457 C C . LEU A 1 320 ? 2.025 -2.585 28.720 1.00 90.12 320 LEU A C 1
ATOM 2459 O O . LEU A 1 320 ? 1.993 -2.216 27.549 1.00 90.12 320 LEU A O 1
ATOM 2463 N N . LYS A 1 321 ? 2.615 -3.726 29.095 1.00 90.25 321 LYS A N 1
ATOM 2464 C CA . LYS A 1 321 ? 3.200 -4.675 28.140 1.00 90.25 321 LYS A CA 1
ATOM 2465 C C . LYS A 1 321 ? 2.142 -5.258 27.205 1.00 90.25 321 LYS A C 1
ATOM 2467 O O . LYS A 1 321 ? 2.348 -5.293 26.000 1.00 90.25 321 LYS A O 1
ATOM 2472 N N . GLU A 1 322 ? 1.010 -5.683 27.751 1.00 84.69 322 GLU A N 1
ATOM 2473 C CA . GLU A 1 322 ? -0.100 -6.223 26.962 1.00 84.69 322 GLU A CA 1
ATOM 2474 C C . GLU A 1 322 ? -0.691 -5.158 26.017 1.00 84.69 322 GLU A C 1
ATOM 2476 O O . GLU A 1 322 ? -1.048 -5.471 24.886 1.00 84.69 322 GLU A O 1
ATOM 2481 N N . ALA A 1 323 ? -0.724 -3.886 26.429 1.00 85.50 323 ALA A N 1
ATOM 2482 C CA . ALA A 1 323 ? -1.123 -2.767 25.577 1.00 85.50 323 ALA A CA 1
ATOM 2483 C C . ALA A 1 323 ? -0.123 -2.489 24.437 1.00 85.50 323 ALA A C 1
ATOM 2485 O O . ALA A 1 323 ? -0.552 -2.157 23.334 1.00 85.50 323 ALA A O 1
ATOM 2486 N N . LEU A 1 324 ? 1.185 -2.651 24.674 1.00 87.44 324 LEU A N 1
ATOM 2487 C CA . LEU A 1 324 ? 2.206 -2.603 23.616 1.00 87.44 324 LEU A CA 1
ATOM 2488 C C . LEU A 1 324 ? 2.049 -3.773 22.637 1.00 87.44 324 LEU A C 1
ATOM 2490 O O . LEU A 1 324 ? 2.097 -3.569 21.430 1.00 87.44 324 LEU A O 1
ATOM 2494 N N . ASP A 1 325 ? 1.800 -4.986 23.140 1.00 82.19 325 ASP A N 1
ATOM 2495 C CA . ASP A 1 325 ? 1.542 -6.155 22.292 1.00 82.19 325 ASP A CA 1
ATOM 2496 C C . ASP A 1 325 ? 0.266 -5.966 21.450 1.00 82.19 325 ASP A C 1
ATOM 2498 O O . ASP A 1 325 ? 0.218 -6.375 20.286 1.00 82.19 325 ASP A O 1
ATOM 2502 N N . LEU A 1 326 ? -0.766 -5.336 22.022 1.00 77.94 326 LEU A N 1
ATOM 2503 C CA . LEU A 1 326 ? -1.999 -4.990 21.320 1.00 77.94 326 LEU A CA 1
ATOM 2504 C C . LEU A 1 326 ? -1.736 -3.972 20.200 1.00 77.94 326 LEU A C 1
ATOM 2506 O O . LEU A 1 326 ? -2.250 -4.142 19.094 1.00 77.94 326 LEU A O 1
ATOM 2510 N N . GLU A 1 327 ? -0.928 -2.944 20.454 1.00 81.44 327 GLU A N 1
ATOM 2511 C C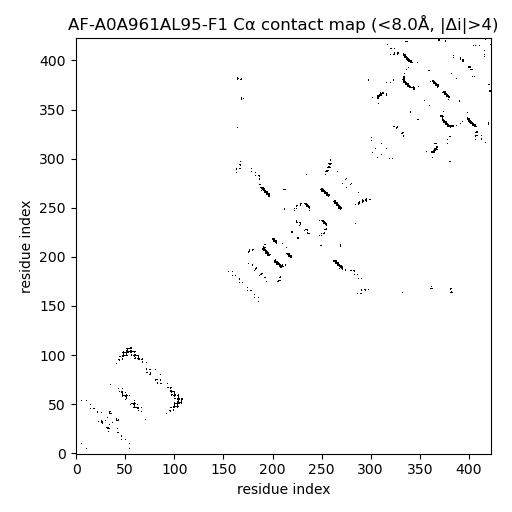A . GLU A 1 327 ? -0.557 -1.961 19.436 1.00 81.44 327 GLU A CA 1
ATOM 2512 C C . GLU A 1 327 ? 0.285 -2.597 18.319 1.00 81.44 327 GLU A C 1
ATOM 2514 O O . GLU A 1 327 ? -0.074 -2.462 17.150 1.00 81.44 327 GLU A O 1
ATOM 2519 N N . ALA A 1 328 ? 1.287 -3.410 18.656 1.00 78.94 328 ALA A N 1
ATOM 2520 C CA . ALA A 1 328 ? 2.139 -4.076 17.672 1.00 78.94 328 ALA A CA 1
ATOM 2521 C C . ALA A 1 328 ? 1.361 -5.058 16.774 1.00 78.94 328 ALA A C 1
ATOM 2523 O O . ALA A 1 328 ? 1.654 -5.207 15.587 1.00 78.94 328 ALA A O 1
ATOM 2524 N N . ARG A 1 329 ? 0.357 -5.754 17.327 1.00 74.94 329 ARG A N 1
ATOM 2525 C CA . ARG A 1 329 ? -0.430 -6.756 16.583 1.00 74.94 329 ARG A CA 1
ATOM 2526 C C . ARG A 1 329 ? -1.629 -6.174 15.845 1.00 74.94 329 ARG A C 1
ATOM 2528 O O . ARG A 1 329 ? -2.011 -6.711 14.808 1.00 74.94 329 ARG A O 1
ATOM 2535 N N . HIS A 1 330 ? -2.254 -5.138 16.399 1.00 71.88 330 HIS A N 1
ATOM 2536 C CA . HIS A 1 330 ? -3.563 -4.657 15.951 1.00 71.88 330 HIS A CA 1
ATOM 2537 C C . HIS A 1 330 ? -3.608 -3.155 15.649 1.00 71.88 330 HIS A C 1
ATOM 2539 O O . HIS A 1 330 ? -4.666 -2.663 15.273 1.00 71.88 330 HIS A O 1
ATOM 2545 N N . GLN A 1 331 ? -2.501 -2.419 15.811 1.00 74.31 331 GLN A N 1
ATOM 2546 C CA . GLN A 1 331 ? -2.416 -0.961 15.615 1.00 74.31 331 GLN A CA 1
ATOM 2547 C C . GLN A 1 331 ? -3.442 -0.171 16.450 1.00 74.31 331 GLN A C 1
ATOM 2549 O O . GLN A 1 331 ? -3.891 0.928 16.095 1.00 74.31 331 GLN A O 1
ATOM 2554 N N . VAL A 1 332 ? -3.826 -0.745 17.593 1.00 74.00 332 VAL A N 1
ATOM 2555 C CA . VAL A 1 332 ? -4.730 -0.131 18.563 1.00 74.00 332 VAL A CA 1
ATOM 2556 C C . VAL A 1 332 ? -3.892 0.592 19.605 1.00 74.00 332 VAL A C 1
ATOM 2558 O O . VAL A 1 332 ? -3.290 -0.025 20.482 1.00 74.00 332 VAL A O 1
ATOM 2561 N N . THR A 1 333 ? -3.851 1.917 19.501 1.00 82.62 333 THR A N 1
ATOM 2562 C CA . THR A 1 333 ? -3.075 2.752 20.412 1.00 82.62 333 THR A CA 1
ATOM 2563 C C . THR A 1 333 ? -3.732 2.823 21.784 1.00 82.62 333 THR A C 1
ATOM 2565 O O . THR A 1 333 ? -4.951 2.943 21.921 1.00 82.62 333 THR A O 1
ATOM 2568 N N . SER A 1 334 ? -2.901 2.765 22.819 1.00 87.19 334 SER A N 1
ATOM 2569 C CA . SER A 1 334 ? -3.313 3.033 24.196 1.00 87.19 334 SER A CA 1
ATOM 2570 C C . SER A 1 334 ? -2.660 4.326 24.668 1.00 87.19 334 SER A C 1
ATOM 2572 O O . SER A 1 334 ? -1.608 4.719 24.163 1.00 87.19 334 SER A O 1
ATOM 2574 N N . THR A 1 335 ? -3.265 4.996 25.642 1.00 90.75 335 THR A N 1
ATOM 2575 C CA . THR A 1 335 ? -2.691 6.221 26.210 1.00 90.75 335 THR A CA 1
ATOM 2576 C C . THR A 1 335 ? -2.402 6.006 27.682 1.00 90.75 335 THR A C 1
ATOM 2578 O O . THR A 1 335 ? -3.268 5.550 28.426 1.00 90.75 335 THR A O 1
ATOM 2581 N N . ALA A 1 336 ? -1.187 6.333 28.105 1.00 92.56 336 ALA A N 1
ATOM 2582 C CA . ALA A 1 336 ? -0.796 6.340 29.501 1.00 92.56 336 ALA A CA 1
ATOM 2583 C C . ALA A 1 336 ? -0.629 7.783 29.980 1.00 92.56 336 ALA A C 1
ATOM 2585 O O . ALA A 1 336 ? -0.067 8.622 29.282 1.00 92.56 336 ALA A O 1
ATOM 2586 N N . LEU A 1 337 ? -1.119 8.083 31.174 1.00 93.31 337 LEU A N 1
ATOM 2587 C CA . LEU A 1 337 ? -1.005 9.390 31.801 1.00 93.31 337 LEU A CA 1
ATOM 2588 C C . LEU A 1 337 ? -0.209 9.256 33.090 1.00 93.31 337 LEU A C 1
ATOM 2590 O O . LEU A 1 337 ? -0.384 8.306 33.851 1.00 93.31 337 LEU A O 1
ATOM 2594 N N . ARG A 1 338 ? 0.618 10.255 33.362 1.00 94.19 338 ARG A N 1
ATOM 2595 C CA . ARG A 1 338 ? 1.306 10.432 34.632 1.00 94.19 338 ARG A CA 1
ATOM 2596 C C . ARG A 1 338 ? 0.806 11.708 35.274 1.00 94.19 338 ARG A C 1
ATOM 2598 O O . ARG A 1 338 ? 0.921 12.781 34.689 1.00 94.19 338 ARG A O 1
ATOM 2605 N N . LEU A 1 339 ? 0.234 11.572 36.458 1.00 92.94 339 LEU A N 1
ATOM 2606 C CA . LEU A 1 339 ? -0.349 12.655 37.229 1.00 92.94 339 LEU A CA 1
ATOM 2607 C C . LEU A 1 339 ? 0.470 12.797 38.506 1.00 92.94 339 LEU A C 1
ATOM 2609 O O . LEU A 1 339 ? 0.413 11.928 39.369 1.00 92.94 339 LEU A O 1
ATOM 2613 N N . GLU A 1 340 ? 1.239 13.869 38.626 1.00 91.88 340 GLU A N 1
ATOM 2614 C CA . GLU A 1 340 ? 2.084 14.136 39.788 1.00 91.88 340 GLU A CA 1
ATOM 2615 C C . GLU A 1 340 ? 1.531 15.286 40.610 1.00 91.88 340 GLU A C 1
ATOM 2617 O O . GLU A 1 340 ? 1.056 16.275 40.054 1.00 91.88 340 GLU A O 1
ATOM 2622 N N . THR A 1 341 ? 1.673 15.204 41.928 1.00 91.50 341 THR A N 1
ATOM 2623 C CA . THR A 1 341 ? 1.473 16.349 42.809 1.00 91.50 341 THR A CA 1
ATOM 2624 C C . THR A 1 341 ? 2.792 17.069 43.084 1.00 91.50 341 THR A C 1
ATOM 2626 O O . THR A 1 341 ? 3.841 16.450 43.264 1.00 91.50 341 THR A O 1
ATOM 2629 N N . THR A 1 342 ? 2.747 18.399 43.154 1.00 87.19 342 THR A N 1
ATOM 2630 C CA . THR A 1 342 ? 3.890 19.234 43.557 1.00 87.19 342 THR A CA 1
ATOM 2631 C C . THR A 1 342 ? 4.239 19.074 45.041 1.00 87.19 342 THR A C 1
ATOM 2633 O O . THR A 1 342 ? 5.369 19.367 45.436 1.00 87.19 342 THR A O 1
ATOM 2636 N N . THR A 1 343 ? 3.300 18.592 45.865 1.00 84.62 343 THR A N 1
ATOM 2637 C CA . THR A 1 343 ? 3.467 18.399 47.312 1.00 84.62 343 THR A CA 1
ATOM 2638 C C . THR A 1 343 ? 3.290 16.920 47.698 1.00 84.62 343 THR A C 1
ATOM 2640 O O . THR A 1 343 ? 2.163 16.451 47.872 1.00 84.62 343 THR A O 1
ATOM 2643 N N . PRO A 1 344 ? 4.388 16.148 47.847 1.00 78.62 344 PRO A N 1
ATOM 2644 C CA . PRO A 1 344 ? 4.305 14.716 48.142 1.00 78.62 344 PRO A CA 1
ATOM 2645 C C . PRO A 1 344 ? 3.605 14.448 49.483 1.00 78.62 344 PRO A C 1
ATOM 2647 O O . PRO A 1 344 ? 3.838 15.151 50.467 1.00 78.62 344 PRO A O 1
ATOM 2650 N N . GLY A 1 345 ? 2.740 13.426 49.520 1.00 72.25 345 GLY A N 1
ATOM 2651 C CA . GLY A 1 345 ? 2.002 13.021 50.727 1.00 72.25 345 GLY A CA 1
ATOM 2652 C C . GLY A 1 345 ? 0.892 13.987 51.178 1.00 72.25 345 GLY A C 1
ATOM 2653 O O . GLY A 1 345 ? 0.392 13.874 52.300 1.00 72.25 345 GLY A O 1
ATOM 2654 N N . GLY A 1 346 ? 0.508 14.951 50.337 1.00 75.69 346 GLY A N 1
ATOM 2655 C CA . GLY A 1 346 ? -0.475 15.978 50.677 1.00 75.69 346 GLY A CA 1
ATOM 2656 C C . GLY A 1 346 ? -1.942 15.499 50.705 1.00 75.69 346 GLY A C 1
ATOM 2657 O O . GLY A 1 346 ? -2.309 14.502 50.073 1.00 75.69 346 GLY A O 1
ATOM 2658 N N . PRO A 1 347 ? -2.847 16.253 51.367 1.00 76.62 347 PRO A N 1
ATOM 2659 C CA . PRO A 1 347 ? -4.295 16.003 51.345 1.00 76.62 347 PRO A CA 1
ATOM 2660 C C . PRO A 1 347 ? -4.920 16.087 49.937 1.00 76.62 347 PRO A C 1
ATOM 2662 O O . PRO A 1 347 ? -6.043 15.615 49.749 1.00 76.62 347 PRO A O 1
ATOM 2665 N N . ALA A 1 348 ? -4.192 16.633 48.954 1.00 77.81 348 ALA A N 1
ATOM 2666 C CA . ALA A 1 348 ? -4.592 16.785 47.555 1.00 77.81 348 ALA A CA 1
ATOM 2667 C C . ALA A 1 348 ? -4.768 15.453 46.794 1.00 77.81 348 ALA A C 1
ATOM 2669 O O . ALA A 1 348 ? -5.507 15.403 45.811 1.00 77.81 348 ALA A O 1
ATOM 2670 N N . LEU A 1 349 ? -4.183 14.344 47.267 1.00 82.12 349 LEU A N 1
ATOM 2671 C CA . LEU A 1 349 ? -4.326 13.028 46.622 1.00 82.12 349 LEU A CA 1
ATOM 2672 C C . LEU A 1 349 ? -5.763 12.483 46.690 1.00 82.12 349 LEU A C 1
ATOM 2674 O O . LEU A 1 349 ? -6.263 11.884 45.741 1.00 82.12 349 LEU A O 1
ATOM 2678 N N . ARG A 1 350 ? -6.471 12.721 47.803 1.00 83.44 350 ARG A N 1
ATOM 2679 C CA . ARG A 1 350 ? -7.850 12.236 48.006 1.00 83.44 350 ARG A CA 1
ATOM 2680 C C . ARG A 1 350 ? -8.876 12.827 47.027 1.00 83.44 350 ARG A C 1
ATOM 2682 O O . ARG A 1 350 ? -9.657 12.038 46.489 1.00 83.44 350 ARG A O 1
ATOM 2689 N N . PRO A 1 351 ? -8.948 14.156 46.805 1.00 85.31 351 PRO A N 1
ATOM 2690 C CA . PRO A 1 351 ? -9.865 14.720 45.818 1.00 85.31 351 PRO A CA 1
ATOM 2691 C C . PRO A 1 351 ? -9.508 14.278 44.396 1.00 85.31 351 PRO A C 1
ATOM 2693 O O . PRO A 1 351 ? -10.418 13.930 43.647 1.00 85.31 351 PRO A O 1
ATOM 2696 N N . MET A 1 352 ? -8.217 14.170 44.058 1.00 85.19 352 MET A N 1
ATOM 2697 C CA . MET A 1 352 ? -7.809 13.671 42.743 1.00 85.19 352 MET A CA 1
ATOM 2698 C C . MET A 1 352 ? -8.229 12.217 42.529 1.00 85.19 352 MET A C 1
ATOM 2700 O O . MET A 1 352 ? -8.816 11.899 41.503 1.00 85.19 352 MET A O 1
ATOM 2704 N N . ARG A 1 353 ? -8.050 11.342 43.525 1.00 85.00 353 ARG A N 1
ATOM 2705 C CA . ARG A 1 353 ? -8.551 9.961 43.459 1.00 85.00 353 ARG A CA 1
ATOM 2706 C C . ARG A 1 353 ? -10.050 9.905 43.169 1.00 85.00 353 ARG A C 1
ATOM 2708 O O . ARG A 1 353 ? -10.487 9.070 42.385 1.00 85.00 353 ARG A O 1
ATOM 2715 N N . ARG A 1 354 ? -10.850 10.770 43.805 1.00 85.00 354 ARG A N 1
ATOM 2716 C CA . ARG A 1 354 ? -12.300 10.827 43.554 1.00 85.00 354 ARG A CA 1
ATOM 2717 C C . ARG A 1 354 ? -12.603 11.231 42.115 1.00 85.00 354 ARG A C 1
ATOM 2719 O O . ARG A 1 354 ? -13.431 10.571 41.501 1.00 85.00 354 ARG A O 1
ATOM 2726 N N . ARG A 1 355 ? -11.905 12.239 41.584 1.00 83.50 355 ARG A N 1
ATOM 2727 C CA . ARG A 1 355 ? -12.009 12.620 40.168 1.00 83.50 355 ARG A CA 1
ATOM 2728 C C . ARG A 1 355 ? -11.602 11.488 39.239 1.00 83.50 355 ARG A C 1
ATOM 2730 O O . ARG A 1 355 ? -12.361 11.163 38.345 1.00 83.50 355 ARG A O 1
ATOM 2737 N N . LEU A 1 356 ? -10.482 10.812 39.490 1.00 80.81 356 LEU A N 1
ATOM 2738 C CA . LEU A 1 356 ? -10.065 9.669 38.672 1.00 80.81 356 LEU A CA 1
ATOM 2739 C C . LEU A 1 356 ? -11.126 8.568 38.644 1.00 80.81 356 LEU A C 1
ATOM 2741 O O . LEU A 1 356 ? -11.382 7.986 37.604 1.00 80.81 356 LEU A O 1
ATOM 2745 N N . VAL A 1 357 ? -11.801 8.302 39.759 1.00 80.00 357 VAL A N 1
ATOM 2746 C CA . VAL A 1 357 ? -12.893 7.319 39.785 1.00 80.00 357 VAL A CA 1
ATOM 2747 C C . VAL A 1 357 ? -14.137 7.794 39.016 1.00 80.00 357 VAL A C 1
ATOM 2749 O O . VAL A 1 357 ? -14.875 6.955 38.502 1.00 80.00 357 VAL A O 1
ATOM 2752 N N . GLN A 1 358 ? -14.386 9.105 38.948 1.00 82.19 358 GLN A N 1
ATOM 2753 C CA . GLN A 1 358 ? -15.573 9.694 38.312 1.00 82.19 358 GLN A CA 1
ATOM 2754 C C . GLN A 1 358 ? -15.390 9.949 36.812 1.00 82.19 358 GLN A C 1
ATOM 2756 O O . GLN A 1 358 ? -16.279 9.621 36.030 1.00 82.19 358 GLN A O 1
ATOM 2761 N N . ASP A 1 359 ? -14.239 10.494 36.428 1.00 83.88 359 ASP A N 1
ATOM 2762 C CA . ASP A 1 359 ? -13.992 11.065 35.104 1.00 83.88 359 ASP A CA 1
ATOM 2763 C C . ASP A 1 359 ? -13.227 10.107 34.181 1.00 83.88 359 ASP A C 1
ATOM 2765 O O . ASP A 1 359 ? -13.170 10.328 32.970 1.00 83.88 359 ASP A O 1
ATOM 2769 N N . LEU A 1 360 ? -12.623 9.037 34.721 1.00 79.69 360 LEU A N 1
ATOM 2770 C CA . LEU A 1 360 ? -11.920 8.073 33.883 1.00 79.69 360 LEU A CA 1
ATOM 2771 C C . LEU A 1 360 ? -12.885 7.160 33.106 1.00 79.69 360 LEU A C 1
ATOM 2773 O O . LEU A 1 360 ? -13.913 6.714 33.642 1.00 79.69 360 LEU A O 1
ATOM 2777 N N . PRO A 1 361 ? -12.508 6.788 31.866 1.00 76.12 361 PRO A N 1
ATOM 2778 C CA . PRO A 1 361 ? -13.205 5.757 31.110 1.00 76.12 361 PRO A CA 1
ATOM 2779 C C . PRO A 1 361 ? -13.328 4.452 31.905 1.00 76.12 361 PRO A C 1
ATOM 2781 O O . PRO A 1 361 ? -12.467 4.124 32.721 1.00 76.12 361 PRO A O 1
ATOM 2784 N N . ALA A 1 362 ? -14.386 3.678 31.654 1.00 71.50 362 ALA A N 1
ATOM 2785 C CA . ALA A 1 362 ? -14.648 2.430 32.379 1.00 71.50 362 ALA A CA 1
ATOM 2786 C C . ALA A 1 362 ? -13.502 1.404 32.260 1.00 71.50 362 ALA A C 1
ATOM 2788 O O . ALA A 1 362 ? -13.262 0.619 33.167 1.00 71.50 362 ALA A O 1
ATOM 2789 N N . HIS A 1 363 ? -12.749 1.431 31.166 1.00 75.00 363 HIS A N 1
ATOM 2790 C CA . HIS A 1 363 ? -11.618 0.539 30.899 1.00 75.00 363 HIS A CA 1
ATOM 2791 C C . HIS A 1 363 ? -10.255 1.117 31.310 1.00 75.00 363 HIS A C 1
ATOM 2793 O O . HIS A 1 363 ? -9.224 0.506 31.028 1.00 75.00 363 HIS A O 1
ATOM 2799 N N . ALA A 1 364 ? -10.221 2.284 31.959 1.00 85.06 364 ALA A N 1
ATOM 2800 C CA . ALA A 1 364 ? -8.981 2.847 32.472 1.00 85.06 364 ALA A CA 1
ATOM 2801 C C . ALA A 1 364 ? -8.581 2.187 33.799 1.00 85.06 364 ALA A C 1
ATOM 2803 O O . ALA A 1 364 ? -9.386 2.028 34.722 1.00 85.06 364 ALA A O 1
ATOM 2804 N N . VAL A 1 365 ? -7.300 1.849 33.911 1.00 88.25 365 VAL A N 1
ATOM 2805 C CA . VAL A 1 365 ? -6.683 1.337 35.139 1.00 88.25 365 VAL A CA 1
ATOM 2806 C C . VAL A 1 365 ? -5.689 2.357 35.668 1.00 88.25 365 VAL A C 1
ATOM 2808 O O . VAL A 1 365 ? -5.098 3.106 34.893 1.00 88.25 365 VAL A O 1
ATOM 2811 N N . TRP A 1 366 ? -5.475 2.402 36.978 1.00 91.94 366 TRP A N 1
ATOM 2812 C CA . TRP A 1 366 ? -4.502 3.327 37.556 1.00 91.94 366 TRP A CA 1
ATOM 2813 C C . TRP A 1 366 ? -3.751 2.713 38.734 1.00 91.94 366 TRP A C 1
ATOM 2815 O O . TRP A 1 366 ? -4.243 1.798 39.381 1.00 91.94 366 TRP A O 1
ATOM 2825 N N . THR A 1 367 ? -2.545 3.195 39.008 1.00 92.75 367 THR A N 1
ATOM 2826 C CA . THR A 1 367 ? -1.700 2.783 40.139 1.00 92.75 367 THR A CA 1
ATOM 2827 C C . THR A 1 367 ? -1.112 4.014 40.820 1.00 92.75 367 THR A C 1
ATOM 2829 O O . THR A 1 367 ? -1.006 5.076 40.205 1.00 92.75 367 THR A O 1
ATOM 2832 N N . HIS A 1 368 ? -0.718 3.891 42.088 1.00 91.69 368 HIS A N 1
ATOM 2833 C CA . HIS A 1 368 ? 0.034 4.947 42.773 1.00 91.69 368 HIS A CA 1
ATOM 2834 C C . HIS A 1 368 ? 1.476 5.000 42.277 1.00 91.69 368 HIS A C 1
ATOM 2836 O O . HIS A 1 368 ? 2.078 3.963 41.979 1.00 91.69 368 HIS A O 1
ATOM 2842 N N . LEU A 1 369 ? 2.021 6.213 42.235 1.00 91.50 369 LEU A N 1
ATOM 2843 C CA . LEU A 1 369 ? 3.449 6.451 42.066 1.00 91.50 369 LEU A CA 1
ATOM 2844 C C . LEU A 1 369 ? 4.191 6.239 43.396 1.00 91.50 369 LEU A C 1
ATOM 2846 O O . LEU A 1 369 ? 3.601 6.427 44.465 1.00 91.50 369 LEU A O 1
ATOM 2850 N N . PRO A 1 370 ? 5.490 5.894 43.364 1.00 87.62 370 PRO A N 1
ATOM 2851 C CA . PRO A 1 370 ? 6.304 5.794 44.569 1.00 87.62 370 PRO A CA 1
ATOM 2852 C C . PRO A 1 370 ? 6.279 7.085 45.401 1.00 87.62 370 PRO A C 1
ATOM 2854 O O . PRO A 1 370 ? 6.186 8.192 44.866 1.00 87.62 370 PRO A O 1
ATOM 2857 N N . ALA A 1 371 ? 6.412 6.940 46.723 1.00 84.19 371 ALA A N 1
ATOM 2858 C CA . ALA A 1 371 ? 6.457 8.049 47.683 1.00 84.19 371 ALA A CA 1
ATOM 2859 C C . ALA A 1 371 ? 5.221 8.976 47.667 1.00 84.19 371 ALA A C 1
ATOM 2861 O O . ALA A 1 371 ? 5.346 10.164 47.967 1.00 84.19 371 ALA A O 1
ATOM 2862 N N . ASP A 1 372 ? 4.045 8.440 47.313 1.00 82.38 372 ASP A N 1
ATOM 2863 C CA . ASP A 1 372 ? 2.767 9.167 47.270 1.00 82.38 372 ASP A CA 1
ATOM 2864 C C . ASP A 1 372 ? 2.848 10.459 46.438 1.00 82.38 372 ASP A C 1
ATOM 2866 O O . ASP A 1 372 ? 2.288 11.504 46.783 1.00 82.38 372 ASP A O 1
ATOM 2870 N N . ARG A 1 373 ? 3.596 10.393 45.330 1.00 87.62 373 ARG A N 1
ATOM 2871 C CA . ARG A 1 373 ? 3.805 11.516 44.408 1.00 87.62 373 ARG A CA 1
ATOM 2872 C C . ARG A 1 373 ? 2.676 11.696 43.400 1.00 87.62 373 ARG A C 1
ATOM 2874 O O . ARG A 1 373 ? 2.673 12.699 42.699 1.00 87.62 373 ARG A O 1
ATOM 2881 N N . GLY A 1 374 ? 1.721 10.769 43.324 1.00 91.62 374 GLY A N 1
ATOM 2882 C CA . GLY A 1 374 ? 0.571 10.869 42.428 1.00 91.62 374 GLY A CA 1
ATOM 2883 C C . GLY A 1 374 ? 0.128 9.525 41.853 1.00 91.62 374 GLY A C 1
ATOM 2884 O O . GLY A 1 374 ? 0.228 8.498 42.524 1.00 91.62 374 GLY A O 1
ATOM 2885 N N . TYR A 1 375 ? -0.368 9.540 40.616 1.00 93.44 375 TYR A N 1
ATOM 2886 C CA . TYR A 1 375 ? -1.003 8.404 39.950 1.00 93.44 375 TYR A CA 1
ATOM 2887 C C . TYR A 1 375 ? -0.463 8.196 38.532 1.00 93.44 375 TYR A C 1
ATOM 2889 O O . TYR A 1 375 ? -0.304 9.152 37.776 1.00 93.44 375 TYR A O 1
ATOM 2897 N N . ALA A 1 376 ? -0.256 6.940 38.144 1.00 93.88 376 ALA A N 1
ATOM 2898 C CA . ALA A 1 376 ? -0.132 6.546 36.744 1.00 93.88 376 ALA A CA 1
ATOM 2899 C C . ALA A 1 376 ? -1.459 5.937 36.284 1.00 93.88 376 ALA A C 1
ATOM 2901 O O . ALA A 1 376 ? -2.035 5.109 36.986 1.00 93.88 376 ALA A O 1
ATOM 2902 N N . VAL A 1 377 ? -1.948 6.343 35.118 1.00 92.81 377 VAL A N 1
ATOM 2903 C CA . VAL A 1 377 ? -3.211 5.888 34.527 1.00 92.81 377 VAL A CA 1
ATOM 2904 C C . VAL A 1 377 ? -2.912 5.276 33.166 1.00 92.81 377 VAL A C 1
ATOM 2906 O O . VAL A 1 377 ? -2.130 5.830 32.405 1.00 92.81 377 VAL A O 1
ATOM 2909 N N . LEU A 1 378 ? -3.535 4.153 32.838 1.00 91.38 378 LEU A N 1
ATOM 2910 C CA . LEU A 1 378 ? -3.473 3.529 31.524 1.00 91.38 378 LEU A CA 1
ATOM 2911 C C . LEU A 1 378 ? -4.895 3.399 30.984 1.00 91.38 378 LEU A C 1
ATOM 2913 O O . LEU A 1 378 ? -5.728 2.684 31.540 1.00 91.38 378 LEU A O 1
ATOM 2917 N N . CYS A 1 379 ? -5.148 4.083 29.877 1.00 88.38 379 CYS A N 1
ATOM 2918 C CA . CYS A 1 379 ? -6.374 4.002 29.102 1.00 88.38 379 CYS A CA 1
ATOM 2919 C C . CYS A 1 379 ? -6.119 3.068 27.911 1.00 88.38 379 CYS A C 1
ATOM 2921 O O . CYS A 1 379 ? -5.609 3.486 26.865 1.00 88.38 379 CYS A O 1
ATOM 2923 N N . VAL A 1 380 ? -6.430 1.782 28.096 1.00 83.38 380 VAL A N 1
ATOM 2924 C CA . VAL A 1 380 ? -6.242 0.745 27.068 1.00 83.38 380 VAL A CA 1
ATOM 2925 C C . VAL A 1 380 ? -7.115 1.061 25.853 1.00 83.38 380 VAL A C 1
ATOM 2927 O O . VAL A 1 380 ? -8.264 1.465 26.011 1.00 83.38 380 VAL A O 1
ATOM 2930 N N . ALA A 1 381 ? -6.573 0.916 24.644 1.00 78.31 381 ALA A N 1
ATOM 2931 C CA . ALA A 1 381 ? -7.291 1.147 23.387 1.00 78.31 381 ALA A CA 1
ATOM 2932 C C . ALA A 1 381 ? -7.976 2.527 23.279 1.00 78.31 381 ALA A C 1
ATOM 2934 O O . ALA A 1 381 ? -8.991 2.680 22.602 1.00 78.31 381 ALA A O 1
ATOM 2935 N N . THR A 1 382 ? -7.442 3.533 23.978 1.00 78.62 382 THR A N 1
ATOM 2936 C CA . THR A 1 382 ? -8.003 4.887 24.003 1.00 78.62 382 THR A CA 1
ATOM 2937 C C . THR A 1 382 ? -7.060 5.848 23.293 1.00 78.62 382 THR A C 1
ATOM 2939 O O . THR A 1 382 ? -5.909 5.987 23.728 1.00 78.62 382 THR A O 1
ATOM 2942 N N . PRO A 1 383 ? -7.519 6.549 22.242 1.00 73.25 383 PRO A N 1
ATOM 2943 C CA . PRO A 1 383 ? -6.696 7.534 21.562 1.00 73.25 383 PRO A CA 1
ATOM 2944 C C . PRO A 1 383 ? -6.440 8.746 22.465 1.00 73.25 383 PRO A C 1
ATOM 2946 O O . PRO A 1 383 ? -7.293 9.141 23.263 1.00 73.25 383 PRO A O 1
ATOM 2949 N N . GLY A 1 384 ? -5.279 9.384 22.289 1.00 74.88 384 GLY A N 1
ATOM 2950 C CA . GLY A 1 384 ? -4.872 10.533 23.107 1.00 74.88 384 GLY A CA 1
ATOM 2951 C C . GLY A 1 384 ? -5.830 11.731 23.036 1.00 74.88 384 GLY A C 1
ATOM 2952 O O . GLY A 1 384 ? -5.884 12.542 23.958 1.00 74.88 384 GLY A O 1
ATOM 2953 N N . SER A 1 385 ? -6.642 11.829 21.977 1.00 75.56 385 SER A N 1
ATOM 2954 C CA . SER A 1 385 ? -7.696 12.842 21.844 1.00 75.56 385 SER A CA 1
ATOM 2955 C C . SER A 1 385 ? -8.778 12.717 22.922 1.00 75.56 385 SER A C 1
ATOM 2957 O O . SER A 1 385 ? -9.272 13.736 23.398 1.00 75.56 385 SER A O 1
ATOM 2959 N N . GLN A 1 386 ? -9.117 11.496 23.350 1.00 73.62 386 GLN A N 1
ATOM 2960 C CA . GLN A 1 386 ? -10.125 11.258 24.389 1.00 73.62 386 GLN A CA 1
ATOM 2961 C C . GLN A 1 386 ? -9.576 11.496 25.802 1.00 73.62 386 GLN A C 1
ATOM 2963 O O . GLN A 1 386 ? -10.339 11.801 26.714 1.00 73.62 386 GLN A O 1
ATOM 2968 N N . THR A 1 387 ? -8.257 11.407 25.997 1.00 81.06 387 THR A N 1
ATOM 2969 C CA . THR A 1 387 ? -7.613 11.699 27.288 1.00 81.06 387 THR A CA 1
ATOM 2970 C C . THR A 1 387 ? -7.202 13.163 27.442 1.00 81.06 387 THR A C 1
ATOM 2972 O O . THR A 1 387 ? -6.961 13.605 28.564 1.00 81.06 387 THR A O 1
ATOM 2975 N N . ALA A 1 388 ? -7.152 13.933 26.349 1.00 84.31 388 ALA A N 1
ATOM 2976 C CA . ALA A 1 388 ? -6.774 15.346 26.365 1.00 84.31 388 ALA A CA 1
ATOM 2977 C C . ALA A 1 388 ? -7.630 16.220 27.309 1.00 84.31 388 ALA A C 1
ATOM 2979 O O . ALA A 1 388 ? -7.037 17.011 28.046 1.00 84.31 388 ALA A O 1
ATOM 2980 N N . PRO A 1 389 ? -8.972 16.069 27.385 1.00 84.19 389 PRO A N 1
ATOM 2981 C CA . PRO A 1 389 ? -9.785 16.815 28.348 1.00 84.19 389 PRO A CA 1
ATOM 2982 C C . PRO A 1 389 ? -9.382 16.535 29.797 1.00 84.19 389 PRO A C 1
ATOM 2984 O O . PRO A 1 389 ? -9.342 17.451 30.611 1.00 84.19 389 PRO A O 1
ATOM 2987 N N . LEU A 1 390 ? -9.021 15.287 30.111 1.00 83.44 390 LEU A N 1
ATOM 2988 C CA . LEU A 1 390 ? -8.578 14.900 31.448 1.00 83.44 390 LEU A CA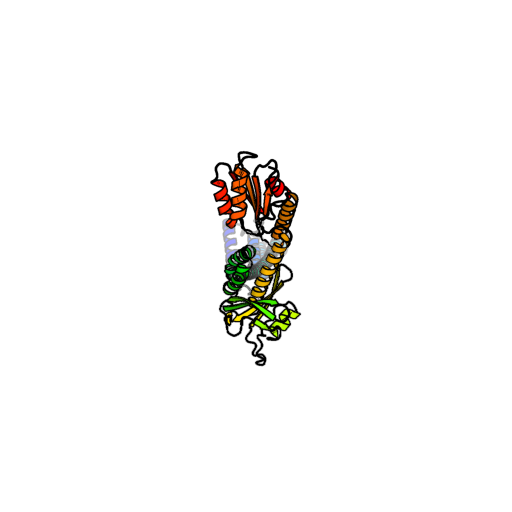 1
ATOM 2989 C C . LEU A 1 390 ? -7.185 15.461 31.759 1.00 83.44 390 LEU A C 1
ATOM 2991 O O . LEU A 1 390 ? -6.956 15.957 32.857 1.00 83.44 390 LEU A O 1
ATOM 2995 N N . THR A 1 391 ? -6.265 15.447 30.790 1.00 85.44 391 THR A N 1
ATOM 2996 C CA . THR A 1 391 ? -4.946 16.086 30.943 1.00 85.44 391 THR A CA 1
ATOM 2997 C C . THR A 1 391 ? -5.076 17.594 31.179 1.00 85.44 391 THR A C 1
ATOM 2999 O O . THR A 1 391 ? -4.407 18.125 32.061 1.00 85.44 391 THR A O 1
ATOM 3002 N N . LEU A 1 392 ? -5.964 18.274 30.443 1.00 86.75 392 LEU A N 1
ATOM 3003 C CA . LEU A 1 392 ? -6.247 19.702 30.617 1.00 86.75 392 LEU A CA 1
ATOM 3004 C C . LEU A 1 392 ? -6.883 19.995 31.981 1.00 86.75 392 LEU A C 1
ATOM 3006 O O . LEU A 1 392 ? -6.396 20.863 32.696 1.00 86.75 392 LEU A O 1
ATOM 3010 N N . ALA A 1 393 ? -7.897 19.224 32.380 1.00 85.12 393 ALA A N 1
ATOM 3011 C CA . ALA A 1 393 ? -8.564 19.391 33.671 1.00 85.12 393 ALA A CA 1
ATOM 3012 C C . ALA A 1 393 ? -7.613 19.186 34.863 1.00 85.12 393 ALA A C 1
ATOM 3014 O O . ALA A 1 393 ? -7.747 19.855 35.884 1.00 85.12 393 ALA A O 1
ATOM 3015 N N . VAL A 1 394 ? -6.635 18.277 34.750 1.00 85.69 394 VAL A N 1
ATOM 3016 C CA . VAL A 1 394 ? -5.603 18.105 35.785 1.00 85.69 394 VAL A CA 1
ATOM 3017 C C . VAL A 1 394 ? -4.578 19.243 35.752 1.00 85.69 394 VAL A C 1
ATOM 3019 O O . VAL A 1 394 ? -4.114 19.657 36.808 1.00 85.69 394 VAL A O 1
ATOM 3022 N N . ALA A 1 395 ? -4.239 19.774 34.574 1.00 85.00 395 ALA A N 1
ATOM 3023 C CA . ALA A 1 395 ? -3.298 20.888 34.437 1.00 85.00 395 ALA A CA 1
ATOM 3024 C C . ALA A 1 395 ? -3.845 22.233 34.959 1.00 85.00 395 ALA A C 1
ATOM 3026 O O . ALA A 1 395 ? -3.058 23.121 35.279 1.00 85.00 395 ALA A O 1
ATOM 3027 N N . GLU A 1 396 ? -5.169 22.392 35.052 1.00 88.12 396 GLU A N 1
ATOM 3028 C CA . GLU A 1 396 ? -5.811 23.565 35.667 1.00 88.12 396 GLU A CA 1
ATOM 3029 C C . GLU A 1 396 ? -5.692 23.583 37.202 1.00 88.12 396 GLU A C 1
ATOM 3031 O O . GLU A 1 396 ? -5.829 24.640 37.820 1.00 88.12 396 GLU A O 1
ATOM 3036 N N . GLU A 1 397 ? -5.405 22.439 37.833 1.00 88.19 397 GLU A N 1
ATOM 3037 C CA . GLU A 1 397 ? -5.200 22.356 39.278 1.00 88.19 397 GLU A CA 1
ATOM 3038 C C . GLU A 1 397 ? -3.754 22.760 39.638 1.00 88.19 397 GLU A C 1
ATOM 3040 O O . GLU A 1 397 ? -2.804 22.108 39.202 1.00 88.19 397 GLU A O 1
ATOM 3045 N N . PRO A 1 398 ? -3.542 23.793 40.477 1.00 85.62 398 PRO A N 1
ATOM 3046 C CA . PRO A 1 398 ? -2.219 24.391 40.705 1.00 85.62 398 PRO A CA 1
ATOM 3047 C C . PRO A 1 398 ? -1.206 23.442 41.364 1.00 85.62 398 PRO A C 1
ATOM 3049 O O . PRO A 1 398 ? 0.005 23.632 41.232 1.00 85.62 398 PRO A O 1
ATOM 3052 N N . ASP A 1 399 ? -1.696 22.415 42.059 1.00 90.00 399 ASP A N 1
ATOM 3053 C CA . ASP A 1 399 ? -0.875 21.439 42.778 1.00 90.00 399 ASP A CA 1
ATOM 3054 C C . ASP A 1 399 ? -0.557 20.183 41.958 1.00 90.00 399 ASP A C 1
ATOM 3056 O O . ASP A 1 399 ? 0.038 19.242 42.495 1.00 90.00 399 ASP A O 1
ATOM 3060 N N . TRP A 1 400 ? -0.952 20.142 40.682 1.00 90.56 400 TRP A N 1
ATOM 3061 C CA . TRP A 1 400 ? -0.830 18.962 39.835 1.00 90.56 400 TRP A CA 1
ATOM 3062 C C . TRP A 1 400 ? -0.076 19.230 38.535 1.00 90.56 400 TRP A C 1
ATOM 3064 O O . TRP A 1 400 ? -0.107 20.310 37.952 1.00 90.56 400 TRP A O 1
ATOM 3074 N N . ARG A 1 401 ? 0.623 18.199 38.067 1.00 90.88 401 ARG A N 1
ATOM 3075 C CA . ARG A 1 401 ? 1.255 18.139 36.751 1.00 90.88 401 ARG A CA 1
ATOM 3076 C C . ARG A 1 401 ? 0.776 16.884 36.049 1.00 90.88 401 ARG A C 1
ATOM 3078 O O . ARG A 1 401 ? 0.795 15.807 36.635 1.00 90.88 401 ARG A O 1
ATOM 3085 N N . ALA A 1 402 ? 0.363 17.024 34.797 1.00 92.06 402 ALA A N 1
ATOM 3086 C CA . ALA A 1 402 ? -0.049 15.904 33.968 1.00 92.06 402 ALA A CA 1
ATOM 3087 C C . ALA A 1 402 ? 0.880 15.782 32.758 1.00 92.06 402 ALA A C 1
ATOM 3089 O O . ALA A 1 402 ? 1.133 16.762 32.059 1.00 92.06 402 ALA A O 1
ATOM 3090 N N . ALA A 1 403 ? 1.365 14.572 32.504 1.00 91.38 403 ALA A N 1
ATOM 3091 C CA . ALA A 1 403 ? 2.073 14.206 31.286 1.00 91.38 403 ALA A CA 1
ATOM 3092 C C . ALA A 1 403 ? 1.325 13.057 30.602 1.00 91.38 403 ALA A C 1
ATOM 3094 O O . ALA A 1 403 ? 0.897 12.111 31.263 1.00 91.38 403 ALA A O 1
ATOM 3095 N N . SER A 1 404 ? 1.152 13.149 29.285 1.00 91.44 404 SER A N 1
ATOM 3096 C CA . SER A 1 404 ? 0.484 12.129 28.474 1.00 91.44 404 SER A CA 1
ATOM 3097 C C . SER A 1 404 ? 1.494 11.452 27.561 1.00 91.44 404 SER A C 1
ATOM 3099 O O . SER A 1 404 ? 2.261 12.124 26.875 1.00 91.44 404 SER A O 1
ATOM 3101 N N . PHE A 1 405 ? 1.446 10.128 27.515 1.00 91.25 405 PHE A N 1
ATOM 3102 C CA . PHE A 1 405 ? 2.323 9.274 26.730 1.00 91.25 405 PHE A CA 1
ATOM 3103 C C . PHE A 1 405 ? 1.470 8.375 25.840 1.00 91.25 405 PHE A C 1
ATOM 3105 O O . PHE A 1 405 ? 0.545 7.710 26.308 1.00 91.25 405 PHE A O 1
ATOM 3112 N N . VAL A 1 406 ? 1.774 8.349 24.544 1.00 88.44 406 VAL A N 1
ATOM 3113 C CA . VAL A 1 406 ? 1.132 7.418 23.612 1.00 88.44 406 VAL A CA 1
ATOM 3114 C C . VAL A 1 406 ? 1.903 6.103 23.659 1.00 88.44 406 VAL A C 1
ATOM 3116 O O . VAL A 1 406 ? 3.098 6.070 23.369 1.00 88.44 406 VAL A O 1
ATOM 3119 N N . VAL A 1 407 ? 1.219 5.024 24.031 1.00 85.88 407 VAL A N 1
ATOM 3120 C CA . VAL A 1 407 ? 1.764 3.665 23.989 1.00 85.88 407 VAL A CA 1
ATOM 3121 C C . VAL A 1 407 ? 1.804 3.251 22.518 1.00 85.88 407 VAL A C 1
ATOM 3123 O O . VAL A 1 407 ? 0.756 3.022 21.914 1.00 85.88 407 VAL A O 1
ATOM 3126 N N . SER A 1 408 ? 3.004 3.250 21.936 1.00 85.88 408 SER A N 1
ATOM 3127 C CA . SER A 1 408 ? 3.262 2.929 20.526 1.00 85.88 408 SER A CA 1
ATOM 3128 C C . SER A 1 408 ? 4.553 2.127 20.380 1.00 85.88 408 SER A C 1
ATOM 3130 O O . SER A 1 408 ? 5.406 2.199 21.266 1.00 85.88 408 SER A O 1
ATOM 3132 N N . GLU A 1 409 ? 4.722 1.430 19.255 1.00 73.19 409 GLU A N 1
A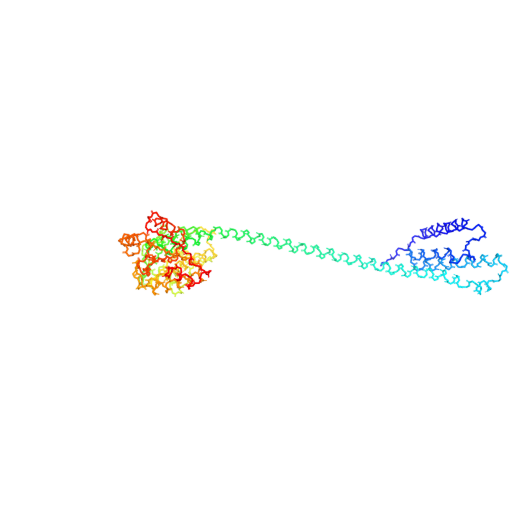TOM 3133 C CA . GLU A 1 409 ? 5.870 0.557 18.955 1.00 73.19 409 GLU A CA 1
ATOM 3134 C C . GLU A 1 409 ? 7.233 1.261 19.109 1.00 73.19 409 GLU A C 1
ATOM 3136 O O . GLU A 1 409 ? 8.244 0.641 19.438 1.00 73.19 409 GLU A O 1
ATOM 3141 N N . ALA A 1 410 ? 7.268 2.585 18.929 1.00 76.94 410 ALA A N 1
ATOM 3142 C CA . ALA A 1 410 ? 8.474 3.392 19.101 1.00 76.94 410 ALA A CA 1
ATOM 3143 C C . ALA A 1 410 ? 8.959 3.477 20.564 1.00 76.94 410 ALA A C 1
ATOM 3145 O O . ALA A 1 410 ? 10.107 3.853 20.806 1.00 76.94 410 ALA A O 1
ATOM 3146 N N . ALA A 1 411 ? 8.105 3.154 21.539 1.00 80.44 411 ALA A N 1
ATOM 3147 C CA . ALA A 1 411 ? 8.410 3.230 22.959 1.00 80.44 411 ALA A CA 1
ATOM 3148 C C . ALA A 1 411 ? 8.673 1.831 23.538 1.00 80.44 411 ALA A C 1
ATOM 3150 O O . ALA A 1 411 ? 7.830 0.938 23.472 1.00 80.44 411 ALA A O 1
ATOM 3151 N N . THR A 1 412 ? 9.841 1.631 24.153 1.00 88.44 412 THR A N 1
ATOM 3152 C CA . THR A 1 412 ? 10.138 0.372 24.847 1.00 88.44 412 THR A CA 1
ATOM 3153 C C . THR A 1 412 ? 9.391 0.302 26.180 1.00 88.44 412 THR A C 1
ATOM 3155 O O . THR A 1 412 ? 9.158 1.322 26.835 1.00 88.44 412 THR A O 1
ATOM 3158 N N . LEU A 1 413 ? 9.040 -0.915 26.614 1.00 90.12 413 LEU A N 1
ATOM 3159 C CA . LEU A 1 413 ? 8.400 -1.143 27.915 1.00 90.12 413 LEU A CA 1
ATOM 3160 C C . LEU A 1 413 ? 9.212 -0.524 29.058 1.00 90.12 413 LEU A C 1
ATOM 3162 O O . LEU A 1 413 ? 8.630 0.093 29.947 1.00 90.12 413 LEU A O 1
ATOM 3166 N N . ASP A 1 414 ? 10.538 -0.660 29.013 1.00 89.81 414 ASP A N 1
ATOM 3167 C CA . ASP A 1 414 ? 11.440 -0.108 30.025 1.00 89.81 414 ASP A CA 1
ATOM 3168 C C . ASP A 1 414 ? 11.375 1.421 30.044 1.00 89.81 414 ASP A C 1
ATOM 3170 O O . ASP A 1 414 ? 11.222 2.010 31.110 1.00 89.81 414 ASP A O 1
ATOM 3174 N N . HIS A 1 415 ? 11.373 2.061 28.870 1.00 90.94 415 HIS A N 1
ATOM 3175 C CA . HIS A 1 415 ? 11.274 3.514 28.759 1.00 90.94 415 HIS A CA 1
ATOM 3176 C C . HIS A 1 415 ? 9.947 4.051 29.304 1.00 90.94 415 HIS A C 1
ATOM 3178 O O . HIS A 1 415 ? 9.937 5.000 30.086 1.00 90.94 415 HIS A O 1
ATOM 3184 N N . LEU A 1 416 ? 8.822 3.429 28.936 1.00 89.12 416 LEU A N 1
ATOM 3185 C CA . LEU A 1 416 ? 7.514 3.833 29.457 1.00 89.12 416 LEU A CA 1
ATOM 3186 C C . LEU A 1 416 ? 7.398 3.552 30.955 1.00 89.12 416 LEU A C 1
ATOM 3188 O O . LEU A 1 416 ? 6.804 4.342 31.677 1.00 89.12 416 LEU A O 1
ATOM 3192 N N . THR A 1 417 ? 7.973 2.453 31.441 1.00 90.25 417 THR A N 1
ATOM 3193 C CA . THR A 1 417 ? 7.972 2.116 32.869 1.00 90.25 417 THR A CA 1
ATOM 3194 C C . THR A 1 417 ? 8.782 3.129 33.672 1.00 90.25 417 THR A C 1
ATOM 3196 O O . THR A 1 417 ? 8.300 3.607 34.697 1.00 90.25 417 THR A O 1
ATOM 3199 N N . GLU A 1 418 ? 9.967 3.503 33.192 1.00 91.31 418 GLU A N 1
ATOM 3200 C CA . GLU A 1 418 ? 10.821 4.522 33.806 1.00 91.31 418 GLU A CA 1
ATOM 3201 C C . GLU A 1 418 ? 10.105 5.883 33.840 1.00 91.31 418 GLU A C 1
ATOM 3203 O O . GLU A 1 418 ? 9.955 6.503 34.897 1.00 91.31 418 GLU A O 1
ATOM 3208 N N . GLN A 1 419 ? 9.554 6.307 32.697 1.00 91.06 419 GLN A N 1
ATOM 3209 C CA . GLN A 1 419 ? 8.836 7.576 32.575 1.00 91.06 419 GLN A CA 1
ATOM 3210 C C . GLN A 1 419 ? 7.531 7.624 33.364 1.00 91.06 419 GLN A C 1
ATOM 3212 O O . GLN A 1 419 ? 7.182 8.691 33.861 1.00 91.06 419 GLN A O 1
ATOM 3217 N N . LEU A 1 420 ? 6.796 6.517 33.484 1.00 89.56 420 LEU A N 1
ATOM 3218 C CA . LEU A 1 420 ? 5.504 6.494 34.170 1.00 89.56 420 LEU A CA 1
ATOM 3219 C C . LEU A 1 420 ? 5.632 6.221 35.664 1.00 89.56 420 LEU A C 1
ATOM 3221 O O . LEU A 1 420 ? 4.842 6.779 36.411 1.00 89.56 420 LEU A O 1
ATOM 3225 N N . LEU A 1 421 ? 6.574 5.379 36.102 1.00 89.00 421 LEU A N 1
ATOM 3226 C CA . LEU A 1 421 ? 6.620 4.878 37.481 1.00 89.00 421 LEU A CA 1
ATOM 3227 C C . LEU A 1 421 ? 7.865 5.290 38.275 1.00 89.00 421 LEU A C 1
ATOM 3229 O O . LEU A 1 421 ? 7.790 5.245 39.500 1.00 89.00 421 LEU A O 1
ATOM 3233 N N . GLU A 1 422 ? 8.987 5.649 37.639 1.00 84.94 422 GLU A N 1
ATOM 3234 C CA . GLU A 1 422 ? 10.281 5.774 38.344 1.00 84.94 422 GLU A CA 1
ATOM 3235 C C . GLU A 1 422 ? 10.885 7.186 38.375 1.00 84.94 422 GLU A C 1
ATOM 3237 O O . GLU A 1 422 ? 11.716 7.445 39.248 1.00 84.94 422 GLU A O 1
ATOM 3242 N N . ALA A 1 423 ? 10.466 8.109 37.496 1.00 67.25 423 ALA A N 1
ATOM 3243 C CA . ALA A 1 423 ? 10.860 9.528 37.625 1.00 67.25 423 ALA A CA 1
ATOM 3244 C C . ALA A 1 423 ? 10.370 10.152 38.953 1.00 67.25 423 ALA A C 1
ATOM 3246 O O . ALA A 1 423 ? 10.970 11.140 39.434 1.00 67.25 423 ALA A O 1
#

pLDDT: mean 83.07, std 11.3, range [33.75, 97.06]

Secondary structure (DSSP, 8-state):
----PPPHHHHHHHHHHHHHHHHHHHHHH-SS--SSSSSSS-GGGHHHHHHHHHH-HHHHHHHHHHHHHHHHHHHHHHS---HHHHHHHHHHHHHHHHHHHHHHHHHHHHHHHHHHHHHHHHHHHHHHHHHHHHHHHHHHHHHHHHHHHHHHHHHHHHHHHHHHHHHHHS-HHHHHHHHHHHHHHHH---EEEEEEEETTEEEEEEEES--TTS-SEEEGGG-HHHHHHHHH-S-EE--SS--TT---S-SEEEEEEPSTT-EEEEEEEE--TTT-SHHHHHHHHHHHHHHHHHHHHHHHHHTTS-SSEE--HHHHHHHHHHHHHHHHHH---EEEEEEEESSTT-TTHHHHHHHHHHHS-TTEEEEEPGGG-EEEEEETT--HHHHHHHHHHHHTSTTEEEEEEEE-TTS-HHHHHIIIII-